Protein 9GFZ (pdb70)

Radius of gyration: 25.94 Å; Cα contacts (8 Å, |Δi|>4): 1002; chains: 2; bounding box: 52×77×76 Å

Foldseek 3Di:
DDDDQADADEPVQQCVQQVNVDPVQWDADPDQATWGWGCHPNATKIKGWHAFDPDPVLVVLVVVLRPDDDPQAFGFHYWYPPHTIITITGDAPAAFQLCQLQHPDDAHQALVLLLQQLLSNLVQQLCQQPVDPPRAAQQEDARRQWGQHPVSHTHGYNRSSLVSNCVRPCVNTYDPLQAAPCCVPPNDDDNLSNLLSSLLVLLCSFQSAHQWHPVPPDTDGSLVLLVVQQPDPDNLVSSVVRGHVSNPPNDDSVLNVLSNVLSNLSRDNDSVSRDDSVVVSVSSVVSD/DDEDEQVLQCVFCPNVDDPQWDDADPQFTWGWGQHPNFIKIKGWGAFADDPVLVVLVVLLQVDDDPQAFHFPYWYRPRTIITITGDAPPAFQLCQLLPPVDAHDFPVLLLQQLLSNLVQLLCQQPVDPPRAAQQEDARRQWGQHPVSHTHGHNGSSVVSCCVGPVHYDPLQAAPCCVPPNDDDNLSVLLSSLLVLLCSFQVAHQFHDDPPDTDGSLVLLVVLCPDPDVLVSSVVRGHVSNPPSDDSVLNVLSNVLSNQSRDRPSVSHDDSVVVSVSSVVSD

Secondary structure (DSSP, 8-state):
------EE--HHHHHHHTTTT-TTTEEE--SSS-EEEEE-SSSEEEEEEE-----HHHHHHHHHHHH---TTB--EEEEE-SSSEEEEEEPPSS-BHHHHHS-SSSPPPPHHHHHHHHHHHHHHHHHHHHSSSSPP--S---GGGEEE-TT--EEE-STTHHHHHHHH----SS-TTS--HHHHTT---STHHHHHHHHHHHHHHHH---SB---TTS--BHHHHHHHHHSSS-HHHHHHTTS-GGGTT-S-HHHHHHHHHHHHHHT-SSGGGSPPHHHHHHHHHTT-/-EE--HHHHTTSSTTT-GGGEEEE-SS-EEEEEEETTEEEEEEEE----SSHHHHHHHHHHH---TTB--EEEE--SSSEEEEEEPPSSEEHHHHHS-SSSPPPPHHHHHHHHHHHHHHHHHHHHSSSSPP------GGGEEE-TTS-EEE-STTHHHHHHHHH----TTSS-HHHHTT---STHHHHHHHHHHHHHHHH---SB--------BHHHHHHHHSSSS-TTHHHHTTS-GGGTT-S-HHHHHHHHHHHHHHT-SSGGGSPPHHHHHHHHHTT-

InterPro domains:
  IPR000719 Protein kinase domain [PS50011] (322-595)
  IPR000719 Protein kinase domain [SM00220] (322-594)
  IPR001245 Serine-threonine/tyrosine-protein kinase, catalytic domain [PF07714] (323-591)
  IPR008271 Serine/threonine-protein kinase, active site [PS00108] (437-449)
  IPR011009 Protein kinase-like domain superfamily [SSF56112] (304-592)
  IPR017441 Protein kinase, ATP binding site [PS00107] (328-350)
  IPR044812 LysM domain receptor kinase CERK1/LYK3-like [PTHR46204] (9-606)
  IPR056562 LYK3/4/5, second LysM domain [PF23472] (100-148)
  IPR057097 LYK3/RLK10-like, LysM domain [PF23577] (167-210)

Sequence (569 aa):
IMVAKSTEFTYQELAKATNNFSLDNKIGQGGFGAVYYAELRGEKTAIKKMDVQASSEFLCELKVLTHVHHLNLVRLIGYCVEGSLFLVYEHIDNGNLGQYLHGIGTEPLPWSSRVQIALDSARGLEYIHEHTVPVYIHRDVKSANILIDKNLRGKVANFGLTKLIEVGNSRLVGTFGYMPPEYAQYGDVSPKIDVYAFGVVLYELITAKNAVLKSVAESKGLVQLFEEALHRMDPLEGLRKLVDPRLKENYPIDSVLKMAQLGRACTRDNPLLRPSMRSIVVALMTLSSTEFTYQELAKATNNFSLDNKIGQGGFGAVYYAELRGEKTAIKKMDVQASSEFLCELKVLTHVHHLNLVRLIGYCVEGSLFLVYEHIDNGNLGQYLHGIGTEPLPWSSRVQIALDSARGLEYIHEHTVPVYIHRDVKSANILIDKNLRGKVANFGLTKLIEVGNSVGTFGYMPPEYAQYGDVSPKIDVYAFGVVLYELITAKNAVLKTVAESKGLVQLFEEALHRMDPLEGLRKLVDPRLKENYPIDSVLKMAQLGRACTRDNPLLRPSMRSIVVALMTLS

Structure (mmCIF, N/CA/C/O backbone):
data_9GFZ
#
_entry.id   9GFZ
#
_cell.length_a   52.980
_cell.length_b   59.840
_cell.length_c   61.240
_cell.angle_alpha   99.905
_cell.angle_beta   105.750
_cell.angle_gamma   119.799
#
_symmetry.space_group_name_H-M   'P 1'
#
loop_
_entity.id
_entity.type
_entity.pdbx_description
1 polymer 'LysM domain receptor-like kinase 3'
2 non-polymer 'PHOSPHOAMINOPHOSPHONIC ACID-ADENYLATE ESTER'
3 water water
#
loop_
_atom_site.group_PDB
_atom_site.id
_atom_site.type_symbol
_atom_site.label_atom_id
_atom_site.label_alt_id
_atom_site.label_comp_id
_atom_site.label_asym_id
_atom_site.label_entity_id
_atom_site.label_seq_id
_atom_site.pdbx_PDB_ins_code
_atom_site.Cartn_x
_atom_site.Cartn_y
_atom_site.Cartn_z
_atom_site.occupancy
_atom_site.B_iso_or_equiv
_atom_site.auth_seq_id
_atom_site.auth_comp_id
_atom_site.auth_asym_id
_atom_site.auth_atom_id
_atom_site.pdbx_PDB_model_num
ATOM 1 N N . ILE A 1 1 ? -1.87390 -31.99756 -6.55507 1.000 126.00196 302 ILE A N 1
ATOM 2 C CA . ILE A 1 1 ? -1.78222 -31.36290 -7.86654 1.000 135.86790 302 ILE A CA 1
ATOM 3 C C . ILE A 1 1 ? -0.57123 -31.88733 -8.63289 1.000 135.54062 302 ILE A C 1
ATOM 4 O O . ILE A 1 1 ? -0.16222 -33.03381 -8.44333 1.000 137.12949 302 ILE A O 1
ATOM 9 N N . MET A 1 2 ? -0.00237 -31.03730 -9.49216 1.000 138.72792 303 MET A N 1
ATOM 10 C CA . MET A 1 2 ? 1.16596 -31.39855 -10.28532 1.000 135.69571 303 MET A CA 1
ATOM 11 C C . MET A 1 2 ? 2.45257 -31.14582 -9.51004 1.000 145.21642 303 MET A C 1
ATOM 12 O O . MET A 1 2 ? 2.64628 -30.07082 -8.93031 1.000 137.47771 303 MET A O 1
ATOM 17 N N . VAL A 1 3 ? 3.34130 -32.13964 -9.51950 1.000 150.24072 304 VAL A N 1
ATOM 18 C CA . VAL A 1 3 ? 4.66630 -31.97943 -8.95045 1.000 150.63559 304 VAL A CA 1
ATOM 19 C C . VAL A 1 3 ? 5.72570 -31.73336 -10.02214 1.000 151.76519 304 VAL A C 1
ATOM 20 O O . VAL A 1 3 ? 6.68348 -30.99408 -9.76960 1.000 151.18450 304 VAL A O 1
ATOM 24 N N . ALA A 1 4 ? 5.57385 -32.30013 -11.21694 1.000 138.94732 305 ALA A N 1
ATOM 25 C CA . ALA A 1 4 ? 6.53491 -32.02838 -12.27874 1.000 128.59716 305 ALA A CA 1
ATOM 26 C C . ALA A 1 4 ? 6.47903 -30.56120 -12.69255 1.000 123.92496 305 ALA A C 1
ATOM 27 O O . ALA A 1 4 ? 5.44206 -29.90466 -12.59166 1.000 123.51741 305 ALA A O 1
ATOM 29 N N . LYS A 1 5 ? 7.61573 -30.04419 -13.15271 1.000 114.29002 306 LYS A N 1
ATOM 30 C CA . LYS A 1 5 ? 7.74123 -28.64217 -13.52672 1.000 114.44897 306 LYS A CA 1
ATOM 31 C C . LYS A 1 5 ? 7.52055 -28.40444 -15.01455 1.000 118.69178 306 LYS A C 1
ATOM 32 O O . LYS A 1 5 ? 6.74729 -27.51759 -15.38251 1.000 114.54134 306 LYS A O 1
ATOM 38 N N . SER A 1 6 ? 8.20185 -29.15696 -15.87845 1.000 126.03027 307 SER A N 1
ATOM 39 C CA . SER A 1 6 ? 8.06874 -29.01200 -17.32037 1.000 109.36222 307 SER A CA 1
ATOM 40 C C . SER A 1 6 ? 7.49204 -30.28931 -17.91487 1.000 111.68995 307 SER A C 1
ATOM 41 O O . SER A 1 6 ? 7.60859 -31.37470 -17.33981 1.000 120.83667 307 SER A O 1
ATOM 44 N N . THR A 1 7 ? 6.86185 -30.14544 -19.07841 1.000 93.00323 308 THR A N 1
ATOM 45 C CA . THR A 1 7 ? 6.30745 -31.26849 -19.81879 1.000 96.94650 308 THR A CA 1
ATOM 46 C C . THR A 1 7 ? 6.85678 -31.25732 -21.23723 1.000 95.78249 308 THR A C 1
ATOM 47 O O . THR A 1 7 ? 6.92051 -30.20621 -21.88103 1.000 85.81730 308 THR A O 1
ATOM 51 N N . GLU A 1 8 ? 7.26577 -32.42854 -21.71590 1.000 100.92101 309 GLU A N 1
ATOM 52 C CA . GLU A 1 8 ? 7.77729 -32.57282 -23.07631 1.000 93.70512 309 GLU A CA 1
ATOM 53 C C . GLU A 1 8 ? 6.59263 -32.84576 -23.99304 1.000 90.72864 309 GLU A C 1
ATOM 54 O O . GLU A 1 8 ? 6.08719 -33.96921 -24.05858 1.000 94.02396 309 GLU A O 1
ATOM 60 N N . PHE A 1 9 ? 6.14099 -31.81100 -24.69658 1.000 86.15510 310 PHE A N 1
ATOM 61 C CA . PHE A 1 9 ? 5.02651 -31.96149 -25.61562 1.000 83.97592 310 PHE A CA 1
ATOM 62 C C . PHE A 1 9 ? 5.44156 -32.79233 -26.82882 1.000 95.35777 310 PHE A C 1
ATOM 63 O O . PHE A 1 9 ? 6.62342 -33.05563 -27.06995 1.000 96.05323 310 PHE A O 1
ATOM 71 N N . THR A 1 10 ? 4.44237 -33.20938 -27.59774 1.000 96.16472 311 THR A N 1
ATOM 72 C CA . THR A 1 10 ? 4.65235 -33.89555 -28.86131 1.000 101.71502 311 THR A CA 1
ATOM 73 C C . THR A 1 10 ? 4.27835 -32.96855 -30.00996 1.000 101.19784 311 THR A C 1
ATOM 74 O O . THR A 1 10 ? 3.51867 -32.01052 -29.84098 1.000 98.09823 311 THR A O 1
ATOM 78 N N . TYR A 1 11 ? 4.83045 -33.26326 -31.18952 1.000 110.03058 312 TYR A N 1
ATOM 79 C CA . TYR A 1 11 ? 4.56077 -32.42768 -32.35560 1.000 107.29044 312 TYR A CA 1
ATOM 80 C C . TYR A 1 11 ? 3.08709 -32.47414 -32.73769 1.000 104.88250 312 TYR A C 1
ATOM 81 O O . TYR A 1 11 ? 2.49478 -31.44457 -33.08238 1.000 105.43246 312 TYR A O 1
ATOM 90 N N . GLN A 1 12 ? 2.47762 -33.66128 -32.68184 1.000 109.57044 313 GLN A N 1
ATOM 91 C CA . GLN A 1 12 ? 1.06346 -33.78291 -33.01920 1.000 111.85122 313 GLN A CA 1
ATOM 92 C C . GLN A 1 12 ? 0.18588 -33.01519 -32.03899 1.000 114.52785 313 GLN A C 1
ATOM 93 O O . GLN A 1 12 ? -0.86519 -32.49052 -32.42534 1.000 113.19104 313 GLN A O 1
ATOM 99 N N . GLU A 1 13 ? 0.60224 -32.92907 -30.77359 1.000 108.24881 314 GLU A N 1
ATOM 100 C CA . GLU A 1 13 ? -0.18980 -32.20872 -29.78236 1.000 100.96415 314 GLU A CA 1
ATOM 101 C C . GLU A 1 13 ? -0.12050 -30.70295 -30.00648 1.000 97.06575 314 GLU A C 1
ATOM 102 O O . GLU A 1 13 ? -1.11263 -29.99312 -29.80322 1.000 94.02754 314 GLU A O 1
ATOM 108 N N . LEU A 1 14 ? 1.04061 -30.19678 -30.42853 1.000 101.41855 315 LEU A N 1
ATOM 109 C CA . LEU A 1 14 ? 1.16898 -28.76538 -30.68271 1.000 97.24067 315 LEU A CA 1
ATOM 110 C C . LEU A 1 14 ? 0.44869 -28.36350 -31.96274 1.000 103.34171 315 LEU A C 1
ATOM 111 O O . LEU A 1 14 ? -0.14713 -27.28199 -32.03273 1.000 98.99951 315 LEU A O 1
ATOM 116 N N . ALA A 1 15 ? 0.49604 -29.21887 -32.98680 1.000 101.16019 316 ALA A N 1
ATOM 117 C CA . ALA A 1 15 ? -0.14468 -28.88964 -34.25525 1.000 104.70787 316 ALA A CA 1
ATOM 118 C C . ALA A 1 15 ? -1.66019 -28.83027 -34.11267 1.000 107.90547 316 ALA A C 1
ATOM 119 O O . ALA A 1 15 ? -2.31644 -27.99799 -34.74960 1.000 115.59390 316 ALA A O 1
ATOM 121 N N . LYS A 1 16 ? -2.23382 -29.70043 -33.27853 1.000 104.31307 317 LYS A N 1
ATOM 122 C CA . LYS A 1 16 ? -3.68311 -29.70992 -33.10803 1.000 109.39742 317 LYS A CA 1
ATOM 123 C C . LYS A 1 16 ? -4.16610 -28.45000 -32.39982 1.000 108.22032 317 LYS A C 1
ATOM 124 O O . LYS A 1 16 ? -5.21900 -27.90117 -32.74580 1.000 105.77371 317 LYS A O 1
ATOM 130 N N . ALA A 1 17 ? -3.40750 -27.97177 -31.41230 1.000 110.08179 318 ALA A N 1
ATOM 131 C CA . ALA A 1 17 ? -3.80462 -26.78681 -30.66296 1.000 112.30963 318 ALA A CA 1
ATOM 132 C C . ALA A 1 17 ? -3.61926 -25.49479 -31.44761 1.000 101.09655 318 ALA A C 1
ATOM 133 O O . ALA A 1 17 ? -4.16581 -24.46406 -31.04052 1.000 92.87681 318 ALA A O 1
ATOM 135 N N . THR A 1 18 ? -2.87089 -25.51940 -32.55308 1.000 104.84455 319 THR A N 1
ATOM 136 C CA . THR A 1 18 ? -2.61314 -24.32244 -33.34720 1.000 114.03420 319 THR A CA 1
ATOM 137 C C . THR A 1 18 ? -3.13598 -24.45125 -34.77405 1.000 120.48686 319 THR A C 1
ATOM 138 O O . THR A 1 18 ? -2.72187 -23.68411 -35.64983 1.000 124.30035 319 THR A O 1
ATOM 142 N N . ASN A 1 19 ? -4.03788 -25.40409 -35.02281 1.000 120.15348 320 ASN A N 1
ATOM 143 C CA . ASN A 1 19 ? -4.59990 -25.64126 -36.35446 1.000 128.35543 320 ASN A CA 1
ATOM 144 C C . ASN A 1 19 ? -3.49488 -25.92408 -37.37243 1.000 129.45450 320 ASN A C 1
ATOM 145 O O . ASN A 1 19 ? -3.45523 -25.34303 -38.45949 1.000 129.66819 320 ASN A O 1
ATOM 150 N N . ASN A 1 20 ? -2.58893 -26.83330 -37.00284 1.000 125.54184 321 ASN A N 1
ATOM 151 C CA . ASN A 1 20 ? -1.42494 -27.17798 -37.82292 1.000 124.79560 321 ASN A CA 1
ATOM 152 C C . ASN A 1 20 ? -0.57693 -25.94378 -38.12440 1.000 129.58380 321 ASN A C 1
ATOM 153 O O . ASN A 1 20 ? -0.13485 -25.73286 -39.25611 1.000 133.89415 321 ASN A O 1
ATOM 158 N N . PHE A 1 21 ? -0.35330 -25.12296 -37.09568 1.000 126.60689 322 PHE A N 1
ATOM 159 C CA . PHE A 1 21 ? 0.45325 -23.90491 -37.18923 1.000 124.62742 322 PHE A CA 1
ATOM 160 C C . PHE A 1 21 ? -0.08010 -22.96906 -38.27703 1.000 129.09031 322 PHE A C 1
ATOM 161 O O . PHE A 1 21 ? 0.62906 -22.57270 -39.20417 1.000 123.96041 322 PHE A O 1
ATOM 169 N N . SER A 1 22 ? -1.35533 -22.61780 -38.14167 1.000 137.56365 323 SER A N 1
ATOM 170 C CA . SER A 1 22 ? -1.98340 -21.69717 -39.07370 1.000 137.47802 323 SER A CA 1
ATOM 171 C C . SER A 1 22 ? -1.58776 -20.25878 -38.75198 1.000 139.22199 323 SER A C 1
ATOM 172 O O . SER A 1 22 ? -1.09476 -19.94746 -37.66424 1.000 131.53027 323 SER A O 1
ATOM 175 N N . LEU A 1 23 ? -1.81347 -19.37327 -39.72485 1.000 146.86795 324 LEU A N 1
ATOM 176 C CA . LEU A 1 23 ? -1.47682 -17.96674 -39.54253 1.000 146.42822 324 LEU A CA 1
ATOM 177 C C . LEU A 1 23 ? -2.42070 -17.26520 -38.57489 1.000 144.68969 324 LEU A C 1
ATOM 178 O O . LEU A 1 23 ? -2.08956 -16.18084 -38.08381 1.000 148.12249 324 LEU A O 1
ATOM 183 N N . ASP A 1 24 ? -3.58465 -17.85460 -38.29131 1.000 144.61623 325 ASP A N 1
ATOM 184 C CA . ASP A 1 24 ? -4.50441 -17.24759 -37.33475 1.000 142.49029 325 ASP A CA 1
ATOM 185 C C . ASP A 1 24 ? -3.98187 -17.38338 -35.90990 1.000 129.96745 325 ASP A C 1
ATOM 186 O O . ASP A 1 24 ? -4.09974 -16.45047 -35.10674 1.000 122.18127 325 ASP A O 1
ATOM 191 N N . ASN A 1 25 ? -3.39862 -18.53717 -35.57957 1.000 130.61541 326 ASN A N 1
ATOM 192 C CA . ASN A 1 25 ? -2.82690 -18.75364 -34.25628 1.000 124.66199 326 ASN A CA 1
ATOM 193 C C . ASN A 1 25 ? -1.50519 -18.02418 -34.05768 1.000 114.33000 326 ASN A C 1
ATOM 194 O O . ASN A 1 25 ? -1.02797 -17.94239 -32.92093 1.000 103.78557 326 ASN A O 1
ATOM 199 N N . LYS A 1 26 ? -0.91073 -17.49604 -35.12390 1.000 117.23237 327 LYS A N 1
ATOM 200 C CA . LYS A 1 26 ? 0.37653 -16.81845 -35.03864 1.000 114.29520 327 LYS A CA 1
ATOM 201 C C . LYS A 1 26 ? 0.18544 -15.43000 -34.43849 1.000 110.72625 327 LYS A C 1
ATOM 202 O O . LYS A 1 26 ? -0.47486 -14.57344 -35.03630 1.000 115.34357 327 LYS A O 1
ATOM 208 N N . ILE A 1 27 ? 0.76283 -15.20712 -33.25537 1.000 113.15659 328 ILE A N 1
ATOM 209 C CA . ILE A 1 27 ? 0.60048 -13.93890 -32.55009 1.000 108.96432 328 ILE A CA 1
ATOM 210 C C . ILE A 1 27 ? 1.82944 -13.04633 -32.63810 1.000 112.40728 328 ILE A C 1
ATOM 211 O O . ILE A 1 27 ? 1.73620 -11.85411 -32.30235 1.000 107.53465 328 ILE A O 1
ATOM 216 N N . GLY A 1 28 ? 2.97167 -13.57166 -33.07340 1.000 115.33969 329 GLY A N 1
ATOM 217 C CA . GLY A 1 28 ? 4.17003 -12.75961 -33.12879 1.000 114.55240 329 GLY A CA 1
ATOM 218 C C . GLY A 1 28 ? 5.30927 -13.33764 -33.94185 1.000 120.10512 329 GLY A C 1
ATOM 219 O O . GLY A 1 28 ? 5.43289 -14.55736 -34.08980 1.000 111.29297 329 GLY A O 1
ATOM 220 N N . GLN A 1 29 ? 6.14521 -12.45346 -34.47964 1.000 136.77590 330 GLN A N 1
ATOM 221 C CA . GLN A 1 29 ? 7.38049 -12.82313 -35.16434 1.000 143.11700 330 GLN A CA 1
ATOM 222 C C . GLN A 1 29 ? 8.49324 -11.87070 -34.73642 1.000 149.73471 330 GLN A C 1
ATOM 223 O O . GLN A 1 29 ? 9.23662 -11.32983 -35.55631 1.000 160.72080 330 GLN A O 1
ATOM 229 N N . GLY A 1 30 ? 8.61292 -11.65816 -33.42508 1.000 150.76289 331 GLY A N 1
ATOM 230 C CA . GLY A 1 30 ? 9.52390 -10.67490 -32.87204 1.000 154.04487 331 GLY A CA 1
ATOM 231 C C . GLY A 1 30 ? 10.99867 -10.95388 -33.06633 1.000 158.98192 331 GLY A C 1
ATOM 232 O O . GLY A 1 30 ? 11.82431 -10.19133 -32.55576 1.000 157.87391 331 GLY A O 1
ATOM 233 N N . GLY A 1 31 ? 11.36091 -12.01107 -33.78603 1.000 160.39375 332 GLY A N 1
ATOM 234 C CA . GLY A 1 31 ? 12.76023 -12.34068 -33.97701 1.000 167.42762 332 GLY A CA 1
ATOM 235 C C . GLY A 1 31 ? 13.11976 -13.70146 -33.41995 1.000 178.88086 332 GLY A C 1
ATOM 236 O O . GLY A 1 31 ? 12.47452 -14.18127 -32.48306 1.000 182.47740 332 GLY A O 1
ATOM 237 N N . PHE A 1 32 ? 14.14478 -14.33413 -33.99063 1.000 204.06550 333 PHE A N 1
ATOM 238 C CA . PHE A 1 32 ? 14.58515 -15.67211 -33.59884 1.000 205.79023 333 PHE A CA 1
ATOM 239 C C . PHE A 1 32 ? 13.46738 -16.70640 -33.71222 1.000 198.85510 333 PHE A C 1
ATOM 240 O O . PHE A 1 32 ? 13.50355 -17.74097 -33.03738 1.000 192.67682 333 PHE A O 1
ATOM 248 N N . GLY A 1 33 ? 12.47273 -16.44700 -34.55483 1.000 165.39649 334 GLY A N 1
ATOM 249 C CA . GLY A 1 33 ? 11.36963 -17.35487 -34.77774 1.000 145.15416 334 GLY A CA 1
ATOM 250 C C . GLY A 1 33 ? 10.03245 -16.66870 -34.60829 1.000 136.28348 334 GLY A C 1
ATOM 251 O O . GLY A 1 33 ? 9.93958 -15.47654 -34.32160 1.000 139.85167 334 GLY A O 1
ATOM 252 N N . ALA A 1 34 ? 8.97657 -17.45609 -34.79052 1.000 132.60167 335 ALA A N 1
ATOM 253 C CA . ALA A 1 34 ? 7.60373 -16.98451 -34.70354 1.000 126.60083 335 ALA A CA 1
ATOM 254 C C . ALA A 1 34 ? 6.94989 -17.48088 -33.41993 1.000 111.41281 335 ALA A C 1
ATOM 255 O O . ALA A 1 34 ? 7.39446 -18.45246 -32.80248 1.000 104.13080 335 ALA A O 1
ATOM 257 N N . VAL A 1 35 ? 5.87518 -16.79993 -33.02754 1.000 108.71469 336 VAL A N 1
ATOM 258 C CA . VAL A 1 35 ? 5.15637 -17.08892 -31.79243 1.000 105.07091 336 VAL A CA 1
ATOM 259 C C . VAL A 1 35 ? 3.71446 -17.43269 -32.13706 1.000 108.36390 336 VAL A C 1
ATOM 260 O O . VAL A 1 35 ? 3.07845 -16.73574 -32.93610 1.000 110.15969 336 VAL A O 1
ATOM 264 N N . TYR A 1 36 ? 3.20197 -18.50035 -31.52962 1.000 107.29415 337 TYR A N 1
ATOM 265 C CA . TYR A 1 36 ? 1.83491 -18.95536 -31.73644 1.000 105.90645 337 TYR A CA 1
ATOM 266 C C . TYR A 1 36 ? 1.11772 -19.06439 -30.39862 1.000 100.59186 337 TYR A C 1
ATOM 267 O O . TYR A 1 36 ? 1.68691 -19.55153 -29.41714 1.000 93.56190 337 TYR A O 1
ATOM 276 N N . TYR A 1 37 ? -0.13306 -18.61319 -30.36501 1.000 99.64872 338 TYR A N 1
ATOM 277 C CA . TYR A 1 37 ? -0.98037 -18.82201 -29.20037 1.000 93.86113 338 TYR A CA 1
ATOM 278 C C . TYR A 1 37 ? -1.56052 -20.22966 -29.23152 1.000 101.71168 338 TYR A C 1
ATOM 279 O O . TYR A 1 37 ? -1.94196 -20.73568 -30.29096 1.000 103.19378 338 TYR A O 1
ATOM 288 N N . ALA A 1 38 ? -1.62674 -20.86318 -28.06249 1.000 97.86241 339 ALA A N 1
ATOM 289 C CA . ALA A 1 38 ? -2.11130 -22.23207 -27.97940 1.000 99.90342 339 ALA A CA 1
ATOM 290 C C . ALA A 1 38 ? -2.71368 -22.48501 -26.60612 1.000 94.93119 339 ALA A C 1
ATOM 291 O O . ALA A 1 38 ? -2.29435 -21.89600 -25.60610 1.000 90.40145 339 ALA A O 1
ATOM 293 N N . GLU A 1 39 ? -3.70312 -23.37255 -26.57374 1.000 103.57528 340 GLU A N 1
ATOM 294 C CA . GLU A 1 39 ? -4.35025 -23.81667 -25.34195 1.000 109.91457 340 GLU A CA 1
ATOM 295 C C . GLU A 1 39 ? -3.94315 -25.27027 -25.12288 1.000 96.66215 340 GLU A C 1
ATOM 296 O O . GLU A 1 39 ? -4.49649 -26.17969 -25.74721 1.000 108.37362 340 GLU A O 1
ATOM 302 N N . LEU A 1 40 ? -2.97134 -25.48573 -24.23892 1.000 85.14827 341 LEU A N 1
ATOM 303 C CA . LEU A 1 40 ? -2.36049 -26.79615 -24.03777 1.000 80.93717 341 LEU A CA 1
ATOM 304 C C . LEU A 1 40 ? -2.62713 -27.26617 -22.61422 1.000 93.07744 341 LEU A C 1
ATOM 305 O O . LEU A 1 40 ? -2.10412 -26.68610 -21.65605 1.000 91.81428 341 LEU A O 1
ATOM 310 N N . ARG A 1 41 ? -3.43621 -28.31869 -22.48445 1.000 85.35690 342 ARG A N 1
ATOM 311 C CA . ARG A 1 41 ? -3.67753 -28.99759 -21.21185 1.000 88.17791 342 ARG A CA 1
ATOM 312 C C . ARG A 1 41 ? -4.20088 -28.02398 -20.15218 1.000 92.16435 342 ARG A C 1
ATOM 313 O O . ARG A 1 41 ? -3.60887 -27.83567 -19.08692 1.000 93.25479 342 ARG A O 1
ATOM 321 N N . GLY A 1 42 ? -5.33285 -27.39998 -20.47340 1.000 87.57020 343 GLY A N 1
ATOM 322 C CA . GLY A 1 42 ? -6.00259 -26.52029 -19.53584 1.000 89.37882 343 GLY A CA 1
ATOM 323 C C . GLY A 1 42 ? -5.28407 -25.22787 -19.22581 1.000 93.31315 343 GLY A C 1
ATOM 324 O O . GLY A 1 42 ? -5.56480 -24.60921 -18.19631 1.000 98.12110 343 GLY A O 1
ATOM 325 N N . GLU A 1 43 ? -4.36539 -24.79403 -20.08555 1.000 98.31442 344 GLU A N 1
ATOM 326 C CA . GLU A 1 43 ? -3.62825 -23.55924 -19.86268 1.000 95.55254 344 GLU A CA 1
ATOM 327 C C . GLU A 1 43 ? -3.48795 -22.79473 -21.16874 1.000 91.90633 344 GLU A C 1
ATOM 328 O O . GLU A 1 43 ? -3.32292 -23.39425 -22.23459 1.000 91.16630 344 GLU A O 1
ATOM 334 N N . LYS A 1 44 ? -3.55928 -21.46898 -21.07655 1.000 100.25738 345 LYS A N 1
ATOM 335 C CA . LYS A 1 44 ? -3.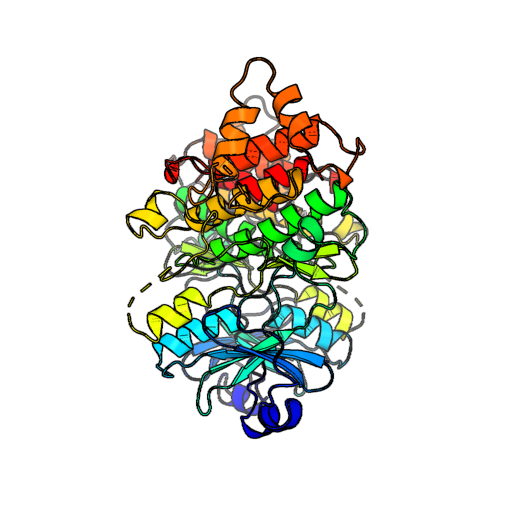25804 -20.60408 -22.20966 1.000 92.54491 345 LYS A CA 1
ATOM 336 C C . LYS A 1 44 ? -1.74590 -20.46477 -22.32543 1.000 83.59664 345 LYS A C 1
ATOM 337 O O . LYS A 1 44 ? -1.07853 -20.07806 -21.36005 1.000 83.92031 345 LYS A O 1
ATOM 343 N N . THR A 1 45 ? -1.20261 -20.79008 -23.49499 1.000 89.27869 346 THR A N 1
ATOM 344 C CA . THR A 1 45 ? 0.23853 -20.83768 -23.69281 1.000 86.37050 346 THR A CA 1
ATOM 345 C C . THR A 1 45 ? 0.62578 -19.98616 -24.89609 1.000 92.40634 346 THR A C 1
ATOM 346 O O . THR A 1 45 ? -0.21886 -19.37703 -25.55946 1.000 94.93665 346 THR A O 1
ATOM 350 N N . ALA A 1 46 ? 1.92829 -19.95131 -25.17114 1.000 86.55139 347 ALA A N 1
ATOM 351 C CA . ALA A 1 46 ? 2.47642 -19.25579 -26.33181 1.000 85.92974 347 ALA A CA 1
ATOM 352 C C . ALA A 1 46 ? 3.62732 -20.09378 -26.86967 1.000 89.98297 347 ALA A C 1
ATOM 353 O O . ALA A 1 46 ? 4.66667 -20.21594 -26.21389 1.000 87.85981 347 ALA A O 1
ATOM 355 N N . ILE A 1 47 ? 3.44129 -20.67567 -28.04998 1.000 94.52996 348 ILE A N 1
ATOM 356 C CA . ILE A 1 47 ? 4.45032 -21.52997 -28.66541 1.000 97.94325 348 ILE A CA 1
ATOM 357 C C . ILE A 1 47 ? 5.40264 -20.66234 -29.47435 1.000 95.60153 348 ILE A C 1
ATOM 358 O O . ILE A 1 47 ? 4.97030 -19.86654 -30.31551 1.000 98.03770 348 ILE A O 1
ATOM 363 N N . LYS A 1 48 ? 6.70050 -20.81992 -29.22695 1.000 95.44864 349 LYS A N 1
ATOM 364 C CA . LYS A 1 48 ? 7.73615 -20.03728 -29.89288 1.000 95.75931 349 LYS A CA 1
ATOM 365 C C . LYS A 1 48 ? 8.60183 -20.98850 -30.70974 1.000 102.63825 349 LYS A C 1
ATOM 366 O O . LYS A 1 48 ? 9.37519 -21.77054 -30.14535 1.000 95.36998 349 LYS A O 1
ATOM 372 N N . LYS A 1 49 ? 8.46668 -20.92650 -32.03380 1.000 103.27423 350 LYS A N 1
ATOM 373 C CA . LYS A 1 49 ? 9.22605 -21.79968 -32.91891 1.000 112.56607 350 LYS A CA 1
ATOM 374 C C . LYS A 1 49 ? 10.63970 -21.26551 -33.10361 1.000 123.85028 350 LYS A C 1
ATOM 375 O O . LYS A 1 49 ? 10.82987 -20.10105 -33.46497 1.000 125.10784 350 LYS A O 1
ATOM 381 N N . MET A 1 50 ? 11.63028 -22.11945 -32.85885 1.000 127.62937 351 MET A N 1
ATOM 382 C CA . MET A 1 50 ? 13.02754 -21.79642 -33.11311 1.000 127.08363 351 MET A CA 1
ATOM 383 C C . MET A 1 50 ? 13.64898 -22.94147 -33.89701 1.000 130.24772 351 MET A C 1
ATOM 384 O O . MET A 1 50 ? 13.47791 -24.10921 -33.53450 1.000 137.28093 351 MET A O 1
ATOM 389 N N . ASP A 1 51 ? 14.35850 -22.60941 -34.97115 1.000 140.04735 352 ASP A N 1
ATOM 390 C CA . ASP A 1 51 ? 14.94269 -23.60436 -35.86854 1.000 148.80130 352 ASP A CA 1
ATOM 391 C C . ASP A 1 51 ? 16.38757 -23.84149 -35.44212 1.000 155.54001 352 ASP A C 1
ATOM 392 O O . ASP A 1 51 ? 17.28902 -23.08332 -35.80872 1.000 155.10797 352 ASP A O 1
ATOM 397 N N . VAL A 1 52 ? 16.60249 -24.89804 -34.66044 1.000 165.98764 353 VAL A N 1
ATOM 398 C CA . VAL A 1 52 ? 17.90700 -25.21443 -34.08867 1.000 170.11342 353 VAL A CA 1
ATOM 399 C C . VAL A 1 52 ? 18.13715 -26.71653 -34.19894 1.000 169.79822 353 VAL A C 1
ATOM 400 O O . VAL A 1 52 ? 17.20171 -27.51081 -34.05420 1.000 175.09335 353 VAL A O 1
ATOM 404 N N . GLN A 1 53 ? 19.38244 -27.10535 -34.46845 1.000 152.05437 354 GLN A N 1
ATOM 405 C CA . GLN A 1 53 ? 19.76698 -28.50910 -34.41640 1.000 146.83113 354 GLN A CA 1
ATOM 406 C C . GLN A 1 53 ? 19.87158 -28.95753 -32.96377 1.000 154.17425 354 GLN A C 1
ATOM 407 O O . GLN A 1 53 ? 20.45060 -28.25602 -32.12808 1.000 149.83587 354 GLN A O 1
ATOM 413 N N . ALA A 1 54 ? 19.31329 -30.13175 -32.66524 1.000 167.03272 355 ALA A N 1
ATOM 414 C CA . ALA A 1 54 ? 19.22030 -30.62371 -31.28990 1.000 153.09310 355 ALA A CA 1
ATOM 415 C C . ALA A 1 54 ? 20.54041 -31.27539 -30.87392 1.000 154.62513 355 ALA A C 1
ATOM 416 O O . ALA A 1 54 ? 20.66332 -32.49353 -30.72889 1.000 159.35441 355 ALA A O 1
ATOM 418 N N . SER A 1 55 ? 21.54421 -30.42667 -30.67324 1.000 146.78767 356 SER A N 1
ATOM 419 C CA . SER A 1 55 ? 22.81928 -30.88660 -30.15130 1.000 141.15708 356 SER A CA 1
ATOM 420 C C . SER A 1 55 ? 22.72073 -31.10538 -28.64345 1.000 136.04652 356 SER A C 1
ATOM 421 O O . SER A 1 55 ? 21.77927 -30.65979 -27.98195 1.000 136.11056 356 SER A O 1
ATOM 424 N N . SER A 1 56 ? 23.71216 -31.81179 -28.09633 1.000 138.71633 357 SER A N 1
ATOM 425 C CA . SER A 1 56 ? 23.73945 -32.02406 -26.65369 1.000 143.78389 357 SER A CA 1
ATOM 426 C C . SER A 1 56 ? 24.03511 -30.73093 -25.90747 1.000 141.05059 357 SER A C 1
ATOM 427 O O . SER A 1 56 ? 23.50259 -30.51297 -24.81329 1.000 136.96819 357 SER A O 1
ATOM 430 N N . GLU A 1 57 ? 24.88001 -29.86757 -26.47644 1.000 150.34673 358 GLU A N 1
ATOM 431 C CA . GLU A 1 57 ? 25.08951 -28.54917 -25.88875 1.000 149.67849 358 GLU A CA 1
ATOM 432 C C . GLU A 1 57 ? 23.81789 -27.71456 -25.96023 1.000 141.57000 358 GLU A C 1
ATOM 433 O O . GLU A 1 57 ? 23.52124 -26.94185 -25.04133 1.000 137.89083 358 GLU A O 1
ATOM 439 N N . PHE A 1 58 ? 23.05624 -27.85710 -27.04758 1.000 134.31893 359 PHE A N 1
ATOM 440 C CA . PHE A 1 58 ? 21.76689 -27.18237 -27.14338 1.000 128.63549 359 PHE A CA 1
ATOM 441 C C . PHE A 1 58 ? 20.80741 -27.67726 -26.06966 1.000 120.72159 359 PHE A C 1
ATOM 442 O O . PHE A 1 58 ? 20.06898 -26.88535 -25.47229 1.000 120.89443 359 PHE A O 1
ATOM 450 N N . LEU A 1 59 ? 20.80001 -28.98764 -25.81442 1.000 125.52804 360 LEU A N 1
ATOM 451 C CA . LEU A 1 59 ? 19.94292 -29.52929 -24.76660 1.000 123.67309 360 LEU A CA 1
ATOM 452 C C . LEU A 1 59 ? 20.41059 -29.10036 -23.38273 1.000 115.49771 360 LEU A C 1
ATOM 453 O O . LEU A 1 59 ? 19.58227 -28.89882 -22.48801 1.000 114.36062 360 LEU A O 1
ATOM 458 N N . CYS A 1 60 ? 21.72445 -28.95687 -23.18677 1.000 122.03092 361 CYS A N 1
ATOM 459 C CA . CYS A 1 60 ? 22.22884 -28.45753 -21.91129 1.000 133.16379 361 CYS A CA 1
ATOM 460 C C . CYS A 1 60 ? 21.77998 -27.02255 -21.66946 1.000 125.47906 361 CYS A C 1
ATOM 461 O O . CYS A 1 60 ? 21.44406 -26.65041 -20.53890 1.000 119.41378 361 CYS A O 1
ATOM 464 N N . GLU A 1 61 ? 21.76825 -26.20029 -22.72115 1.000 116.04446 362 GLU A N 1
ATOM 465 C CA . GLU A 1 61 ? 21.23608 -24.84927 -22.59011 1.000 111.85405 362 GLU A CA 1
ATOM 466 C C . GLU A 1 61 ? 19.72296 -24.86272 -22.42027 1.000 106.35709 362 GLU A C 1
ATOM 467 O O . GLU A 1 61 ? 19.16236 -23.95612 -21.79397 1.000 100.05192 362 GLU A O 1
ATOM 473 N N . LEU A 1 62 ? 19.04800 -25.87708 -22.96737 1.000 106.83891 363 LEU A N 1
ATOM 474 C CA . LEU A 1 62 ? 17.60950 -26.00213 -22.76236 1.000 108.90831 363 LEU A CA 1
ATOM 475 C C . LEU A 1 62 ? 17.28270 -26.37625 -21.32262 1.000 108.61736 363 LEU A C 1
ATOM 476 O O . LEU A 1 62 ? 16.22968 -25.98520 -20.80555 1.000 112.79389 363 LEU A O 1
ATOM 481 N N . LYS A 1 63 ? 18.16723 -27.12971 -20.66324 1.000 110.59919 364 LYS A N 1
ATOM 482 C CA . LYS A 1 63 ? 17.94973 -27.47158 -19.26113 1.000 101.85060 364 LYS A CA 1
ATOM 483 C C . LYS A 1 63 ? 17.96504 -26.22691 -18.38410 1.000 90.96297 364 LYS A C 1
ATOM 484 O O . LYS A 1 63 ? 17.22104 -26.14225 -17.40054 1.000 88.91066 364 LYS A O 1
ATOM 490 N N . VAL A 1 64 ? 18.80456 -25.24763 -18.72783 1.000 94.42438 365 VAL A N 1
ATOM 491 C CA . VAL A 1 64 ? 18.85700 -24.00729 -17.95905 1.000 90.78198 365 VAL A CA 1
ATOM 492 C C . VAL A 1 64 ? 17.52897 -23.26624 -18.05169 1.000 85.89971 365 VAL A C 1
ATOM 493 O O . VAL A 1 64 ? 17.08521 -22.63382 -17.08605 1.000 86.64456 365 VAL A O 1
ATOM 497 N N . LEU A 1 65 ? 16.86781 -23.33931 -19.20840 1.000 86.45157 366 LEU A N 1
ATOM 498 C CA . LEU A 1 65 ? 15.58692 -22.66105 -19.37157 1.000 83.14441 366 LEU A CA 1
ATOM 499 C C . LEU A 1 65 ? 14.45199 -23.40051 -18.67522 1.000 76.34123 366 LEU A C 1
ATOM 500 O O . LEU A 1 65 ? 13.47229 -22.77078 -18.26170 1.000 74.70863 366 LEU A O 1
ATOM 505 N N . THR A 1 66 ? 14.55999 -24.72101 -18.53369 1.000 77.56381 367 THR A N 1
ATOM 506 C CA . THR A 1 66 ? 13.52569 -25.49826 -17.86442 1.000 79.26591 367 THR A CA 1
ATOM 507 C C . THR A 1 66 ? 13.73827 -25.61031 -16.36092 1.000 89.92149 367 THR A C 1
ATOM 508 O O . THR A 1 66 ? 12.79751 -25.96885 -15.64301 1.000 88.42773 367 THR A O 1
ATOM 512 N N . HIS A 1 67 ? 14.94085 -25.31168 -15.86683 1.000 83.32893 368 HIS A N 1
ATOM 513 C CA . HIS A 1 67 ? 15.23483 -25.43609 -14.44566 1.000 81.71964 368 HIS A CA 1
ATOM 514 C C . HIS A 1 67 ? 15.07149 -24.13532 -13.67129 1.000 87.02097 368 HIS A C 1
ATOM 515 O O . HIS A 1 67 ? 14.86963 -24.18669 -12.45337 1.000 89.15653 368 HIS A O 1
ATOM 522 N N . VAL A 1 68 ? 15.15391 -22.97854 -14.33558 1.000 79.97400 369 VAL A N 1
ATOM 523 C CA . VAL A 1 68 ? 15.01538 -21.71134 -13.62767 1.000 80.80473 369 VAL A CA 1
ATOM 524 C C . VAL A 1 68 ? 13.62216 -21.60567 -13.02511 1.000 75.82473 369 VAL A C 1
ATOM 525 O O . VAL A 1 68 ? 12.62762 -22.04565 -13.61664 1.000 75.74293 369 VAL A O 1
ATOM 529 N N . HIS A 1 69 ? 13.54729 -21.01743 -11.83364 1.000 69.10868 370 HIS A N 1
ATOM 530 C CA . HIS A 1 69 ? 12.28742 -20.92971 -11.10153 1.000 73.24994 370 HIS A CA 1
ATOM 531 C C . HIS A 1 69 ? 12.28829 -19.63424 -10.30304 1.000 73.00573 370 HIS A C 1
ATOM 532 O O . HIS A 1 69 ? 12.99470 -19.52492 -9.29608 1.000 68.98018 370 HIS A O 1
ATOM 539 N N . HIS A 1 70 ? 11.50200 -18.65948 -10.75219 1.000 68.44968 371 HIS A N 1
ATOM 540 C CA . HIS A 1 70 ? 11.36482 -17.39771 -10.04076 1.000 67.13742 371 HIS A CA 1
ATOM 541 C C . HIS A 1 70 ? 10.02421 -16.78163 -10.40848 1.000 66.37633 371 HIS A C 1
ATOM 542 O O . HIS A 1 70 ? 9.54902 -16.92654 -11.53801 1.000 59.97301 371 HIS A O 1
ATOM 549 N N . LEU A 1 71 ? 9.41863 -16.09671 -9.43620 1.000 67.63720 372 LEU A N 1
ATOM 550 C CA . LEU A 1 71 ? 8.12096 -15.47027 -9.65856 1.000 71.66433 372 LEU A CA 1
ATOM 551 C C . LEU A 1 71 ? 8.18530 -14.35307 -10.69220 1.000 64.83405 372 LEU A C 1
ATOM 552 O O . LEU A 1 71 ? 7.16891 -14.05267 -11.32723 1.000 62.24081 372 LEU A O 1
ATOM 557 N N . ASN A 1 72 ? 9.35340 -13.74139 -10.88404 1.000 63.04946 373 ASN A N 1
ATOM 558 C CA . ASN A 1 72 ? 9.51365 -12.62617 -11.80560 1.000 67.05911 373 ASN A CA 1
ATOM 559 C C . ASN A 1 72 ? 10.07072 -13.05783 -13.15780 1.000 71.69077 373 ASN A C 1
ATOM 560 O O . ASN A 1 72 ? 10.58306 -12.21968 -13.90795 1.000 67.87696 373 ASN A O 1
ATOM 565 N N . LEU A 1 73 ? 9.98786 -14.34595 -13.47752 1.000 70.75108 374 LEU A N 1
ATOM 566 C CA . LEU A 1 73 ? 10.31523 -14.86229 -14.79797 1.000 64.33210 374 LEU A CA 1
ATOM 567 C C . LEU A 1 73 ? 9.07949 -15.52331 -15.38882 1.000 62.58037 374 LEU A C 1
ATOM 568 O O . LEU A 1 73 ? 8.33673 -16.21178 -14.68063 1.000 63.26918 374 LEU A O 1
ATOM 573 N N . VAL A 1 74 ? 8.85605 -15.30625 -16.68493 1.000 71.10469 375 VAL A N 1
ATOM 574 C CA . VAL A 1 74 ? 7.77181 -15.99339 -17.37392 1.000 67.73658 375 VAL A CA 1
ATOM 575 C C . VAL A 1 74 ? 8.07017 -17.48450 -17.39561 1.000 64.08840 375 VAL A C 1
ATOM 576 O O . VAL A 1 74 ? 9.16758 -17.90886 -17.78000 1.000 68.59680 375 VAL A O 1
ATOM 580 N N . ARG A 1 75 ? 7.09813 -18.28701 -16.97419 1.000 57.73853 376 ARG A N 1
ATOM 581 C CA . ARG A 1 75 ? 7.33376 -19.71426 -16.81623 1.000 68.32636 376 ARG A CA 1
ATOM 582 C C . ARG A 1 75 ? 7.39929 -20.40193 -18.17388 1.000 71.06437 376 ARG A C 1
ATOM 583 O O . ARG A 1 75 ? 6.54494 -20.18218 -19.03806 1.000 69.72589 376 ARG A O 1
ATOM 591 N N . LEU A 1 76 ? 8.42616 -21.22741 -18.36319 1.000 70.48130 377 LEU A N 1
ATOM 592 C CA . LEU A 1 76 ? 8.51516 -22.11225 -19.52227 1.000 67.08082 377 LEU A CA 1
ATOM 593 C C . LEU A 1 76 ? 7.76588 -23.39079 -19.17049 1.000 74.62851 377 LEU A C 1
ATOM 594 O O . LEU A 1 76 ? 8.28708 -24.25544 -18.46147 1.000 76.46189 377 LEU A O 1
ATOM 599 N N . ILE A 1 77 ? 6.52934 -23.50472 -19.65799 1.000 75.40010 378 ILE A N 1
ATOM 600 C CA . ILE A 1 77 ? 5.69170 -24.64722 -19.30580 1.000 69.02802 378 ILE A CA 1
ATOM 601 C C . ILE A 1 77 ? 6.27995 -25.93577 -19.86687 1.000 80.18759 378 ILE A C 1
ATOM 602 O O . ILE A 1 77 ? 6.36209 -26.95449 -19.17035 1.000 80.80661 378 ILE A O 1
ATOM 607 N N . GLY A 1 78 ? 6.70068 -25.91189 -21.12547 1.000 76.25879 379 GLY A N 1
ATOM 608 C CA . GLY A 1 78 ? 7.23088 -27.10528 -21.73994 1.000 87.31904 379 GLY A CA 1
ATOM 609 C C . GLY A 1 78 ? 8.01906 -26.79577 -22.99188 1.000 82.85191 379 GLY A C 1
ATOM 610 O O . GLY A 1 78 ? 8.29154 -25.63671 -23.31036 1.000 75.73125 379 GLY A O 1
ATOM 611 N N . TYR A 1 79 ? 8.38035 -27.86099 -23.70349 1.000 89.17326 380 TYR A N 1
ATOM 612 C CA . TYR A 1 79 ? 9.19482 -27.74422 -24.90185 1.000 91.33706 380 TYR A CA 1
ATOM 613 C C . TYR A 1 79 ? 8.88118 -28.90492 -25.83258 1.000 99.95309 380 TYR A C 1
ATOM 614 O O . TYR A 1 79 ? 8.27115 -29.90019 -25.43406 1.000 102.58834 380 TYR A O 1
ATOM 623 N N . CYS A 1 80 ? 9.31290 -28.76501 -27.08385 1.000 104.76005 381 CYS A N 1
ATOM 624 C CA . CYS A 1 80 ? 9.14970 -29.81654 -28.07886 1.000 100.65155 381 CYS A CA 1
ATOM 625 C C . CYS A 1 80 ? 10.35365 -29.79830 -29.00609 1.000 104.35753 381 CYS A C 1
ATOM 626 O O . CYS A 1 80 ? 10.71805 -28.74187 -29.52984 1.000 106.38003 381 CYS A O 1
ATOM 629 N N . VAL A 1 81 ? 10.96438 -30.96366 -29.20302 1.000 112.78352 382 VAL A N 1
ATOM 630 C CA . VAL A 1 81 ? 12.18130 -31.06788 -29.99558 1.000 116.69991 382 VAL A CA 1
ATOM 631 C C . VAL A 1 81 ? 11.95755 -31.76388 -31.33448 1.000 131.28914 382 VAL A C 1
ATOM 632 O O . VAL A 1 81 ? 12.79213 -31.60567 -32.23985 1.000 140.82009 382 VAL A O 1
ATOM 636 N N . GLU A 1 82 ? 10.86932 -32.51480 -31.49643 1.000 137.30347 383 GLU A N 1
ATOM 637 C CA . GLU A 1 82 ? 10.60164 -33.19071 -32.76044 1.000 143.28293 383 GLU A CA 1
ATOM 638 C C . GLU A 1 82 ? 10.46577 -32.17315 -33.88633 1.000 151.66363 383 GLU A C 1
ATOM 639 O O . GLU A 1 82 ? 9.60745 -31.28651 -33.83557 1.000 148.89025 383 GLU A O 1
ATOM 645 N N . GLY A 1 83 ? 11.31201 -32.30370 -34.89787 1.000 159.48529 384 GLY A N 1
ATOM 646 C CA . GLY A 1 83 ? 11.38126 -31.31898 -35.97962 1.000 155.60189 384 GLY A CA 1
ATOM 647 C C . GLY A 1 83 ? 12.31608 -30.16091 -35.62228 1.000 155.28675 384 GLY A C 1
ATOM 648 O O . GLY A 1 83 ? 13.53157 -30.33118 -35.60455 1.000 156.43932 384 GLY A O 1
ATOM 649 N N . SER A 1 84 ? 11.73342 -29.00049 -35.34216 1.000 137.80057 385 SER A N 1
ATOM 650 C CA . SER A 1 84 ? 12.47162 -27.85421 -34.84350 1.000 133.31209 385 SER A CA 1
ATOM 651 C C . SER A 1 84 ? 12.24318 -27.73037 -33.33748 1.000 119.62566 385 SER A C 1
ATOM 652 O O . SER A 1 84 ? 11.68069 -28.62329 -32.69626 1.000 121.19046 385 SER A O 1
ATOM 655 N N . LEU A 1 85 ? 12.68211 -26.61574 -32.75919 1.000 112.40985 386 LEU A N 1
ATOM 656 C CA . LEU A 1 85 ? 12.50215 -26.36568 -31.33557 1.000 112.13608 386 LEU A CA 1
ATOM 657 C C . LEU A 1 85 ? 11.23990 -25.54563 -31.10649 1.000 107.08691 386 LEU A C 1
ATOM 658 O O . LEU A 1 85 ? 11.02575 -24.52363 -31.76623 1.000 109.18416 386 LEU A O 1
ATOM 663 N N . PHE A 1 86 ? 10.41100 -25.99648 -30.16955 1.000 100.11786 387 PHE A N 1
ATOM 664 C CA . PHE A 1 86 ? 9.19995 -25.29274 -29.77398 1.000 100.24407 387 PHE A CA 1
ATOM 665 C C . PHE A 1 86 ? 9.25956 -25.02553 -28.27835 1.000 94.13819 387 PHE A C 1
ATOM 666 O O . PHE A 1 86 ? 9.47261 -25.95098 -27.48915 1.000 92.40556 387 PHE A O 1
ATOM 674 N N . LEU A 1 87 ? 9.07881 -23.76615 -27.89263 1.000 92.63842 388 LEU A N 1
ATOM 675 C CA . LEU A 1 87 ? 9.11593 -23.35676 -26.49435 1.000 83.38506 388 LEU A CA 1
ATOM 676 C C . LEU A 1 87 ? 7.73137 -22.87660 -26.08256 1.000 79.25476 388 LEU A C 1
ATOM 677 O O . LEU A 1 87 ? 7.17765 -21.95996 -26.69943 1.000 79.48217 388 LEU A O 1
ATOM 682 N N . VAL A 1 88 ? 7.18259 -23.49421 -25.04168 1.000 75.88583 389 VAL A N 1
ATOM 683 C CA . VAL A 1 88 ? 5.82235 -23.24138 -24.58226 1.000 77.46745 389 VAL A CA 1
ATOM 684 C C . VAL A 1 88 ? 5.90653 -22.44266 -23.28798 1.000 74.73923 389 VAL A C 1
ATOM 685 O O . VAL A 1 88 ? 6.30374 -22.97404 -22.24371 1.000 71.13533 389 VAL A O 1
ATOM 689 N N . TYR A 1 89 ? 5.53165 -21.16831 -23.35201 1.000 76.90690 390 TYR A N 1
ATOM 690 C CA . TYR A 1 89 ? 5.53086 -20.28016 -22.19987 1.000 72.32624 390 TYR A CA 1
ATOM 691 C C . TYR A 1 89 ? 4.10638 -20.03673 -21.71912 1.000 74.87363 390 TYR A C 1
ATOM 692 O O . TYR A 1 89 ? 3.13864 -20.19087 -22.46833 1.000 80.37154 390 TYR A O 1
ATOM 701 N N . GLU A 1 90 ? 3.98847 -19.64622 -20.45241 1.000 76.27175 391 GLU A N 1
ATOM 702 C CA . GLU A 1 90 ? 2.69144 -19.26599 -19.91339 1.000 80.50373 391 GLU A CA 1
ATOM 703 C C . GLU A 1 90 ? 2.24266 -17.93838 -20.51325 1.000 85.75144 391 GLU A C 1
ATOM 704 O O . GLU A 1 90 ? 3.05757 -17.07886 -20.85862 1.000 94.96781 391 GLU A O 1
ATOM 710 N N . HIS A 1 91 ? 0.92964 -17.77570 -20.63698 1.000 93.12739 392 HIS A N 1
ATOM 711 C CA . HIS A 1 91 ? 0.34714 -16.60935 -21.28547 1.000 98.01910 392 HIS A CA 1
ATOM 712 C C . HIS A 1 91 ? -0.01134 -15.55736 -20.24493 1.000 104.31248 392 HIS A C 1
ATOM 713 O O . HIS A 1 91 ? -0.74484 -15.84087 -19.29205 1.000 107.20984 392 HIS A O 1
ATOM 720 N N . ILE A 1 92 ? 0.50774 -14.34904 -20.43237 1.000 116.39794 393 ILE A N 1
ATOM 721 C CA . ILE A 1 92 ? 0.17429 -13.20263 -19.59701 1.000 122.35734 393 ILE A CA 1
ATOM 722 C C . ILE A 1 92 ? -0.82977 -12.35572 -20.36741 1.000 134.31736 393 ILE A C 1
ATOM 723 O O . ILE A 1 92 ? -0.52574 -11.86518 -21.46170 1.000 130.25772 393 ILE A O 1
ATOM 728 N N . ASP A 1 93 ? -2.02846 -12.18640 -19.80109 1.000 174.61005 394 ASP A N 1
ATOM 729 C CA . ASP A 1 93 ? -3.13648 -11.61446 -20.56350 1.000 176.30410 394 ASP A CA 1
ATOM 730 C C . ASP A 1 93 ? -2.85263 -10.17184 -20.96980 1.000 176.72958 394 ASP A C 1
ATOM 731 O O . ASP A 1 93 ? -3.06749 -9.78959 -22.12586 1.000 177.49262 394 ASP A O 1
ATOM 736 N N . ASN A 1 94 ? -2.37241 -9.35407 -20.03786 1.000 142.75563 395 ASN A N 1
ATOM 737 C CA . ASN A 1 94 ? -1.97777 -7.99792 -20.38459 1.000 127.35521 395 ASN A CA 1
ATOM 738 C C . ASN A 1 94 ? -0.63477 -8.01614 -21.10476 1.000 114.82772 395 ASN A C 1
ATOM 739 O O . ASN A 1 94 ? 0.19704 -8.90305 -20.89221 1.000 121.31155 395 ASN A O 1
ATOM 744 N N . GLY A 1 95 ? -0.43065 -7.02462 -21.96745 1.000 95.24755 396 GLY A N 1
ATOM 745 C CA . GLY A 1 95 ? 0.74221 -6.99247 -22.81962 1.000 91.78593 396 GLY A CA 1
ATOM 746 C C . GLY A 1 95 ? 2.04831 -6.72604 -22.10016 1.000 84.57123 396 GLY A C 1
ATOM 747 O O . GLY A 1 95 ? 2.14766 -6.90083 -20.88179 1.000 80.24576 396 GLY A O 1
ATOM 748 N N . ASN A 1 96 ? 3.06205 -6.30631 -22.85051 1.000 75.94403 397 ASN A N 1
ATOM 749 C CA . ASN A 1 96 ? 4.36559 -6.00394 -22.28448 1.000 63.47394 397 ASN A CA 1
ATOM 750 C C . ASN A 1 96 ? 4.40355 -4.56929 -21.76161 1.000 66.33692 397 ASN A C 1
ATOM 751 O O . ASN A 1 96 ? 3.46443 -3.78925 -21.93378 1.000 69.81727 397 ASN A O 1
ATOM 756 N N . LEU A 1 97 ? 5.51757 -4.22712 -21.10768 1.000 61.95231 398 LEU A N 1
ATOM 757 C CA . LEU A 1 97 ? 5.66657 -2.88842 -20.54537 1.000 59.41400 398 LEU A CA 1
ATOM 758 C C . LEU A 1 97 ? 5.69566 -1.82069 -21.63125 1.000 68.26299 398 LEU A C 1
ATOM 759 O O . LEU A 1 97 ? 5.21988 -0.70043 -21.41156 1.000 67.22227 398 LEU A O 1
ATOM 764 N N . GLY A 1 98 ? 6.24401 -2.14545 -22.80431 1.000 68.53091 399 GLY A N 1
ATOM 765 C CA . GLY A 1 98 ? 6.27955 -1.17456 -23.88603 1.000 68.17243 399 GLY A CA 1
ATOM 766 C C . GLY A 1 98 ? 4.89638 -0.78388 -24.36947 1.000 72.19286 399 GLY A C 1
ATOM 767 O O . GLY A 1 98 ? 4.65552 0.37288 -24.72285 1.000 78.24839 399 GLY A O 1
ATOM 768 N N . GLN A 1 99 ? 3.96818 -1.74344 -24.39408 1.000 71.30763 400 GLN A N 1
ATOM 769 C CA . GLN A 1 99 ? 2.60281 -1.43661 -24.80570 1.000 65.44143 400 GLN A CA 1
ATOM 770 C C . GLN A 1 99 ? 1.88257 -0.58556 -23.76856 1.000 78.98272 400 GLN A C 1
ATOM 771 O O . GLN A 1 99 ? 1.01342 0.21786 -24.12458 1.000 80.54040 400 GLN A O 1
ATOM 777 N N . TYR A 1 100 ? 2.22288 -0.74900 -22.48815 1.000 76.97338 401 TYR A N 1
ATOM 778 C CA . TYR A 1 100 ? 1.63902 0.09517 -21.45106 1.000 72.26181 401 TYR A CA 1
ATOM 779 C C . TYR A 1 100 ? 2.20945 1.50661 -21.50774 1.000 74.44803 401 TYR A C 1
ATOM 780 O O . TYR A 1 100 ? 1.46044 2.49022 -21.51669 1.000 79.97788 401 TYR A O 1
ATOM 789 N N . LEU A 1 101 ? 3.53817 1.62510 -21.54952 1.000 71.39699 402 LEU A N 1
ATOM 790 C CA . LEU A 1 101 ? 4.16904 2.94037 -21.49477 1.000 73.15598 402 LEU A CA 1
ATOM 791 C C . LEU A 1 101 ? 3.98818 3.70103 -22.80285 1.000 79.03452 402 LEU A C 1
ATOM 792 O O . LEU A 1 101 ? 3.50072 4.83751 -22.80824 1.000 79.02109 402 LEU A O 1
ATOM 797 N N . HIS A 1 102 ? 4.37300 3.08880 -23.92180 1.000 84.98637 403 HIS A N 1
ATOM 798 C CA . HIS A 1 102 ? 4.39426 3.75035 -25.21981 1.000 88.01297 403 HIS A CA 1
ATOM 799 C C . HIS A 1 102 ? 3.11668 3.53368 -26.02380 1.000 89.38659 403 HIS A C 1
ATOM 800 O O . HIS A 1 102 ? 3.05429 3.95311 -27.18393 1.000 95.44727 403 HIS A O 1
ATOM 807 N N . GLY A 1 103 ? 2.10428 2.89289 -25.44412 1.000 87.80332 404 GLY A N 1
ATOM 808 C CA . GLY A 1 103 ? 0.88370 2.60830 -26.17363 1.000 96.99480 404 GLY A CA 1
ATOM 809 C C . GLY A 1 103 ? -0.35352 3.22255 -25.55346 1.000 115.21490 404 GLY A C 1
ATOM 810 O O . GLY A 1 103 ? -0.33864 3.63499 -24.38893 1.000 115.74669 404 GLY A O 1
ATOM 811 N N . ILE A 1 104 ? -1.43312 3.28772 -26.32988 1.000 131.01319 405 ILE A N 1
ATOM 812 C CA . ILE A 1 104 ? -2.69393 3.87930 -25.90194 1.000 133.43476 405 ILE A CA 1
ATOM 813 C C . ILE A 1 104 ? -3.76888 2.80304 -25.94066 1.000 139.72671 405 ILE A C 1
ATOM 814 O O . ILE A 1 104 ? -3.76774 1.94151 -26.82696 1.000 133.07604 405 ILE A O 1
ATOM 819 N N . GLY A 1 105 ? -4.68406 2.85533 -24.97755 1.000 150.99924 406 GLY A N 1
ATOM 820 C CA . GLY A 1 105 ? -5.70939 1.84107 -24.84381 1.000 150.55933 406 GLY A CA 1
ATOM 821 C C . GLY A 1 105 ? -5.79531 1.33246 -23.42149 1.000 150.44827 406 GLY A C 1
ATOM 822 O O . GLY A 1 105 ? -6.86540 0.93069 -22.95470 1.000 150.77399 406 GLY A O 1
ATOM 823 N N . THR A 1 106 ? -4.66437 1.34851 -22.72467 1.000 130.50815 407 THR A N 1
ATOM 824 C CA . THR A 1 106 ? -4.59512 0.98076 -21.32032 1.000 116.03463 407 THR A CA 1
ATOM 825 C C . THR A 1 106 ? -4.45234 2.23394 -20.46594 1.000 115.55201 407 THR A C 1
ATOM 826 O O . THR A 1 106 ? -3.87052 3.23532 -20.89175 1.000 109.23195 407 THR A O 1
ATOM 830 N N . GLU A 1 107 ? -4.99841 2.17003 -19.25490 1.000 123.56023 408 GLU A N 1
ATOM 831 C CA . GLU A 1 107 ? -4.91413 3.29823 -18.34379 1.000 113.19224 408 GLU A CA 1
ATOM 832 C C . GLU A 1 107 ? -3.45675 3.54934 -17.95474 1.000 108.95525 408 GLU A C 1
ATOM 833 O O . GLU A 1 107 ? -2.64540 2.61851 -17.92360 1.000 106.98033 408 GLU A O 1
ATOM 839 N N . PRO A 1 108 ? -3.09408 4.80092 -17.67054 1.000 91.44923 409 PRO A N 1
ATOM 840 C CA . PRO A 1 108 ? -1.69272 5.10796 -17.35798 1.000 81.69894 409 PRO A CA 1
ATOM 841 C C . PRO A 1 108 ? -1.22070 4.37321 -16.11247 1.000 80.82592 409 PRO A C 1
ATOM 842 O O . PRO A 1 108 ? -1.93292 4.28642 -15.11000 1.000 82.97001 409 PRO A O 1
ATOM 846 N N . LEU A 1 109 ? -0.01032 3.83883 -16.19009 1.000 65.13458 410 LEU A N 1
ATOM 847 C CA . LEU A 1 109 ? 0.58658 3.14537 -15.05546 1.000 74.01785 410 LEU A CA 1
ATOM 848 C C . LEU A 1 109 ? 0.88285 4.13580 -13.93824 1.000 72.95339 410 LEU A C 1
ATOM 849 O O . LEU A 1 109 ? 1.60962 5.11137 -14.16711 1.000 70.24201 410 LEU A O 1
ATOM 854 N N . PRO A 1 110 ? 0.34529 3.94235 -12.73491 1.000 70.24748 411 PRO A N 1
ATOM 855 C CA . PRO A 1 110 ? 0.72097 4.81451 -11.61810 1.000 70.36058 411 PRO A CA 1
ATOM 856 C C . PRO A 1 110 ? 2.20764 4.69563 -11.32338 1.000 67.98866 411 PRO A C 1
ATOM 857 O O . PRO A 1 110 ? 2.84049 3.67839 -11.61541 1.000 64.68350 411 PRO A O 1
ATOM 861 N N . TRP A 1 111 ? 2.76678 5.76015 -10.74260 1.000 65.91859 412 TRP A N 1
ATOM 862 C CA . TRP A 1 111 ? 4.19971 5.77429 -10.46733 1.000 63.65170 412 TRP A CA 1
ATOM 863 C C . TRP A 1 111 ? 4.59567 4.64936 -9.51943 1.000 68.93954 412 TRP A C 1
ATOM 864 O O . TRP A 1 111 ? 5.64376 4.01757 -9.70004 1.000 69.46372 412 TRP A O 1
ATOM 875 N N . SER A 1 112 ? 3.77151 4.38545 -8.50141 1.000 64.63467 413 SER A N 1
ATOM 876 C CA . SER A 1 112 ? 4.06006 3.28590 -7.58615 1.000 64.32139 413 SER A CA 1
ATOM 877 C C . SER A 1 112 ? 4.07630 1.95194 -8.32094 1.000 64.47604 413 SER A C 1
ATOM 878 O O . SER A 1 112 ? 4.87854 1.06691 -8.00096 1.000 64.97788 413 SER A O 1
ATOM 881 N N . SER A 1 113 ? 3.20016 1.79091 -9.31530 1.000 64.75945 414 SER A N 1
ATOM 882 C CA . SER A 1 113 ? 3.22595 0.57894 -10.12538 1.000 60.60940 414 SER A CA 1
ATOM 883 C C . SER A 1 113 ? 4.49323 0.49619 -10.96537 1.000 57.57481 414 SER A C 1
ATOM 884 O O . SER A 1 113 ? 4.99632 -0.60370 -11.21752 1.000 61.23540 414 SER A O 1
ATOM 887 N N . ARG A 1 114 ? 5.02686 1.63881 -11.40074 1.000 54.57723 415 ARG A N 1
ATOM 888 C CA . ARG A 1 114 ? 6.26770 1.61800 -12.16732 1.000 61.79689 415 ARG A CA 1
ATOM 889 C C . ARG A 1 114 ? 7.45329 1.25746 -11.28146 1.000 55.25422 415 ARG A C 1
ATOM 890 O O . ARG A 1 114 ? 8.36294 0.54075 -11.71394 1.000 55.45008 415 ARG A O 1
ATOM 898 N N . VAL A 1 115 ? 7.45922 1.74045 -10.03732 1.000 68.12535 416 VAL A N 1
ATOM 899 C CA . VAL A 1 115 ? 8.48409 1.32141 -9.08485 1.000 66.47181 416 VAL A CA 1
ATOM 900 C C . VAL A 1 115 ? 8.36610 -0.17149 -8.80501 1.000 65.98898 416 VAL A C 1
ATOM 901 O O . VAL A 1 115 ? 9.37399 -0.88096 -8.69408 1.000 64.99392 416 VAL A O 1
ATOM 905 N N . GLN A 1 116 ? 7.13293 -0.67422 -8.70084 1.000 60.49754 417 GLN A N 1
ATOM 906 C CA . GLN A 1 116 ? 6.92913 -2.09917 -8.46094 1.000 54.07492 417 GLN A CA 1
ATOM 907 C C . GLN A 1 116 ? 7.38179 -2.93462 -9.65285 1.000 59.42444 417 GLN A C 1
ATOM 908 O O . GLN A 1 116 ? 8.05056 -3.96035 -9.48014 1.000 55.40617 417 GLN A O 1
ATOM 914 N N . ILE A 1 117 ? 7.02827 -2.51177 -10.86895 1.000 64.83101 418 ILE A N 1
ATOM 915 C CA . ILE A 1 117 ? 7.39770 -3.27022 -12.06078 1.000 49.49439 418 ILE A CA 1
ATOM 916 C C . ILE A 1 117 ? 8.90907 -3.25716 -12.25834 1.000 53.43132 418 ILE A C 1
ATOM 917 O O . ILE A 1 117 ? 9.50857 -4.27076 -12.63929 1.000 52.17900 418 ILE A O 1
ATOM 922 N N . ALA A 1 118 ? 9.55068 -2.11605 -11.99600 1.000 51.56434 419 ALA A N 1
ATOM 923 C CA . ALA A 1 118 ? 11.00620 -2.05431 -12.07621 1.000 52.97581 419 ALA A CA 1
ATOM 924 C C . ALA A 1 118 ? 11.64993 -2.97734 -11.05046 1.000 52.94353 419 ALA A C 1
ATOM 925 O O . ALA A 1 118 ? 12.60488 -3.69913 -11.36341 1.000 47.37151 419 ALA A O 1
ATOM 927 N N . LEU A 1 119 ? 11.13644 -2.96947 -9.81819 1.000 55.13472 420 LEU A N 1
ATOM 928 C CA . LEU A 1 119 ? 11.65106 -3.87368 -8.79574 1.000 59.40941 420 LEU A CA 1
ATOM 929 C C . LEU A 1 119 ? 11.39880 -5.32866 -9.17133 1.000 59.06098 420 LEU A C 1
ATOM 930 O O . LEU A 1 119 ? 12.26963 -6.18649 -8.98023 1.000 54.41965 420 LEU A O 1
ATOM 935 N N . ASP A 1 120 ? 10.21127 -5.62485 -9.70868 1.000 48.74270 421 ASP A N 1
ATOM 936 C CA . ASP A 1 120 ? 9.91493 -6.98438 -10.14935 1.000 50.85226 421 ASP A CA 1
ATOM 937 C C . ASP A 1 120 ? 10.87965 -7.43272 -11.23936 1.000 55.63617 421 ASP A C 1
ATOM 938 O O . ASP A 1 120 ? 11.38755 -8.55938 -11.20544 1.000 51.65204 421 ASP A O 1
ATOM 943 N N . SER A 1 121 ? 11.14971 -6.56074 -12.21259 1.000 54.23698 422 SER A N 1
ATOM 944 C CA . SER A 1 121 ? 12.06609 -6.91745 -13.28968 1.000 46.15040 422 SER A CA 1
ATOM 945 C C . SER A 1 121 ? 13.49108 -7.07235 -12.77418 1.000 50.82704 422 SER A C 1
ATOM 946 O O . SER A 1 121 ? 14.21237 -7.98643 -13.19121 1.000 50.25865 422 SER A O 1
ATOM 949 N N . ALA A 1 122 ? 13.91189 -6.19081 -11.86393 1.000 47.83675 423 ALA A N 1
ATOM 950 C CA . ALA A 1 122 ? 15.26834 -6.26598 -11.33183 1.000 47.43704 423 ALA A CA 1
ATOM 951 C C . ALA A 1 122 ? 15.49890 -7.57181 -10.58183 1.000 55.76309 423 ALA A C 1
ATOM 952 O O . ALA A 1 122 ? 16.56149 -8.19129 -10.71403 1.000 53.00245 423 ALA A O 1
ATOM 954 N N . ARG A 1 123 ? 14.51387 -8.00621 -9.78792 1.000 54.16839 424 ARG A N 1
ATOM 955 C CA . ARG A 1 123 ? 14.64942 -9.26544 -9.06188 1.000 52.64538 424 ARG A CA 1
ATOM 956 C C . ARG A 1 123 ? 14.74159 -10.45151 -10.01051 1.000 55.09417 424 ARG A C 1
ATOM 957 O O . ARG A 1 123 ? 15.42343 -11.43726 -9.70620 1.000 51.47345 424 ARG A O 1
ATOM 965 N N . GLY A 1 124 ? 14.06263 -10.37905 -11.15697 1.000 52.76636 425 GLY A N 1
ATOM 966 C CA . GLY A 1 124 ? 14.15566 -11.45676 -12.12734 1.000 47.47301 425 GLY A CA 1
ATOM 967 C C . GLY A 1 124 ? 15.53152 -11.55358 -12.75665 1.000 50.94517 425 GLY A C 1
ATOM 968 O O . GLY A 1 124 ? 16.05327 -12.65326 -12.96353 1.000 45.64922 425 GLY A O 1
ATOM 969 N N . LEU A 1 125 ? 16.14083 -10.40553 -13.06573 1.000 48.96699 426 LEU A N 1
ATOM 970 C CA . LEU A 1 125 ? 17.48316 -10.41358 -13.63757 1.000 45.42007 426 LEU A CA 1
ATOM 971 C C . LEU A 1 125 ? 18.52866 -10.75801 -12.58476 1.000 49.56219 426 LEU A C 1
ATOM 972 O O . LEU A 1 125 ? 19.51206 -11.44740 -12.88270 1.000 47.99762 426 LEU A O 1
ATOM 977 N N . GLU A 1 126 ? 18.33951 -10.27773 -11.35123 1.000 47.47035 427 GLU A N 1
ATOM 978 C CA . GLU A 1 126 ? 19.23959 -10.65253 -10.26448 1.000 49.76958 427 GLU A CA 1
ATOM 979 C C . GLU A 1 126 ? 19.27108 -12.16273 -10.07887 1.000 46.92868 427 GLU A C 1
ATOM 980 O O . GLU A 1 126 ? 20.33983 -12.75043 -9.87422 1.000 46.72695 427 GLU A O 1
ATOM 986 N N . TYR A 1 127 ? 18.10541 -12.80829 -10.15143 1.000 47.20659 428 TYR A N 1
ATOM 987 C CA . TYR A 1 127 ? 18.06161 -14.26236 -10.06039 1.000 48.37202 428 TYR A CA 1
ATOM 988 C C . TYR A 1 127 ? 18.85076 -14.90791 -11.18999 1.000 54.07594 428 TYR A C 1
ATOM 989 O O . TYR A 1 127 ? 19.59185 -15.87070 -10.96673 1.000 63.41226 428 TYR A O 1
ATOM 998 N N . ILE A 1 128 ? 18.70987 -14.38602 -12.40979 1.000 55.20183 429 ILE A N 1
ATOM 999 C CA . ILE A 1 128 ? 19.43489 -14.94241 -13.54819 1.000 47.27401 429 ILE A CA 1
ATOM 1000 C C . ILE A 1 128 ? 20.93884 -14.84057 -13.32826 1.000 48.50511 429 ILE A C 1
ATOM 1001 O O . ILE A 1 128 ? 21.68438 -15.79952 -13.56577 1.000 51.57734 429 ILE A O 1
ATOM 1006 N N . HIS A 1 129 ? 21.40658 -13.68665 -12.84982 1.000 46.95416 430 HIS A N 1
ATOM 1007 C CA . HIS A 1 129 ? 22.84119 -13.45431 -12.74017 1.000 53.99338 430 HIS A CA 1
ATOM 1008 C C . HIS A 1 129 ? 23.48700 -14.22716 -11.59685 1.000 54.40307 430 HIS A C 1
ATOM 1009 O O . HIS A 1 129 ? 24.69352 -14.48814 -11.65294 1.000 63.61841 430 HIS A O 1
ATOM 1016 N N . GLU A 1 130 ? 22.72496 -14.60625 -10.56948 1.000 58.77781 431 GLU A N 1
ATOM 1017 C CA . GLU A 1 130 ? 23.30849 -15.16659 -9.35786 1.000 59.39629 431 GLU A CA 1
ATOM 1018 C C . GLU A 1 130 ? 22.85481 -16.58099 -9.02311 1.000 59.51658 431 GLU A C 1
ATOM 1019 O O . GLU A 1 130 ? 23.30671 -17.12634 -8.00948 1.000 74.11430 431 GLU A O 1
ATOM 1025 N N . HIS A 1 131 ? 21.98730 -17.19885 -9.82711 1.000 60.82296 432 HIS A N 1
ATOM 1026 C CA . HIS A 1 131 ? 21.43490 -18.48745 -9.41808 1.000 73.31176 432 HIS A CA 1
ATOM 1027 C C . HIS A 1 131 ? 22.39877 -19.64278 -9.65610 1.000 78.15654 432 HIS A C 1
ATOM 1028 O O . HIS A 1 131 ? 22.31989 -20.65572 -8.95239 1.000 80.51567 432 HIS A O 1
ATOM 1035 N N . THR A 1 132 ? 23.30826 -19.52327 -10.62277 1.000 75.32820 433 THR A N 1
ATOM 1036 C CA . THR A 1 132 ? 24.22225 -20.61167 -10.93875 1.000 82.72310 433 THR A CA 1
ATOM 1037 C C . THR A 1 132 ? 25.58778 -20.04238 -11.30254 1.000 83.99632 433 THR A C 1
ATOM 1038 O O . THR A 1 132 ? 25.78746 -18.82497 -11.35708 1.000 77.86861 433 THR A O 1
ATOM 1042 N N . VAL A 1 133 ? 26.53416 -20.94512 -11.54351 1.000 81.17345 434 VAL A N 1
ATOM 1043 C CA . VAL A 1 133 ? 27.88216 -20.60303 -11.99104 1.000 87.59576 434 VAL A CA 1
ATOM 1044 C C . VAL A 1 133 ? 28.24733 -21.54449 -13.13423 1.000 94.58944 434 VAL A C 1
ATOM 1045 O O . VAL A 1 133 ? 28.09593 -22.76666 -12.99066 1.000 94.02099 434 VAL A O 1
ATOM 1049 N N . PRO A 1 134 ? 28.73379 -21.04188 -14.28318 1.000 94.54085 435 PRO A N 1
ATOM 1050 C CA . PRO A 1 134 ? 29.04194 -19.64042 -14.62866 1.000 88.71249 435 PRO A CA 1
ATOM 1051 C C . PRO A 1 134 ? 27.81693 -18.73180 -14.68289 1.000 87.49095 435 PRO A C 1
ATOM 1052 O O . PRO A 1 134 ? 26.68085 -19.19718 -14.72463 1.000 84.65807 435 PRO A O 1
ATOM 1056 N N . VAL A 1 135 ? 28.03750 -17.41740 -14.68436 1.000 81.66397 436 VAL A N 1
ATOM 1057 C CA . VAL A 1 135 ? 26.93350 -16.46664 -14.68658 1.000 82.86378 436 VAL A CA 1
ATOM 1058 C C . VAL A 1 135 ? 26.24385 -16.48785 -16.04392 1.000 77.88882 436 VAL A C 1
ATOM 1059 O O . VAL A 1 135 ? 26.89829 -16.46587 -17.09487 1.000 79.44501 436 VAL A O 1
ATOM 1063 N N . TYR A 1 136 ? 24.91619 -16.54682 -16.02715 1.000 68.41336 437 TYR A N 1
ATOM 1064 C CA . TYR A 1 136 ? 24.11414 -16.48755 -17.23798 1.000 65.94984 437 TYR A CA 1
ATOM 1065 C C . TYR A 1 136 ? 23.54262 -15.08758 -17.42061 1.000 69.54905 437 TYR A C 1
ATOM 1066 O O . TYR A 1 136 ? 23.28819 -14.36660 -16.45199 1.000 60.07370 437 TYR A O 1
ATOM 1075 N N . ILE A 1 137 ? 23.35293 -14.70817 -18.68211 1.000 55.11059 438 ILE A N 1
ATOM 1076 C CA . ILE A 1 137 ? 22.97921 -13.35187 -19.05911 1.000 52.47167 438 ILE A CA 1
ATOM 1077 C C . ILE A 1 137 ? 21.73421 -13.41419 -19.93146 1.000 60.73716 438 ILE A C 1
ATOM 1078 O O . ILE A 1 137 ? 21.62621 -14.27441 -20.81247 1.000 66.42889 438 ILE A O 1
ATOM 1083 N N . HIS A 1 138 ? 20.79066 -12.50098 -19.68511 1.000 57.40701 439 HIS A N 1
ATOM 1084 C CA . HIS A 1 138 ? 19.57734 -12.46514 -20.49613 1.000 55.16768 439 HIS A CA 1
ATOM 1085 C C . HIS A 1 138 ? 19.87591 -12.00230 -21.91796 1.000 57.50944 439 HIS A C 1
ATOM 1086 O O . HIS A 1 138 ? 19.26711 -12.49393 -22.87521 1.000 70.41163 439 HIS A O 1
ATOM 1093 N N . ARG A 1 139 ? 20.79215 -11.04495 -22.07112 1.000 59.25473 440 ARG A N 1
ATOM 1094 C CA . ARG A 1 139 ? 21.36004 -10.58083 -23.33657 1.000 60.05643 440 ARG A CA 1
ATOM 1095 C C . ARG A 1 139 ? 20.38161 -9.80125 -24.20902 1.000 54.89261 440 ARG A C 1
ATOM 1096 O O . ARG A 1 139 ? 20.78360 -9.32378 -25.27700 1.000 60.54113 440 ARG A O 1
ATOM 1104 N N . ASP A 1 140 ? 19.12566 -9.64531 -23.80415 1.000 54.31386 441 ASP A N 1
ATOM 1105 C CA . ASP A 1 140 ? 18.16927 -8.87528 -24.59280 1.000 51.12103 441 ASP A CA 1
ATOM 1106 C C . ASP A 1 140 ? 17.10431 -8.28376 -23.66965 1.000 53.61182 441 ASP A C 1
ATOM 1107 O O . ASP A 1 140 ? 15.90360 -8.47480 -23.84750 1.000 50.67388 441 ASP A O 1
ATOM 1112 N N . VAL A 1 141 ? 17.54243 -7.54114 -22.65771 1.000 47.12935 442 VAL A N 1
ATOM 1113 C CA . VAL A 1 141 ? 16.62358 -6.87442 -21.74043 1.000 49.25582 442 VAL A CA 1
ATOM 1114 C C . VAL A 1 141 ? 16.03731 -5.65201 -22.43746 1.000 48.69683 442 VAL A C 1
ATOM 1115 O O . VAL A 1 141 ? 16.77493 -4.78994 -22.92602 1.000 50.73166 442 VAL A O 1
ATOM 1119 N N . LYS A 1 142 ? 14.70956 -5.57953 -22.49039 1.000 44.70198 443 LYS A N 1
ATOM 1120 C CA . LYS A 1 142 ? 14.01832 -4.45272 -23.10455 1.000 51.57223 443 LYS A CA 1
ATOM 1121 C C . LYS A 1 142 ? 12.59549 -4.40983 -22.56708 1.000 53.59023 443 LYS A C 1
ATOM 1122 O O . LYS A 1 142 ? 12.12088 -5.35473 -21.93239 1.000 55.52725 443 LYS A O 1
ATOM 1128 N N . SER A 1 143 ? 11.91680 -3.29066 -22.83602 1.000 47.15841 444 SER A N 1
ATOM 1129 C CA . SER A 1 143 ? 10.55582 -3.11284 -22.34018 1.000 49.73532 444 SER A CA 1
ATOM 1130 C C . SER A 1 143 ? 9.60707 -4.15797 -22.91143 1.000 54.71185 444 SER A C 1
ATOM 1131 O O . SER A 1 143 ? 8.66928 -4.58472 -22.22694 1.000 65.81509 444 SER A O 1
ATOM 1134 N N . ALA A 1 144 ? 9.83335 -4.58791 -24.15430 1.000 55.80773 445 ALA A N 1
ATOM 1135 C CA . ALA A 1 144 ? 8.98091 -5.60923 -24.75090 1.000 60.40750 445 ALA A CA 1
ATOM 1136 C C . ALA A 1 144 ? 9.19056 -6.98192 -24.12426 1.000 55.76761 445 ALA A C 1
ATOM 1137 O O . ALA A 1 144 ? 8.34088 -7.86145 -24.29582 1.000 63.93625 445 ALA A O 1
ATOM 1139 N N . ASN A 1 145 ? 10.29735 -7.18690 -23.41081 1.000 57.38185 446 ASN A N 1
ATOM 1140 C CA . ASN A 1 145 ? 10.57152 -8.44345 -22.72688 1.000 57.24295 446 ASN A CA 1
ATOM 1141 C C . ASN A 1 145 ? 10.17255 -8.41511 -21.25673 1.000 56.97502 446 ASN A C 1
ATOM 1142 O O . ASN A 1 145 ? 10.56746 -9.30810 -20.50082 1.000 63.24420 446 ASN A O 1
ATOM 1147 N N . ILE A 1 146 ? 9.40790 -7.41337 -20.83488 1.000 56.28063 447 ILE A N 1
ATOM 1148 C CA . ILE A 1 146 ? 8.87361 -7.33283 -19.48087 1.000 51.25166 447 ILE A CA 1
ATOM 1149 C C . ILE A 1 146 ? 7.35898 -7.40120 -19.60037 1.000 60.28641 447 ILE A C 1
ATOM 1150 O O . ILE A 1 146 ? 6.72769 -6.46989 -20.11659 1.000 67.00407 447 ILE A O 1
ATOM 1155 N N . LEU A 1 147 ? 6.77584 -8.50293 -19.14007 1.000 63.43975 448 LEU A N 1
ATOM 1156 C CA . LEU A 1 147 ? 5.34423 -8.73500 -19.25783 1.000 63.80095 448 LEU A CA 1
ATOM 1157 C C . LEU A 1 147 ? 4.63490 -8.31168 -17.97855 1.000 72.66492 448 LEU A C 1
ATOM 1158 O O . LEU A 1 147 ? 5.15763 -8.49085 -16.87414 1.000 59.87981 448 LEU A O 1
ATOM 1163 N N . ILE A 1 148 ? 3.44040 -7.74880 -18.13887 1.000 76.29856 449 ILE A N 1
ATOM 1164 C CA . ILE A 1 148 ? 2.64165 -7.23043 -17.03592 1.000 70.04726 449 ILE A CA 1
ATOM 1165 C C . ILE A 1 148 ? 1.36936 -8.05968 -16.94652 1.000 85.61561 449 ILE A C 1
ATOM 1166 O O . ILE A 1 148 ? 0.71164 -8.29969 -17.96480 1.000 93.03652 449 ILE A O 1
ATOM 1171 N N . ASP A 1 149 ? 1.02488 -8.49872 -15.73767 1.000 79.73558 450 ASP A N 1
ATOM 1172 C CA . ASP A 1 149 ? -0.19327 -9.26180 -15.51999 1.000 88.02692 450 ASP A CA 1
ATOM 1173 C C . ASP A 1 149 ? -1.31465 -8.33185 -15.06012 1.000 93.26080 450 ASP A C 1
ATOM 1174 O O . ASP A 1 149 ? -1.16136 -7.10933 -15.00426 1.000 85.17746 450 ASP A O 1
ATOM 1179 N N . LYS A 1 150 ? -2.46587 -8.92700 -14.73205 1.000 97.77932 451 LYS A N 1
ATOM 1180 C CA . LYS A 1 150 ? -3.61678 -8.12928 -14.31876 1.000 99.01941 451 LYS A CA 1
ATOM 1181 C C . LYS A 1 150 ? -3.34371 -7.36956 -13.02831 1.000 95.69028 451 LYS A C 1
ATOM 1182 O O . LYS A 1 150 ? -3.88682 -6.27736 -12.82548 1.000 92.47990 451 LYS A O 1
ATOM 1188 N N . ASN A 1 151 ? -2.50973 -7.92152 -12.15025 1.000 88.10283 452 ASN A N 1
ATOM 1189 C CA . ASN A 1 151 ? -2.14193 -7.25166 -10.91022 1.000 92.31200 452 ASN A CA 1
ATOM 1190 C C . ASN A 1 151 ? -1.00011 -6.25873 -11.09320 1.000 85.08808 452 ASN A C 1
ATOM 1191 O O . ASN A 1 151 ? -0.44583 -5.78721 -10.09366 1.000 85.43691 452 ASN A O 1
ATOM 1196 N N . LEU A 1 152 ? -0.64170 -5.94602 -12.34122 1.000 79.94330 453 LEU A N 1
ATOM 1197 C CA . LEU A 1 152 ? 0.38426 -4.95035 -12.65823 1.000 76.88413 453 LEU A CA 1
ATOM 1198 C C . LEU A 1 152 ? 1.73663 -5.32179 -12.05278 1.000 71.48087 453 LEU A C 1
ATOM 1199 O O . LEU A 1 152 ? 2.44704 -4.47427 -11.50836 1.000 64.87155 453 LEU A O 1
ATOM 1204 N N . ARG A 1 153 ? 2.09837 -6.59798 -12.15451 1.000 71.27625 454 ARG A N 1
ATOM 1205 C CA . ARG A 1 153 ? 3.38174 -7.09588 -11.68496 1.000 62.01726 454 ARG A CA 1
ATOM 1206 C C . ARG A 1 153 ? 4.25489 -7.47592 -12.87372 1.000 59.44891 454 ARG A C 1
ATOM 1207 O O . ARG A 1 153 ? 3.75629 -7.79391 -13.95666 1.000 70.89053 454 ARG A O 1
ATOM 1215 N N . GLY A 1 154 ? 5.56577 -7.44570 -12.65956 1.000 61.26816 455 GLY A N 1
ATOM 1216 C CA . GLY A 1 154 ? 6.53309 -7.61956 -13.73128 1.000 54.62143 455 GLY A CA 1
ATOM 1217 C C . GLY A 1 154 ? 7.09473 -9.03101 -13.79056 1.000 57.11465 455 GLY A C 1
ATOM 1218 O O . GLY A 1 154 ? 7.32912 -9.66409 -12.76117 1.000 61.95555 455 GLY A O 1
ATOM 1219 N N . LYS A 1 155 ? 7.30182 -9.50962 -15.01605 1.000 57.53910 456 LYS A N 1
ATOM 1220 C CA . LYS A 1 155 ? 7.93485 -10.79641 -15.27583 1.000 65.81801 456 LYS A CA 1
ATOM 1221 C C . LYS A 1 155 ? 8.84022 -10.65201 -16.48870 1.000 63.52492 456 LYS A C 1
ATOM 1222 O O . LYS A 1 155 ? 8.41014 -10.13851 -17.52557 1.000 59.90672 456 LYS A O 1
ATOM 1228 N N . VAL A 1 156 ? 10.08480 -11.10082 -16.36009 1.000 61.89873 457 VAL A N 1
ATOM 1229 C CA . VAL A 1 156 ? 11.03652 -11.03162 -17.46388 1.000 57.35793 457 VAL A CA 1
ATOM 1230 C C . VAL A 1 156 ? 10.79419 -12.20599 -18.40186 1.000 65.02477 457 VAL A C 1
ATOM 1231 O O . VAL A 1 156 ? 10.66198 -13.35434 -17.96076 1.000 61.39478 457 VAL A O 1
ATOM 1235 N N . ALA A 1 157 ? 10.73396 -11.92144 -19.69907 1.000 71.28821 458 ALA A N 1
ATOM 1236 C CA . ALA A 1 157 ? 10.41848 -12.91869 -20.70823 1.000 67.27336 458 ALA A CA 1
ATOM 1237 C C . ALA A 1 157 ? 11.62794 -13.20474 -21.58809 1.000 57.70418 458 ALA A C 1
ATOM 1238 O O . ALA A 1 157 ? 12.57355 -12.41550 -21.66471 1.000 57.48343 458 ALA A O 1
ATOM 1240 N N . ASN A 1 158 ? 11.58413 -14.36902 -22.23931 1.000 67.74003 459 ASN A N 1
ATOM 1241 C CA . ASN A 1 158 ? 12.52174 -14.72692 -23.30532 1.000 69.35750 459 ASN A CA 1
ATOM 1242 C C . ASN A 1 158 ? 13.96662 -14.76722 -22.81265 1.000 68.12336 459 ASN A C 1
ATOM 1243 O O . ASN A 1 158 ? 14.88533 -14.30835 -23.49414 1.000 73.19064 459 ASN A O 1
ATOM 1248 N N . PHE A 1 159 ? 1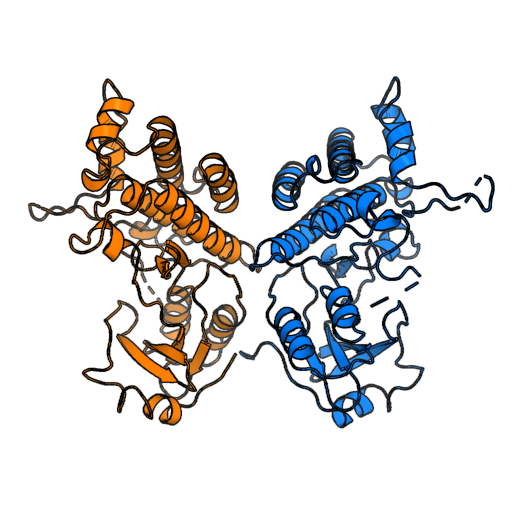4.17569 -15.32842 -21.62541 1.000 69.62203 460 PHE A N 1
ATOM 1249 C CA . PHE A 1 159 ? 15.52596 -15.50042 -21.11121 1.000 63.18369 460 PHE A CA 1
ATOM 1250 C C . PHE A 1 159 ? 16.21161 -16.67894 -21.78821 1.000 72.47858 460 PHE A C 1
ATOM 1251 O O . PHE A 1 159 ? 15.62175 -17.75113 -21.95413 1.000 66.77688 460 PHE A O 1
ATOM 1259 N N . GLY A 1 160 ? 17.46969 -16.47413 -22.17166 1.000 65.51307 461 GLY A N 1
ATOM 1260 C CA . GLY A 1 160 ? 18.28652 -17.53558 -22.71493 1.000 78.60019 461 GLY A CA 1
ATOM 1261 C C . GLY A 1 160 ? 18.08529 -17.82839 -24.18361 1.000 90.83811 461 GLY A C 1
ATOM 1262 O O . GLY A 1 160 ? 18.78612 -18.69424 -24.72217 1.000 99.32735 461 GLY A O 1
ATOM 1263 N N . LEU A 1 161 ? 17.15308 -17.14448 -24.85223 1.000 89.72339 462 LEU A N 1
ATOM 1264 C CA . LEU A 1 161 ? 16.95231 -17.38489 -26.27722 1.000 94.20357 462 LEU A CA 1
ATOM 1265 C C . LEU A 1 161 ? 18.17415 -16.97823 -27.08797 1.000 103.03220 462 LEU A C 1
ATOM 1266 O O . LEU A 1 161 ? 18.46691 -17.59309 -28.11967 1.000 108.91130 462 LEU A O 1
ATOM 1271 N N . THR A 1 162 ? 18.89632 -15.95004 -26.63844 1.000 111.02697 463 THR A N 1
ATOM 1272 C CA . THR A 1 162 ? 20.11296 -15.53277 -27.32766 1.000 128.74592 463 THR A CA 1
ATOM 1273 C C . THR A 1 162 ? 21.15319 -16.64556 -27.32531 1.000 125.21416 463 THR A C 1
ATOM 1274 O O . THR A 1 162 ? 21.72407 -16.98200 -28.36985 1.000 131.13363 463 THR A O 1
ATOM 1278 N N . LYS A 1 163 ? 21.41229 -17.22915 -26.15282 1.000 111.96258 464 LYS A N 1
ATOM 1279 C CA . LYS A 1 163 ? 22.40471 -18.29374 -26.05889 1.000 115.78196 464 LYS A CA 1
ATOM 1280 C C . LYS A 1 163 ? 21.99411 -19.50109 -26.89167 1.000 117.73082 464 LYS A C 1
ATOM 1281 O O . LYS A 1 163 ? 22.82928 -20.10551 -27.57382 1.000 120.81993 464 LYS A O 1
ATOM 1287 N N . LEU A 1 164 ? 20.70652 -19.85788 -26.85828 1.000 111.97265 465 LEU A N 1
ATOM 1288 C CA . LEU A 1 164 ? 20.22406 -20.98532 -27.65107 1.000 115.72101 465 LEU A CA 1
ATOM 1289 C C . LEU A 1 164 ? 20.44231 -20.75134 -29.14075 1.000 115.66545 465 LEU A C 1
ATOM 1290 O O . LEU A 1 164 ? 20.82525 -21.67244 -29.87185 1.000 123.63375 465 LEU A O 1
ATOM 1295 N N . ILE A 1 165 ? 20.20205 -19.52532 -29.60949 1.000 118.06730 466 ILE A N 1
ATOM 1296 C CA . ILE A 1 165 ? 20.39156 -19.22214 -31.02437 1.000 118.69315 466 ILE A CA 1
ATOM 1297 C C . ILE A 1 165 ? 21.86983 -19.28061 -31.39188 1.000 122.15962 466 ILE A C 1
ATOM 1298 O O . ILE A 1 165 ? 22.23618 -19.75469 -32.47434 1.000 120.48408 466 ILE A O 1
ATOM 1303 N N . GLU A 1 166 ? 22.74446 -18.82227 -30.49314 1.000 117.30556 467 GLU A N 1
ATOM 1304 C CA . GLU A 1 166 ? 24.16978 -18.79592 -30.80693 1.000 118.31116 467 GLU A CA 1
ATOM 1305 C C . GLU A 1 166 ? 24.78433 -20.19041 -30.75395 1.000 127.73715 467 GLU A C 1
ATOM 1306 O O . GLU A 1 166 ? 25.59320 -20.54694 -31.61844 1.000 128.50101 467 GLU A O 1
ATOM 1312 N N . VAL A 1 167 ? 24.42045 -20.99481 -29.75129 1.000 125.44050 468 VAL A N 1
ATOM 1313 C CA . VAL A 1 167 ? 24.99893 -22.33270 -29.65606 1.000 131.04065 468 VAL A CA 1
ATOM 1314 C C . VAL A 1 167 ? 24.43177 -23.24603 -30.73528 1.000 135.26326 468 VAL A C 1
ATOM 1315 O O . VAL A 1 167 ? 25.09533 -24.19887 -31.16243 1.000 142.40604 468 VAL A O 1
ATOM 1319 N N . GLY A 1 168 ? 23.20793 -22.97770 -31.19848 1.000 129.32789 469 GLY A N 1
ATOM 1320 C CA . GLY A 1 168 ? 22.62453 -23.78315 -32.25501 1.000 136.82840 469 GLY A CA 1
ATOM 1321 C C . GLY A 1 168 ? 23.06573 -23.39919 -33.64847 1.000 144.45222 469 GLY A C 1
ATOM 1322 O O . GLY A 1 168 ? 22.96010 -24.21749 -34.56768 1.000 145.46648 469 GLY A O 1
ATOM 1323 N N . ASN A 1 169 ? 23.55759 -22.17344 -33.82546 1.000 140.02615 470 ASN A N 1
ATOM 1324 C CA . ASN A 1 169 ? 24.04765 -21.69269 -35.11081 1.000 142.03108 470 ASN A CA 1
ATOM 1325 C C . ASN A 1 169 ? 25.51785 -21.29440 -35.02777 1.000 146.12009 470 ASN A C 1
ATOM 1326 O O . ASN A 1 169 ? 25.98102 -20.43790 -35.78354 1.000 150.60092 470 ASN A O 1
ATOM 1331 N N . SER A 1 170 ? 26.25967 -21.90835 -34.11084 1.000 147.65922 471 SER A N 1
ATOM 1332 C CA . SER A 1 170 ? 27.67438 -21.60033 -33.93262 1.000 149.69372 471 SER A CA 1
ATOM 1333 C C . SER A 1 170 ? 28.49566 -22.07831 -35.12496 1.000 149.70542 471 SER A C 1
ATOM 1334 O O . SER A 1 170 ? 29.09654 -21.27502 -35.83797 1.000 147.96270 471 SER A O 1
ATOM 1337 N N . ARG A 1 175 ? 21.14495 -6.49268 -36.97424 1.000 123.62405 476 ARG A N 1
ATOM 1338 C CA . ARG A 1 175 ? 21.74223 -6.75110 -35.66954 1.000 137.03043 476 ARG A CA 1
ATOM 1339 C C . ARG A 1 175 ? 21.78263 -8.24756 -35.37189 1.000 150.08624 476 ARG A C 1
ATOM 1340 O O . ARG A 1 175 ? 20.80560 -8.96292 -35.59492 1.000 155.94548 476 ARG A O 1
ATOM 1348 N N . LEU A 1 176 ? 22.92839 -8.71671 -34.87464 1.000 159.56115 477 LEU A N 1
ATOM 1349 C CA . LEU A 1 176 ? 23.07634 -10.13270 -34.55383 1.000 149.05336 477 LEU A CA 1
ATOM 1350 C C . LEU A 1 176 ? 22.26885 -10.49228 -33.31237 1.000 131.61993 477 LEU A C 1
ATOM 1351 O O . LEU A 1 176 ? 21.32941 -11.29368 -33.37521 1.000 133.64079 477 LEU A O 1
ATOM 1356 N N . VAL A 1 177 ? 22.62216 -9.90590 -32.17174 1.000 121.33612 478 VAL A N 1
ATOM 1357 C CA . VAL A 1 177 ? 21.90972 -10.12056 -30.91732 1.000 119.55736 478 VAL A CA 1
ATOM 1358 C C . VAL A 1 177 ? 21.81821 -8.79093 -30.18448 1.000 113.86850 478 VAL A C 1
ATOM 1359 O O . VAL A 1 177 ? 22.82500 -8.09260 -30.02642 1.000 128.26295 478 VAL A O 1
ATOM 1363 N N . GLY A 1 178 ? 20.61599 -8.44304 -29.73552 1.000 97.18763 479 GLY A N 1
ATOM 1364 C CA . GLY A 1 178 ? 20.41436 -7.20624 -29.01124 1.000 77.29185 479 GLY A CA 1
ATOM 1365 C C . GLY A 1 178 ? 19.43681 -6.28363 -29.70444 1.000 74.06026 479 GLY A C 1
ATOM 1366 O O . GLY A 1 178 ? 19.12231 -6.47228 -30.88264 1.000 72.92713 479 GLY A O 1
ATOM 1367 N N . THR A 1 179 ? 18.94625 -5.28392 -28.98086 1.000 57.97332 480 THR A N 1
ATOM 1368 C CA . THR A 1 179 ? 18.00715 -4.30988 -29.51292 1.000 59.16100 480 THR A CA 1
ATOM 1369 C C . THR A 1 179 ? 18.63229 -2.92456 -29.44314 1.000 59.26711 480 THR A C 1
ATOM 1370 O O . THR A 1 179 ? 19.24794 -2.56322 -28.43535 1.000 61.10349 480 THR A O 1
ATOM 1374 N N . PHE A 1 180 ? 18.48727 -2.16307 -30.52669 1.000 61.40380 481 PHE A N 1
ATOM 1375 C CA . PHE A 1 180 ? 19.02393 -0.81005 -30.57489 1.000 55.94557 481 PHE A CA 1
ATOM 1376 C C . PHE A 1 180 ? 18.46540 0.02498 -29.42862 1.000 58.4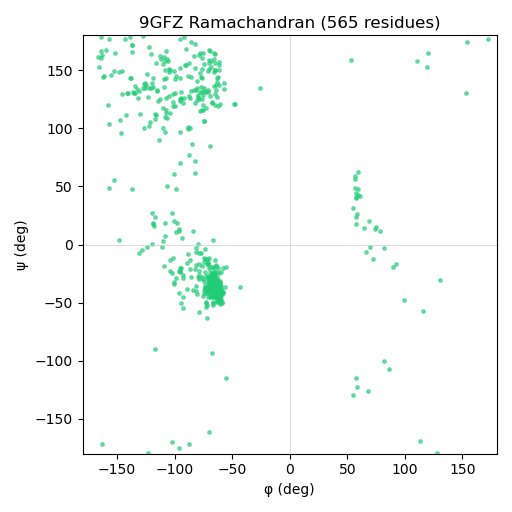0017 481 PHE A C 1
ATOM 1377 O O . PHE A 1 180 ? 17.28147 -0.06304 -29.09101 1.000 53.05232 481 PHE A O 1
ATOM 1385 N N . GLY A 1 181 ? 19.33381 0.83265 -28.82030 1.000 54.66108 482 GLY A N 1
ATOM 1386 C CA . GLY A 1 181 ? 18.98379 1.61023 -27.65573 1.000 53.64321 482 GLY A CA 1
ATOM 1387 C C . GLY A 1 181 ? 19.21352 0.90783 -26.33464 1.000 49.79183 482 GLY A C 1
ATOM 1388 O O . GLY A 1 181 ? 19.29569 1.57688 -25.29842 1.000 49.91423 482 GLY A O 1
ATOM 1389 N N . TYR A 1 182 ? 19.32861 -0.41961 -26.34297 1.000 43.29270 483 TYR A N 1
ATOM 1390 C CA . TYR A 1 182 ? 19.54709 -1.20301 -25.13514 1.000 48.06897 483 TYR A CA 1
ATOM 1391 C C . TYR A 1 182 ? 20.94046 -1.81405 -25.07611 1.000 49.78198 483 TYR A C 1
ATOM 1392 O O . TYR A 1 182 ? 21.24355 -2.54933 -24.13029 1.000 50.46828 483 TYR A O 1
ATOM 1401 N N . MET A 1 183 ? 21.79744 -1.53006 -26.06122 1.000 48.06941 484 MET A N 1
ATOM 1402 C CA . MET A 1 183 ? 23.11220 -2.15846 -26.09242 1.000 49.13507 484 MET A CA 1
ATOM 1403 C C . MET A 1 183 ? 24.16885 -1.21838 -25.53942 1.000 54.01701 484 MET A C 1
ATOM 1404 O O . MET A 1 183 ? 24.24065 -0.05584 -25.96218 1.000 55.73554 484 MET A O 1
ATOM 1409 N N . PRO A 1 184 ? 24.99669 -1.68305 -24.60885 1.000 59.26334 485 PRO A N 1
ATOM 1410 C CA . PRO A 1 184 ? 26.08569 -0.85109 -24.08996 1.000 52.70543 485 PRO A CA 1
ATOM 1411 C C . PRO A 1 184 ? 27.13955 -0.61153 -25.15584 1.000 53.77494 485 PRO A C 1
ATOM 1412 O O . PRO A 1 184 ? 27.24132 -1.38085 -26.12336 1.000 51.49413 485 PRO A O 1
ATOM 1416 N N . PRO A 1 185 ? 27.94339 0.44659 -25.01688 1.000 54.37089 486 PRO A N 1
ATOM 1417 C CA . PRO A 1 185 ? 28.94525 0.74332 -26.05445 1.000 59.57520 486 PRO A CA 1
ATOM 1418 C C . PRO A 1 185 ? 29.96730 -0.36110 -26.25708 1.000 60.58478 486 PRO A C 1
ATOM 1419 O O . PRO A 1 185 ? 30.43054 -0.55697 -27.38792 1.000 64.69365 486 PRO A O 1
ATOM 1423 N N . GLU A 1 186 ? 30.33848 -1.09134 -25.20280 1.000 50.72651 487 GLU A N 1
ATOM 1424 C CA . GLU A 1 186 ? 31.34796 -2.13241 -25.35079 1.000 49.33786 487 GLU A CA 1
ATOM 1425 C C . GLU A 1 186 ? 30.80303 -3.38715 -26.01900 1.000 55.07775 487 GLU A C 1
ATOM 1426 O O . GLU A 1 186 ? 31.59163 -4.20170 -26.51098 1.000 56.33815 487 GLU A O 1
ATOM 1432 N N . TYR A 1 187 ? 29.48349 -3.56444 -26.05056 1.000 50.54581 488 TYR A N 1
ATOM 1433 C CA . TYR A 1 187 ? 28.88021 -4.69998 -26.73696 1.000 58.01083 488 TYR A CA 1
ATOM 1434 C C . TYR A 1 187 ? 28.42464 -4.36312 -28.14945 1.000 62.40205 488 TYR A C 1
ATOM 1435 O O . TYR A 1 187 ? 28.62139 -5.16684 -29.06641 1.000 60.69233 488 TYR A O 1
ATOM 1444 N N . ALA A 1 188 ? 27.81881 -3.18872 -28.34454 1.000 60.55272 489 ALA A N 1
ATOM 1445 C CA . ALA A 1 188 ? 27.37268 -2.79847 -29.67711 1.000 58.92340 489 ALA A CA 1
ATOM 1446 C C . ALA A 1 188 ? 28.54276 -2.65637 -30.63978 1.000 58.38684 489 ALA A C 1
ATOM 1447 O O . ALA A 1 188 ? 28.41288 -2.97793 -31.82682 1.000 67.97553 489 ALA A O 1
ATOM 1449 N N . GLN A 1 189 ? 29.69155 -2.19170 -30.15147 1.000 58.65282 490 GLN A N 1
ATOM 1450 C CA . GLN A 1 189 ? 30.83604 -1.92294 -31.01264 1.000 56.17799 490 GLN A CA 1
ATOM 1451 C C . GLN A 1 189 ? 31.87814 -3.03041 -31.01305 1.000 62.15099 490 GLN A C 1
ATOM 1452 O O . GLN A 1 189 ? 32.57312 -3.20674 -32.02016 1.000 63.31598 490 GLN A O 1
ATOM 1458 N N . TYR A 1 190 ? 32.01135 -3.78039 -29.91680 1.000 58.00279 491 TYR A N 1
ATOM 1459 C CA . TYR A 1 190 ? 33.06386 -4.78150 -29.81073 1.000 57.56190 491 TYR A CA 1
ATOM 1460 C C . TYR A 1 190 ? 32.58222 -6.16481 -29.40112 1.000 55.13851 491 TYR A C 1
ATOM 1461 O O . TYR A 1 190 ? 33.39596 -7.09530 -29.38504 1.000 57.98062 491 TYR A O 1
ATOM 1470 N N . GLY A 1 191 ? 31.30265 -6.33806 -29.08280 1.000 55.84775 492 GLY A N 1
ATOM 1471 C CA . GLY A 1 191 ? 30.80442 -7.64964 -28.72708 1.000 52.72768 492 GLY A CA 1
ATOM 1472 C C . GLY A 1 191 ? 31.21109 -8.14807 -27.36063 1.000 62.03777 492 GLY A C 1
ATOM 1473 O O . GLY A 1 191 ? 31.04072 -9.33827 -27.08046 1.000 66.34912 492 GLY A O 1
ATOM 1474 N N . ASP A 1 192 ? 31.74707 -7.28084 -26.50257 1.000 61.77336 493 ASP A N 1
ATOM 1475 C CA . ASP A 1 192 ? 32.10498 -7.68142 -25.14669 1.000 60.37803 493 ASP A CA 1
ATOM 1476 C C . ASP A 1 192 ? 30.86160 -8.11151 -24.38127 1.000 54.99397 493 ASP A C 1
ATOM 1477 O O . ASP A 1 192 ? 29.92936 -7.32224 -24.19894 1.000 57.70777 493 ASP A O 1
ATOM 1482 N N . VAL A 1 193 ? 30.84652 -9.36566 -23.93784 1.000 53.66721 494 VAL A N 1
ATOM 1483 C CA . VAL A 1 193 ? 29.69436 -9.95748 -23.26790 1.000 56.40433 494 VAL A CA 1
ATOM 1484 C C . VAL A 1 193 ? 29.98622 -10.04971 -21.77661 1.000 58.03930 494 VAL A C 1
ATOM 1485 O O . VAL A 1 193 ? 31.02251 -10.59010 -21.37066 1.000 55.62569 494 VAL A O 1
ATOM 1489 N N . SER A 1 194 ? 29.07293 -9.52089 -20.96757 1.000 53.22265 495 SER A N 1
ATOM 1490 C CA . SER A 1 194 ? 29.16682 -9.57490 -19.51569 1.000 46.05833 495 SER A CA 1
ATOM 1491 C C . SER A 1 194 ? 27.79163 -9.25864 -18.94485 1.000 51.07000 495 SER A C 1
ATOM 1492 O O . SER A 1 194 ? 26.93164 -8.72889 -19.65859 1.000 53.91084 495 SER A O 1
ATOM 1495 N N . PRO A 1 195 ? 27.54513 -9.58099 -17.67041 1.000 59.83428 496 PRO A N 1
ATOM 1496 C CA . PRO A 1 195 ? 26.24116 -9.24132 -17.07469 1.000 48.66307 496 PRO A CA 1
ATOM 1497 C C . PRO A 1 195 ? 25.92210 -7.75831 -17.11440 1.000 41.95129 496 PRO A C 1
ATOM 1498 O O . PRO A 1 195 ? 24.74590 -7.38970 -17.01186 1.000 40.79536 496 PRO A O 1
ATOM 1502 N N . LYS A 1 196 ? 26.92720 -6.89464 -17.26808 1.000 48.32847 497 LYS A N 1
ATOM 1503 C CA . LYS A 1 196 ? 26.68007 -5.46179 -17.36324 1.000 50.24572 497 LYS A CA 1
ATOM 1504 C C . LYS A 1 196 ? 25.88519 -5.08207 -18.60593 1.000 52.64525 497 LYS A C 1
ATOM 1505 O O . LYS A 1 196 ? 25.39782 -3.94847 -18.68223 1.000 48.16037 497 LYS A O 1
ATOM 1511 N N . ILE A 1 197 ? 25.74723 -5.99129 -19.57571 1.000 48.01045 498 ILE A N 1
ATOM 1512 C CA . ILE A 1 197 ? 24.85279 -5.74913 -20.70507 1.000 48.91402 498 ILE A CA 1
ATOM 1513 C C . ILE A 1 197 ? 23.42227 -5.57680 -20.21322 1.000 50.25220 498 ILE A C 1
ATOM 1514 O O . ILE A 1 197 ? 22.71235 -4.64753 -20.61797 1.000 47.86901 498 ILE A O 1
ATOM 1519 N N . ASP A 1 198 ? 22.97857 -6.47703 -19.33080 1.000 49.62188 499 ASP A N 1
ATOM 1520 C CA . ASP A 1 198 ? 21.61604 -6.40623 -18.81344 1.000 47.10129 499 ASP A CA 1
ATOM 1521 C C . ASP A 1 198 ? 21.42558 -5.19008 -17.91681 1.000 42.98250 499 ASP A C 1
ATOM 1522 O O . ASP A 1 198 ? 20.35135 -4.57719 -17.91494 1.000 44.66374 499 ASP A O 1
ATOM 1527 N N . VAL A 1 199 ? 22.45230 -4.83093 -17.14249 1.000 41.26366 500 VAL A N 1
ATOM 1528 C CA . VAL A 1 199 ? 22.35459 -3.65989 -16.27392 1.000 46.20319 500 VAL A CA 1
ATOM 1529 C C . VAL A 1 199 ? 22.16510 -2.39871 -17.10676 1.000 51.89926 500 VAL A C 1
ATOM 1530 O O . VAL A 1 199 ? 21.31599 -1.55249 -16.80043 1.000 49.26499 500 VAL A O 1
ATOM 1534 N N . TYR A 1 200 ? 22.95379 -2.25672 -18.17579 1.000 46.56583 501 TYR A N 1
ATOM 1535 C CA . TYR A 1 200 ? 22.79271 -1.11514 -19.07049 1.000 35.27101 501 TYR A CA 1
ATOM 1536 C C . TYR A 1 200 ? 21.38903 -1.08221 -19.66063 1.000 43.23349 501 TYR A C 1
ATOM 1537 O O . TYR A 1 200 ? 20.70907 -0.04978 -19.62304 1.000 42.99040 501 TYR A O 1
ATOM 1546 N N . ALA A 1 201 ? 20.93813 -2.21229 -20.21038 1.000 42.74915 502 ALA A N 1
ATOM 1547 C CA . ALA A 1 201 ? 19.61098 -2.26609 -20.81145 1.000 39.87447 502 ALA A CA 1
ATOM 1548 C C . ALA A 1 201 ? 18.52588 -1.97804 -19.78256 1.000 42.92417 502 ALA A C 1
ATOM 1549 O O . ALA A 1 201 ? 17.51307 -1.34265 -20.09919 1.000 47.58134 502 ALA A O 1
ATOM 1551 N N . PHE A 1 202 ? 18.72153 -2.43191 -18.54189 1.000 47.94024 503 PHE A N 1
ATOM 1552 C CA . PHE A 1 202 ? 17.74712 -2.14525 -17.49498 1.000 48.68037 503 PHE A CA 1
ATOM 1553 C C . PHE A 1 202 ? 17.66984 -0.65190 -17.21014 1.000 41.84812 503 PHE A C 1
ATOM 1554 O O . PHE A 1 202 ? 16.57958 -0.11065 -16.99044 1.000 49.86232 503 PHE A O 1
ATOM 1562 N N . GLY A 1 203 ? 18.81731 0.02976 -17.20422 1.000 38.70378 504 GLY A N 1
ATOM 1563 C CA . GLY A 1 203 ? 18.80677 1.47084 -17.01047 1.000 39.76134 504 GLY A CA 1
ATOM 1564 C C . GLY A 1 203 ? 17.94498 2.18734 -18.03207 1.000 49.40452 504 GLY A C 1
ATOM 1565 O O . GLY A 1 203 ? 17.27655 3.17355 -17.71240 1.000 48.78233 504 GLY A O 1
ATOM 1566 N N . VAL A 1 204 ? 17.93795 1.69264 -19.27290 1.000 42.64295 505 VAL A N 1
ATOM 1567 C CA . VAL A 1 204 ? 17.07281 2.26919 -20.29674 1.000 42.35017 505 VAL A CA 1
ATOM 1568 C C . VAL A 1 204 ? 15.60849 2.02121 -19.95721 1.000 51.33178 505 VAL A C 1
ATOM 1569 O O . VAL A 1 204 ? 14.74820 2.87711 -20.19697 1.000 55.44524 505 VAL A O 1
ATOM 1573 N N . VAL A 1 205 ? 15.30090 0.85147 -19.39078 1.000 50.11923 506 VAL A N 1
ATOM 1574 C CA . VAL A 1 205 ? 13.92413 0.55429 -19.00289 1.000 48.30884 506 VAL A CA 1
ATOM 1575 C C . VAL A 1 205 ? 13.46160 1.51560 -17.91689 1.000 49.48855 506 VAL A C 1
ATOM 1576 O O . VAL A 1 205 ? 12.32736 2.01076 -17.94568 1.000 52.34238 506 VAL A O 1
ATOM 1580 N N . LEU A 1 206 ? 14.33404 1.79928 -16.94622 1.000 42.73117 507 LEU A N 1
ATOM 1581 C CA . LEU A 1 206 ? 14.02696 2.82035 -15.95090 1.000 52.16288 507 LEU A CA 1
ATOM 1582 C C . LEU A 1 206 ? 13.77681 4.16749 -16.61500 1.000 47.93691 507 LEU A C 1
ATOM 1583 O O . LEU A 1 206 ? 12.84104 4.88706 -16.24572 1.000 52.39871 507 LEU A O 1
ATOM 1588 N N . TYR A 1 207 ? 14.60117 4.51972 -17.60618 1.000 55.05000 508 TYR A N 1
ATOM 1589 C CA . TYR A 1 207 ? 14.38408 5.75432 -18.35310 1.000 48.79168 508 TYR A CA 1
ATOM 1590 C C . TYR A 1 207 ? 13.02170 5.75303 -19.03637 1.000 45.96325 508 TYR A C 1
ATOM 1591 O O . TYR A 1 207 ? 12.34432 6.78629 -19.08996 1.000 50.30459 508 TYR A O 1
ATOM 1600 N N . GLU A 1 208 ? 12.59990 4.59985 -19.56148 1.000 46.86085 509 GLU A N 1
ATOM 1601 C CA . GLU A 1 208 ? 11.29707 4.52413 -20.21560 1.000 54.25068 509 GLU A CA 1
ATOM 1602 C C . GLU A 1 208 ? 10.16227 4.66015 -19.20928 1.000 52.48809 509 GLU A C 1
ATOM 1603 O O . GLU A 1 208 ? 9.15072 5.31085 -19.49323 1.000 57.71627 509 GLU A O 1
ATOM 1609 N N . LEU A 1 209 ? 10.30870 4.04756 -18.03188 1.000 54.43020 510 LEU A N 1
ATOM 1610 C CA . LEU A 1 209 ? 9.28614 4.17281 -16.99739 1.000 57.70396 510 LEU A CA 1
ATOM 1611 C C . LEU A 1 209 ? 9.09624 5.62570 -16.58380 1.000 57.42485 510 LEU A C 1
ATOM 1612 O O . LEU A 1 209 ? 7.97677 6.05214 -16.27757 1.000 61.76903 510 LEU A O 1
ATOM 1617 N N . ILE A 1 210 ? 10.17928 6.40317 -16.57965 1.000 55.91921 511 ILE A N 1
ATOM 1618 C CA . ILE A 1 210 ? 10.08309 7.81445 -16.22571 1.000 53.43346 511 ILE A CA 1
ATOM 1619 C C . ILE A 1 210 ? 9.46188 8.61426 -17.36447 1.000 61.40341 511 ILE A C 1
ATOM 1620 O O . ILE A 1 210 ? 8.58504 9.45815 -17.14280 1.000 66.53162 511 ILE A O 1
ATOM 1625 N N . THR A 1 211 ? 9.88976 8.35318 -18.59941 1.000 63.90851 512 THR A N 1
ATOM 1626 C CA . THR A 1 211 ? 9.56357 9.21344 -19.73070 1.000 59.97021 512 THR A CA 1
ATOM 1627 C C . THR A 1 211 ? 8.45190 8.67876 -20.62223 1.000 61.49880 512 THR A C 1
ATOM 1628 O O . THR A 1 211 ? 7.79523 9.47255 -21.30493 1.000 69.84726 512 THR A O 1
ATOM 1632 N N . ALA A 1 212 ? 8.22519 7.36273 -20.63453 1.000 62.09960 513 ALA A N 1
ATOM 1633 C CA . ALA A 1 212 ? 7.34198 6.71209 -21.60754 1.000 66.68364 513 ALA A CA 1
ATOM 1634 C C . ALA A 1 212 ? 7.75825 7.03257 -23.04287 1.000 69.19198 513 ALA A C 1
ATOM 1635 O O . ALA A 1 212 ? 6.92228 7.10717 -23.94784 1.000 73.35972 513 ALA A O 1
ATOM 1637 N N . LYS A 1 213 ? 9.05681 7.22735 -23.25385 1.000 63.07460 514 LYS A N 1
ATOM 1638 C CA . LYS A 1 213 ? 9.63807 7.40706 -24.57427 1.000 61.22337 514 LYS A CA 1
ATOM 1639 C C . LYS A 1 213 ? 10.43727 6.16695 -24.94953 1.000 63.70259 514 LYS A C 1
ATOM 1640 O O . LYS A 1 213 ? 10.98355 5.47645 -24.08491 1.000 60.61673 514 LYS A O 1
ATOM 1646 N N . ASN A 1 214 ? 10.50633 5.89383 -26.24873 1.000 63.85515 515 ASN A N 1
ATOM 1647 C CA . ASN A 1 214 ? 11.23381 4.72985 -26.72752 1.000 57.24545 515 ASN A CA 1
ATOM 1648 C C . ASN A 1 214 ? 12.73780 4.92664 -26.54984 1.000 51.58956 515 ASN A C 1
ATOM 1649 O O . ASN A 1 214 ? 13.23911 6.05069 -26.45960 1.000 54.47573 515 ASN A O 1
ATOM 1654 N N . ALA A 1 215 ? 13.45867 3.80275 -26.48359 1.000 52.62733 516 ALA A N 1
ATOM 1655 C CA . ALA A 1 215 ? 14.90677 3.85929 -26.30350 1.000 49.16811 516 ALA A CA 1
ATOM 1656 C C . ALA A 1 215 ? 15.57113 4.65759 -27.41790 1.000 54.75102 516 ALA A C 1
ATOM 1657 O O . ALA A 1 215 ? 16.49369 5.44156 -27.16588 1.000 58.65941 516 ALA A O 1
ATOM 1659 N N . VAL A 1 216 ? 15.11757 4.47005 -28.65384 1.000 62.14285 517 VAL A N 1
ATOM 1660 C CA . VAL A 1 216 ? 15.52735 5.29205 -29.78619 1.000 55.19935 517 VAL A CA 1
ATOM 1661 C C . VAL A 1 216 ? 14.43232 6.32221 -30.01921 1.000 57.61635 517 VAL A C 1
ATOM 1662 O O . VAL A 1 216 ? 13.28326 5.96261 -30.30300 1.000 56.38721 517 VAL A O 1
ATOM 1666 N N . LEU A 1 217 ? 14.78300 7.60011 -29.89843 1.000 62.57348 518 LEU A N 1
ATOM 1667 C CA . LEU A 1 217 ? 13.78646 8.66179 -29.95540 1.000 69.35588 518 LEU A CA 1
ATOM 1668 C C . LEU A 1 217 ? 13.27334 8.85506 -31.37792 1.000 89.83842 518 LEU A C 1
ATOM 1669 O O . LEU A 1 217 ? 14.05714 8.96666 -32.32612 1.000 83.36616 518 LEU A O 1
ATOM 1674 N N . LYS A 1 218 ? 11.95179 8.90694 -31.51978 1.000 122.96204 519 LYS A N 1
ATOM 1675 C CA . LYS A 1 218 ? 11.31758 9.07691 -32.82240 1.000 132.97893 519 LYS A CA 1
ATOM 1676 C C . LYS A 1 218 ? 11.23655 10.55139 -33.20635 1.000 121.92569 519 LYS A C 1
ATOM 1677 O O . LYS A 1 218 ? 10.26798 11.23702 -32.87705 1.000 116.22858 519 LYS A O 1
ATOM 1683 N N . SER A 1 222 ? 18.13397 15.94780 -37.76069 1.000 132.14445 523 SER A N 1
ATOM 1684 C CA . SER A 1 222 ? 16.68966 15.74796 -37.74113 1.000 140.00042 523 SER A CA 1
ATOM 1685 C C . SER A 1 222 ? 16.33477 14.28231 -37.97594 1.000 141.45387 523 SER A C 1
ATOM 1686 O O . SER A 1 222 ? 16.65678 13.41712 -37.16122 1.000 121.99850 523 SER A O 1
ATOM 1689 N N . VAL A 1 223 ? 15.66711 14.01139 -39.09613 1.000 159.73264 524 VAL A N 1
ATOM 1690 C CA . VAL A 1 223 ? 15.28571 12.64626 -39.43207 1.000 160.76404 524 VAL A CA 1
ATOM 1691 C C . VAL A 1 223 ? 16.50440 11.88326 -39.94533 1.000 158.67433 524 VAL A C 1
ATOM 1692 O O . VAL A 1 223 ? 17.51814 12.46996 -40.33454 1.000 157.68014 524 VAL A O 1
ATOM 1696 N N . ALA A 1 224 ? 16.40231 10.54943 -39.91147 1.000 151.61885 525 ALA A N 1
ATOM 1697 C CA . ALA A 1 224 ? 17.42905 9.61260 -40.36806 1.000 140.69474 525 ALA A CA 1
ATOM 1698 C C . ALA A 1 224 ? 18.62671 9.56432 -39.42355 1.000 135.47152 525 ALA A C 1
ATOM 1699 O O . ALA A 1 224 ? 19.46505 8.66296 -39.52899 1.000 123.91778 525 ALA A O 1
ATOM 1701 N N . GLU A 1 225 ? 18.71811 10.51670 -38.49872 1.000 119.87458 526 GLU A N 1
ATOM 1702 C CA . GLU A 1 225 ? 19.74192 10.51853 -37.46057 1.000 101.89501 526 GLU A CA 1
ATOM 1703 C C . GLU A 1 225 ? 19.08254 10.17675 -36.13109 1.000 101.10123 526 GLU A C 1
ATOM 1704 O O . GLU A 1 225 ? 18.23791 10.93348 -35.63977 1.000 104.94478 526 GLU A O 1
ATOM 1710 N N . SER A 1 226 ? 19.46758 9.04205 -35.55590 1.000 78.20796 527 SER A N 1
ATOM 1711 C CA . SER A 1 226 ? 18.84617 8.56251 -34.33205 1.000 81.89217 527 SER A CA 1
ATOM 1712 C C . SER A 1 226 ? 19.45158 9.23945 -33.10814 1.000 82.86143 527 SER A C 1
ATOM 1713 O O . SER A 1 226 ? 20.61459 9.65272 -33.10693 1.000 81.00005 527 SER A O 1
ATOM 1716 N N . LYS A 1 227 ? 18.64265 9.34780 -32.05697 1.000 78.67268 528 LYS A N 1
ATOM 1717 C CA . LYS A 1 227 ? 19.08443 9.89504 -30.78204 1.000 73.94324 528 LYS A CA 1
ATOM 1718 C C . LYS A 1 227 ? 18.55536 9.00654 -29.66891 1.000 67.14945 528 LYS A C 1
ATOM 1719 O O . LYS A 1 227 ? 17.36901 8.66679 -29.65495 1.000 62.99429 528 LYS A O 1
ATOM 1725 N N . GLY A 1 228 ? 19.43264 8.63040 -28.74467 1.000 66.97068 529 GLY A N 1
ATOM 1726 C CA . GLY A 1 228 ? 19.05991 7.70482 -27.70067 1.000 61.27740 529 GLY A CA 1
ATOM 1727 C C . GLY A 1 228 ? 18.46458 8.37672 -26.47868 1.000 60.57174 529 GLY A C 1
ATOM 1728 O O . GLY A 1 228 ? 18.70297 9.55096 -26.20265 1.000 57.90717 529 GLY A O 1
ATOM 1729 N N . LEU A 1 229 ? 17.66884 7.59803 -25.74254 1.000 51.79285 530 LEU A N 1
ATOM 1730 C CA . LEU A 1 229 ? 17.08786 8.09747 -24.50227 1.000 59.47662 530 LEU A CA 1
ATOM 1731 C C . LEU A 1 229 ? 18.15753 8.31358 -23.44039 1.000 56.63100 530 LEU A C 1
ATOM 1732 O O . LEU A 1 229 ? 18.00154 9.17889 -22.57137 1.000 57.53308 530 LEU A O 1
ATOM 1737 N N . VAL A 1 230 ? 19.24788 7.54430 -23.50301 1.000 57.69165 531 VAL A N 1
ATOM 1738 C CA . VAL A 1 230 ? 20.36429 7.73478 -22.57943 1.000 55.94888 531 VAL A CA 1
ATOM 1739 C C . VAL A 1 230 ? 20.94761 9.13208 -22.73688 1.000 53.17846 531 VAL A C 1
ATOM 1740 O O . VAL A 1 230 ? 21.20149 9.83434 -21.75079 1.000 62.26271 531 VAL A O 1
ATOM 1744 N N . GLN A 1 231 ? 21.17089 9.55386 -23.98456 1.000 63.41385 532 GLN A N 1
ATOM 1745 C CA . GLN A 1 231 ? 21.66294 10.90347 -24.23933 1.000 53.43789 532 GLN A CA 1
ATOM 1746 C C . GLN A 1 231 ? 20.66789 11.95713 -23.77219 1.000 53.52543 532 GLN A C 1
ATOM 1747 O O . GLN A 1 231 ? 21.06847 13.05443 -23.36730 1.000 62.81861 532 GLN A O 1
ATOM 1753 N N . LEU A 1 232 ? 19.37176 11.64164 -23.81057 1.000 51.94905 533 LEU A N 1
ATOM 1754 C CA . LEU A 1 232 ? 18.36347 12.60686 -23.38593 1.000 61.76168 533 LEU A CA 1
ATOM 1755 C C . LEU A 1 232 ? 18.44475 12.86764 -21.88543 1.000 67.06321 533 LEU A C 1
ATOM 1756 O O . LEU A 1 232 ? 18.28484 14.00983 -21.43884 1.000 61.35562 533 LEU A O 1
ATOM 1761 N N . PHE A 1 233 ? 18.69565 11.82305 -21.09083 1.000 62.81120 534 PHE A N 1
ATOM 1762 C CA . PHE A 1 233 ? 18.88195 12.01888 -19.65642 1.000 67.04280 534 PHE A CA 1
ATOM 1763 C C . PHE A 1 233 ? 20.20537 12.70590 -19.35050 1.000 67.34997 534 PHE A C 1
ATOM 1764 O O . PHE A 1 233 ? 20.31413 13.41718 -18.34476 1.000 65.67816 534 PHE A O 1
ATOM 1772 N N . GLU A 1 234 ? 21.21986 12.49929 -20.19357 1.000 63.78892 535 GLU A N 1
ATOM 1773 C CA . GLU A 1 234 ? 22.47644 13.22019 -20.02415 1.000 65.20620 535 GLU A CA 1
ATOM 1774 C C . GLU A 1 234 ? 22.26529 14.72181 -20.16836 1.000 69.01639 535 GLU A C 1
ATOM 1775 O O . GLU A 1 234 ? 22.87208 15.51639 -19.44139 1.000 73.63800 535 GLU A O 1
ATOM 1781 N N . GLU A 1 235 ? 21.39416 15.12833 -21.09249 1.000 70.87771 536 GLU A N 1
ATOM 1782 C CA . GLU A 1 235 ? 21.10371 16.54137 -21.29468 1.000 75.61733 536 GLU A CA 1
ATOM 1783 C C . GLU A 1 235 ? 20.14406 17.09878 -20.25170 1.000 69.35183 536 GLU A C 1
ATOM 1784 O O . GLU A 1 235 ? 20.13198 18.31402 -20.02619 1.000 70.03875 536 GLU A O 1
ATOM 1790 N N . ALA A 1 236 ? 19.34677 16.24303 -19.61251 1.000 64.56464 537 ALA A N 1
ATOM 1791 C CA . ALA A 1 236 ? 18.38577 16.68448 -18.61027 1.000 72.14804 537 ALA A CA 1
ATOM 1792 C C . ALA A 1 236 ? 19.01356 16.83654 -17.23135 1.000 71.82806 537 ALA A C 1
ATOM 1793 O O . ALA A 1 236 ? 18.68990 17.78238 -16.50501 1.000 69.84188 537 ALA A O 1
ATOM 1795 N N . LEU A 1 237 ? 19.90854 15.92463 -16.85602 1.000 69.34427 538 LEU A N 1
ATOM 1796 C CA . LEU A 1 237 ? 20.46661 15.91500 -15.51133 1.000 63.59678 538 LEU A CA 1
ATOM 1797 C C . LEU A 1 237 ? 21.78573 16.66595 -15.39820 1.000 73.37471 538 LEU A C 1
ATOM 1798 O O . LEU A 1 237 ? 22.16324 17.05860 -14.28827 1.000 84.47272 538 LEU A O 1
ATOM 1803 N N . HIS A 1 238 ? 22.49076 16.87745 -16.50404 1.000 75.22282 539 HIS A N 1
ATOM 1804 C CA . HIS A 1 238 ? 23.75425 17.61408 -16.48482 1.000 7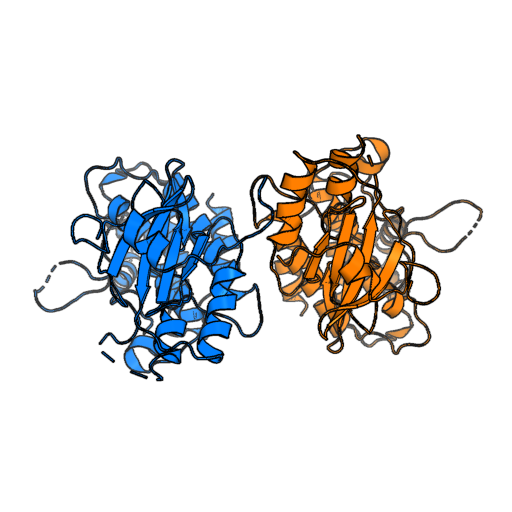4.02920 539 HIS A CA 1
ATOM 1805 C C . HIS A 1 238 ? 23.53642 19.05350 -16.94935 1.000 82.12554 539 HIS A C 1
ATOM 1806 O O . HIS A 1 238 ? 24.09353 19.51399 -17.94605 1.000 86.51799 539 HIS A O 1
ATOM 1813 N N . ARG A 1 239 ? 22.69692 19.76715 -16.20036 1.000 84.80509 540 ARG A N 1
ATOM 1814 C CA . ARG A 1 239 ? 22.37882 21.15767 -16.49009 1.000 93.72681 540 ARG A CA 1
ATOM 1815 C C . ARG A 1 239 ? 22.32994 21.93385 -15.18031 1.000 99.95723 540 ARG A C 1
ATOM 1816 O O . ARG A 1 239 ? 22.51181 21.37302 -14.09530 1.000 98.61580 540 ARG A O 1
ATOM 1824 N N . MET A 1 240 ? 22.07207 23.24021 -15.28988 1.000 96.57241 541 MET A N 1
ATOM 1825 C CA . MET A 1 240 ? 22.05443 24.10287 -14.11111 1.000 104.16211 541 MET A CA 1
ATOM 1826 C C . MET A 1 240 ? 21.00718 23.64462 -13.10313 1.000 97.38491 541 MET A C 1
ATOM 1827 O O . MET A 1 240 ? 21.28592 23.54441 -11.90279 1.000 106.50295 541 MET A O 1
ATOM 1832 N N . ASP A 1 241 ? 19.79059 23.36556 -13.57257 1.000 94.48631 542 ASP A N 1
ATOM 1833 C CA . ASP A 1 241 ? 18.71097 22.86800 -12.72484 1.000 90.25805 542 ASP A CA 1
ATOM 1834 C C . ASP A 1 241 ? 18.38619 21.43967 -13.14070 1.000 84.25908 542 ASP A C 1
ATOM 1835 O O . ASP A 1 241 ? 17.54197 21.22013 -14.02197 1.000 91.16506 542 ASP A O 1
ATOM 1840 N N . PRO A 1 242 ? 19.03064 20.43348 -12.54488 1.000 89.12263 543 PRO A N 1
ATOM 1841 C CA . PRO A 1 242 ? 18.73140 19.04497 -12.93126 1.000 82.82074 543 PRO A CA 1
ATOM 1842 C C . PRO A 1 242 ? 17.30116 18.63025 -12.63838 1.000 84.47502 543 PRO A C 1
ATOM 1843 O O . PRO A 1 242 ? 16.76755 17.75388 -13.32989 1.000 82.60702 543 PRO A O 1
ATOM 1847 N N . LEU A 1 243 ? 16.66122 19.23196 -11.63316 1.000 78.67075 544 LEU A N 1
ATOM 1848 C CA . LEU A 1 243 ? 15.28028 18.87617 -11.32257 1.000 78.18180 544 LEU A CA 1
ATOM 1849 C C . LEU A 1 243 ? 14.32751 19.34945 -12.41332 1.000 82.59417 544 LEU A C 1
ATOM 1850 O O . LEU A 1 243 ? 13.39912 18.62449 -12.79002 1.000 78.33935 544 LEU A O 1
ATOM 1855 N N . GLU A 1 244 ? 14.53975 20.56151 -12.93318 1.000 86.92159 545 GLU A N 1
ATOM 1856 C CA . GLU A 1 244 ? 13.66556 21.07611 -13.98294 1.000 82.32447 545 GLU A CA 1
ATOM 1857 C C . GLU A 1 244 ? 13.87045 20.32430 -15.29226 1.000 84.15892 545 GLU A C 1
ATOM 1858 O O . GLU A 1 244 ? 12.90845 20.07919 -16.02995 1.000 88.88955 545 GLU A O 1
ATOM 1864 N N . GLY A 1 245 ? 15.11459 19.95182 -15.60072 1.000 82.65968 546 GLY A N 1
ATOM 1865 C CA . GLY A 1 245 ? 15.35703 19.14015 -16.78007 1.000 76.15220 546 GLY A CA 1
ATOM 1866 C C . GLY A 1 245 ? 14.70088 17.77782 -16.69380 1.000 80.54455 546 GLY A C 1
ATOM 1867 O O . GLY A 1 245 ? 14.26116 17.22857 -17.70779 1.000 80.74796 546 GLY A O 1
ATOM 1868 N N . LEU A 1 246 ? 14.61806 17.21810 -15.48499 1.000 80.42381 547 LEU A N 1
ATOM 1869 C CA . LEU A 1 246 ? 13.94423 15.93789 -15.30104 1.000 73.57794 547 LEU A CA 1
ATOM 1870 C C . LEU A 1 246 ? 12.43131 16.09663 -15.38175 1.000 70.13233 547 LEU A C 1
ATOM 1871 O O . LEU A 1 246 ? 11.74251 15.24150 -15.95024 1.000 66.15989 547 LEU A O 1
ATOM 1876 N N . ARG A 1 247 ? 11.89652 17.18219 -14.81421 1.000 69.82023 548 ARG A N 1
ATOM 1877 C CA . ARG A 1 247 ? 10.45680 17.41512 -14.86972 1.000 74.55573 548 ARG A CA 1
ATOM 1878 C C . ARG A 1 247 ? 9.96815 17.56332 -16.30445 1.000 78.41499 548 ARG A C 1
ATOM 1879 O O . ARG A 1 247 ? 8.83696 17.17403 -16.61752 1.000 77.07587 548 ARG A O 1
ATOM 1887 N N . LYS A 1 248 ? 10.80421 18.11354 -17.18948 1.000 80.90708 549 LYS A N 1
ATOM 1888 C CA . LYS A 1 248 ? 10.45318 18.19396 -18.60264 1.000 70.88195 549 LYS A CA 1
ATOM 1889 C C . LYS A 1 248 ? 10.40807 16.82470 -19.26933 1.000 70.06480 549 LYS A C 1
ATOM 1890 O O . LYS A 1 248 ? 9.79610 16.68942 -20.33388 1.000 79.84970 549 LYS A O 1
ATOM 1896 N N . LEU A 1 249 ? 11.03842 15.81161 -18.67336 1.000 72.37988 550 LEU A N 1
ATOM 1897 C CA . LEU A 1 249 ? 11.11347 14.48937 -19.28182 1.000 76.29004 550 LEU A CA 1
ATOM 1898 C C . LEU A 1 249 ? 10.03651 13.52931 -18.79980 1.000 72.58561 550 LEU A C 1
ATOM 1899 O O . LEU A 1 249 ? 9.77108 12.53491 -19.48375 1.000 70.56362 550 LEU A O 1
ATOM 1904 N N . VAL A 1 250 ? 9.42191 13.79158 -17.64385 1.000 73.70340 551 VAL A N 1
ATOM 1905 C CA . VAL A 1 250 ? 8.47834 12.83983 -17.07014 1.000 73.64947 551 VAL A CA 1
ATOM 1906 C C . VAL A 1 250 ? 7.29494 12.64339 -18.00985 1.000 73.91878 551 VAL A C 1
ATOM 1907 O O . VAL A 1 250 ? 6.85826 13.57521 -18.69887 1.000 73.55851 551 VAL A O 1
ATOM 1911 N N . ASP A 1 251 ? 6.79146 11.40997 -18.05521 1.000 70.21276 552 ASP A N 1
ATOM 1912 C CA . ASP A 1 251 ? 5.63184 11.03013 -18.84694 1.000 69.35797 552 ASP A CA 1
ATOM 1913 C C . ASP A 1 251 ? 4.49405 12.03093 -18.64666 1.000 76.33283 552 ASP A C 1
ATOM 1914 O O . ASP A 1 251 ? 4.04156 12.22547 -17.50831 1.000 86.05894 552 ASP A O 1
ATOM 1919 N N . PRO A 1 252 ? 4.02196 12.68903 -19.70789 1.000 75.02064 553 PRO A N 1
ATOM 1920 C CA . PRO A 1 252 ? 2.88194 13.60706 -19.55456 1.000 75.31467 553 PRO A CA 1
ATOM 1921 C C . PRO A 1 252 ? 1.61755 12.92472 -19.06416 1.000 82.57421 553 PRO A C 1
ATOM 1922 O O . PRO A 1 252 ? 0.76166 13.59364 -18.47147 1.000 93.86845 553 PRO A O 1
ATOM 1926 N N . ARG A 1 253 ? 1.47060 11.61654 -19.29227 1.000 78.41587 554 ARG A N 1
ATOM 1927 C CA . ARG A 1 253 ? 0.29358 10.90499 -18.80562 1.000 81.98533 554 ARG A CA 1
ATOM 1928 C C . ARG A 1 253 ? 0.24760 10.86800 -17.28346 1.000 84.40248 554 ARG A C 1
ATOM 1929 O O . ARG A 1 253 ? -0.84121 10.83339 -16.69865 1.000 87.56287 554 ARG A O 1
ATOM 1937 N N . LEU A 1 254 ? 1.41057 10.87696 -16.62712 1.000 86.45872 555 LEU A N 1
ATOM 1938 C CA . LEU A 1 254 ? 1.44761 10.89527 -15.16973 1.000 82.23201 555 LEU A CA 1
ATOM 1939 C C . LEU A 1 254 ? 1.00703 12.23396 -14.59443 1.000 95.09722 555 LEU A C 1
ATOM 1940 O O . LEU A 1 254 ? 0.69387 12.30405 -13.40061 1.000 99.48058 555 LEU A O 1
ATOM 1945 N N . LYS A 1 255 ? 0.97464 13.28769 -15.41328 1.000 94.50130 556 LYS A N 1
ATOM 1946 C CA . LYS A 1 255 ? 0.62695 14.64560 -14.98147 1.000 99.83592 556 LYS A CA 1
ATOM 1947 C C . LYS A 1 255 ? 1.61173 15.04471 -13.88920 1.000 101.39347 556 LYS A C 1
ATOM 1948 O O . LYS A 1 255 ? 2.82806 15.02650 -14.14626 1.000 116.28967 556 LYS A O 1
ATOM 1954 N N . GLU A 1 256 ? 1.16183 15.40046 -12.68553 1.000 96.63700 557 GLU A N 1
ATOM 1955 C CA . GLU A 1 256 ? 2.05253 15.74041 -11.58246 1.000 98.37397 557 GLU A CA 1
ATOM 1956 C C . GLU A 1 256 ? 1.90228 14.77159 -10.41483 1.000 100.45449 557 GLU A C 1
ATOM 1957 O O . GLU A 1 256 ? 2.21791 15.12407 -9.27440 1.000 99.40048 557 GLU A O 1
ATOM 1963 N N . ASN A 1 257 ? 1.43061 13.55344 -10.67926 1.000 98.51870 558 ASN A N 1
ATOM 1964 C CA . ASN A 1 257 ? 1.17269 12.57025 -9.62699 1.000 91.62069 558 ASN A CA 1
ATOM 1965 C C . ASN A 1 257 ? 2.38365 11.64894 -9.47467 1.000 91.14279 558 ASN A C 1
ATOM 1966 O O . ASN A 1 257 ? 2.36142 10.46498 -9.81594 1.000 90.37301 558 ASN A O 1
ATOM 1971 N N . TYR A 1 258 ? 3.46451 12.22778 -8.94189 1.000 85.77288 559 TYR A N 1
ATOM 1972 C CA . TYR A 1 258 ? 4.68366 11.46921 -8.70429 1.000 84.60296 559 TYR A CA 1
ATOM 1973 C C . TYR A 1 258 ? 5.55761 12.22030 -7.71618 1.000 88.22360 559 TYR A C 1
ATOM 1974 O O . TYR A 1 258 ? 5.57428 13.45898 -7.74491 1.000 86.11705 559 TYR A O 1
ATOM 1983 N N . PRO A 1 259 ? 6.27283 11.52532 -6.83057 1.000 95.42511 560 PRO A N 1
ATOM 1984 C CA . PRO A 1 259 ? 7.26013 12.19142 -5.96591 1.000 94.37029 560 PRO A CA 1
ATOM 1985 C C . PRO A 1 259 ? 8.50504 12.53679 -6.77065 1.000 80.87367 560 PRO A C 1
ATOM 1986 O O . PRO A 1 259 ? 9.16095 11.65246 -7.32488 1.000 74.51886 560 PRO A O 1
ATOM 1990 N N . ILE A 1 260 ? 8.83078 13.83051 -6.83176 1.000 81.41394 561 ILE A N 1
ATOM 1991 C CA . ILE A 1 260 ? 9.96289 14.27726 -7.63949 1.000 81.51682 561 ILE A CA 1
ATOM 1992 C C . ILE A 1 260 ? 11.26623 13.66347 -7.14364 1.000 84.14052 561 ILE A C 1
ATOM 1993 O O . ILE A 1 260 ? 12.15523 13.34461 -7.94373 1.000 86.82235 561 ILE A O 1
ATOM 1998 N N . ASP A 1 261 ? 11.39957 13.46775 -5.82977 1.000 86.73664 562 ASP A N 1
ATOM 1999 C CA . ASP A 1 261 ? 12.62613 12.88234 -5.29792 1.000 86.46538 562 ASP A CA 1
ATOM 2000 C C . ASP A 1 261 ? 12.73367 11.40406 -5.65142 1.000 80.11165 562 ASP A C 1
ATOM 2001 O O . ASP A 1 261 ? 13.83075 10.90547 -5.92959 1.000 75.74366 562 ASP A O 1
ATOM 2006 N N . SER A 1 262 ? 11.60746 10.68718 -5.64855 1.000 83.30414 563 SER A N 1
ATOM 2007 C CA . SER A 1 262 ? 11.63537 9.27439 -6.01286 1.000 83.01266 563 SER A CA 1
ATOM 2008 C C . SER A 1 262 ? 11.94548 9.09423 -7.49378 1.000 77.40580 563 SER A C 1
ATOM 2009 O O . SER A 1 262 ? 12.66999 8.16676 -7.87420 1.000 71.56924 563 SER A O 1
ATOM 2012 N N . VAL A 1 263 ? 11.40585 9.96988 -8.34418 1.000 74.10946 564 VAL A N 1
ATOM 2013 C CA . VAL A 1 263 ? 11.72872 9.91416 -9.76573 1.000 68.53863 564 VAL A CA 1
ATOM 2014 C C . VAL A 1 263 ? 13.18245 10.30785 -9.99409 1.000 71.68151 564 VAL A C 1
ATOM 2015 O O . VAL A 1 263 ? 13.85805 9.76225 -10.87561 1.000 66.54540 564 VAL A O 1
ATOM 2019 N N . LEU A 1 264 ? 13.68835 11.25784 -9.20364 1.000 67.65450 565 LEU A N 1
ATOM 2020 C CA . LEU A 1 264 ? 15.09775 11.62251 -9.29847 1.000 70.36351 565 LEU A CA 1
ATOM 2021 C C . LEU A 1 264 ? 15.99529 10.44576 -8.93981 1.000 70.57895 565 LEU A C 1
ATOM 2022 O O . LEU A 1 264 ? 17.00252 10.19561 -9.61231 1.000 68.17334 565 LEU A O 1
ATOM 2027 N N . LYS A 1 265 ? 15.64137 9.70721 -7.88490 1.000 65.71638 566 LYS A N 1
ATOM 2028 C CA . LYS A 1 265 ? 16.45992 8.57456 -7.46604 1.000 66.16249 566 LYS A CA 1
ATOM 2029 C C . LYS A 1 265 ? 16.47285 7.48111 -8.52661 1.000 64.03921 566 LYS A C 1
ATOM 2030 O O . LYS A 1 265 ? 17.50440 6.83640 -8.75021 1.000 63.85070 566 LYS A O 1
ATOM 2036 N N . MET A 1 266 ? 15.33602 7.25632 -9.19190 1.000 58.63902 567 MET A N 1
ATOM 2037 C CA . MET A 1 266 ? 15.30254 6.27246 -10.26942 1.000 63.61613 567 MET A CA 1
ATOM 2038 C C . MET A 1 266 ? 16.11070 6.74682 -11.46968 1.000 60.37162 567 MET A C 1
ATOM 2039 O O . MET A 1 266 ? 16.77388 5.94298 -12.13533 1.000 60.77464 567 MET A O 1
ATOM 2044 N N . ALA A 1 267 ? 16.06933 8.04885 -11.76164 1.000 60.69136 568 ALA A N 1
ATOM 2045 C CA . ALA A 1 267 ? 16.88707 8.58358 -12.84450 1.000 59.32726 568 A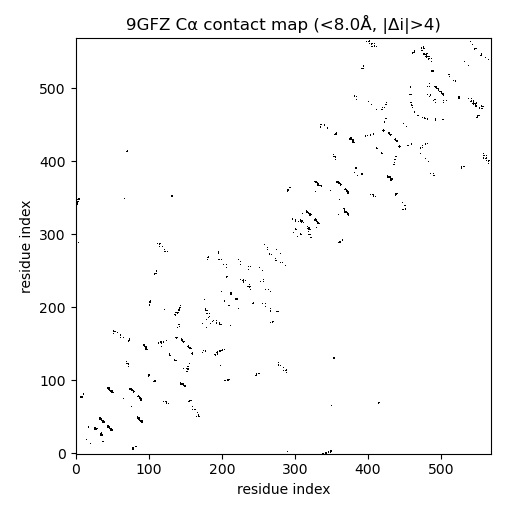LA A CA 1
ATOM 2046 C C . ALA A 1 267 ? 18.36973 8.49419 -12.50813 1.000 62.63418 568 ALA A C 1
ATOM 2047 O O . ALA A 1 267 ? 19.18774 8.15795 -13.37272 1.000 58.91704 568 ALA A O 1
ATOM 2049 N N . GLN A 1 268 ? 18.73564 8.79521 -11.25775 1.000 58.15462 569 GLN A N 1
ATOM 2050 C CA . GLN A 1 268 ? 20.11966 8.61542 -10.83262 1.000 54.56431 569 GLN A CA 1
ATOM 2051 C C . GLN A 1 268 ? 20.54416 7.15786 -10.93596 1.000 56.60532 569 GLN A C 1
ATOM 2052 O O . GLN A 1 268 ? 21.70668 6.86833 -11.24128 1.000 55.24209 569 GLN A O 1
ATOM 2058 N N . LEU A 1 269 ? 19.61745 6.22929 -10.69093 1.000 57.94184 570 LEU A N 1
ATOM 2059 C CA . LEU A 1 269 ? 19.94500 4.81225 -10.79210 1.000 55.33946 570 LEU A CA 1
ATOM 2060 C C . LEU A 1 269 ? 20.14316 4.39785 -12.24450 1.000 54.61110 570 LEU A C 1
ATOM 2061 O O . LEU A 1 269 ? 21.03033 3.59244 -12.55058 1.000 50.99991 570 LEU A O 1
ATOM 2066 N N . GLY A 1 270 ? 19.32613 4.93592 -13.15292 1.000 55.12142 571 GLY A N 1
ATOM 2067 C CA . GLY A 1 270 ? 19.53442 4.67415 -14.56633 1.000 60.26739 571 GLY A CA 1
ATOM 2068 C C . GLY A 1 270 ? 20.83507 5.25240 -15.08562 1.000 53.45270 571 GLY A C 1
ATOM 2069 O O . GLY A 1 270 ? 21.44779 4.69063 -15.99578 1.000 49.29570 571 GLY A O 1
ATOM 2070 N N . ARG A 1 271 ? 21.27537 6.37592 -14.51406 1.000 51.52120 572 ARG A N 1
ATOM 2071 C CA . ARG A 1 271 ? 22.56393 6.95131 -14.88511 1.000 55.38206 572 ARG A CA 1
ATOM 2072 C C . ARG A 1 271 ? 23.70492 6.00037 -14.55051 1.000 54.91664 572 ARG A C 1
ATOM 2073 O O . ARG A 1 271 ? 24.60641 5.78009 -15.36744 1.000 64.46905 572 ARG A O 1
ATOM 2081 N N . ALA A 1 272 ? 23.68466 5.43137 -13.34338 1.000 52.56770 573 ALA A N 1
ATOM 2082 C CA . ALA A 1 272 ? 24.73704 4.50308 -12.94606 1.000 56.81727 573 ALA A CA 1
ATOM 2083 C C . ALA A 1 272 ? 24.73820 3.26435 -13.83067 1.000 50.43932 573 ALA A C 1
ATOM 2084 O O . ALA A 1 272 ? 25.80283 2.73504 -14.17093 1.000 56.95556 573 ALA A O 1
ATOM 2086 N N . CYS A 1 273 ? 23.55189 2.79422 -14.22226 1.000 49.08947 574 CYS A N 1
ATOM 2087 C CA . CYS A 1 273 ? 23.46558 1.60950 -15.06748 1.000 49.86077 574 CYS A CA 1
ATOM 2088 C C . CYS A 1 273 ? 23.98628 1.87437 -16.47294 1.000 55.37403 574 CYS A C 1
ATOM 2089 O O . CYS A 1 273 ? 24.49122 0.95511 -17.12608 1.000 53.84925 574 CYS A O 1
ATOM 2092 N N . THR A 1 274 ? 23.87821 3.11266 -16.95411 1.000 51.83398 575 THR A N 1
ATOM 2093 C CA . THR A 1 274 ? 24.18885 3.44031 -18.33800 1.000 51.99791 575 THR A CA 1
ATOM 2094 C C . THR A 1 274 ? 25.56437 4.07716 -18.50304 1.000 54.45994 575 THR A C 1
ATOM 2095 O O . THR A 1 274 ? 25.81883 4.72825 -19.52155 1.000 63.97018 575 THR A O 1
ATOM 2099 N N . ARG A 1 275 ? 26.45441 3.90104 -17.53156 1.000 62.01947 576 ARG A N 1
ATOM 2100 C CA . ARG A 1 275 ? 27.80477 4.42947 -17.65521 1.000 56.91746 576 ARG A CA 1
ATOM 2101 C C . ARG A 1 275 ? 28.55482 3.72014 -18.77681 1.000 49.07786 576 ARG A C 1
ATOM 2102 O O . ARG A 1 275 ? 28.32196 2.54268 -19.06245 1.000 55.73591 576 ARG A O 1
ATOM 2110 N N . ASP A 1 276 ? 29.46283 4.45797 -19.42055 1.000 54.40553 577 ASP A N 1
ATOM 2111 C CA . ASP A 1 276 ? 30.22118 3.89666 -20.53524 1.000 64.89864 577 ASP A CA 1
ATOM 2112 C C . ASP A 1 276 ? 31.09431 2.73529 -20.07698 1.000 58.17790 577 ASP A C 1
ATOM 2113 O O . ASP A 1 276 ? 31.12893 1.67887 -20.71821 1.000 66.59267 577 ASP A O 1
ATOM 2118 N N . ASN A 1 277 ? 31.80758 2.91364 -18.97099 1.000 53.60523 578 ASN A N 1
ATOM 2119 C CA . ASN A 1 277 ? 32.64384 1.84931 -18.43005 1.000 55.34041 578 ASN A CA 1
ATOM 2120 C C . ASN A 1 277 ? 31.76351 0.81058 -17.74569 1.000 60.52272 578 ASN A C 1
ATOM 2121 O O . ASN A 1 277 ? 31.10447 1.13289 -16.74975 1.000 64.32717 578 ASN A O 1
ATOM 2126 N N . PRO A 1 278 ? 31.71853 -0.43114 -18.23723 1.000 61.64535 579 PRO A N 1
ATOM 2127 C CA . PRO A 1 278 ? 30.84406 -1.43026 -17.60364 1.000 61.82326 579 PRO A CA 1
ATOM 2128 C C . PRO A 1 278 ? 31.26870 -1.79271 -16.19182 1.000 58.76940 579 PRO A C 1
ATOM 2129 O O . PRO A 1 278 ? 30.41986 -2.20294 -15.39065 1.000 60.80283 579 PRO A O 1
ATOM 2133 N N . LEU A 1 279 ? 32.55533 -1.65283 -15.86117 1.000 62.51590 580 LEU A N 1
ATOM 2134 C CA . LEU A 1 279 ? 33.00713 -1.95128 -14.50649 1.000 67.13984 580 LEU A CA 1
ATOM 2135 C C . LEU A 1 279 ? 32.39316 -1.00171 -13.48610 1.000 65.32163 580 LEU A C 1
ATOM 2136 O O . LEU A 1 279 ? 32.18311 -1.38717 -12.33007 1.000 76.14555 580 LEU A O 1
ATOM 2141 N N . LEU A 1 280 ? 32.09924 0.23430 -13.88950 1.000 63.96344 581 LEU A N 1
ATOM 2142 C CA . LEU A 1 280 ? 31.50628 1.21109 -12.98639 1.000 63.81200 581 LEU A CA 1
ATOM 2143 C C . LEU A 1 280 ? 30.00018 1.04351 -12.83416 1.000 59.72748 581 LEU A C 1
ATOM 2144 O O . LEU A 1 280 ? 29.39746 1.73938 -12.01007 1.000 66.70125 581 LEU A O 1
ATOM 2149 N N . ARG A 1 281 ? 29.38249 0.15135 -13.60138 1.000 55.37873 582 ARG A N 1
ATOM 2150 C CA . ARG A 1 281 ? 27.95157 -0.07649 -13.46911 1.000 56.28862 582 ARG A CA 1
ATOM 2151 C C . ARG A 1 281 ? 27.66971 -0.93761 -12.24067 1.000 56.33760 582 ARG A C 1
ATOM 2152 O O . ARG A 1 281 ? 28.45039 -1.83876 -11.92155 1.000 68.50680 582 ARG A O 1
ATOM 2160 N N . PRO A 1 282 ? 26.57048 -0.68419 -11.53957 1.000 57.00088 583 PRO A N 1
ATOM 2161 C CA . PRO A 1 282 ? 26.23503 -1.49903 -10.37027 1.000 60.93911 583 PRO A CA 1
ATOM 2162 C C . PRO A 1 282 ? 25.70941 -2.86700 -10.77864 1.000 55.13732 583 PRO A C 1
ATOM 2163 O O . PRO A 1 282 ? 25.18840 -3.06607 -11.87662 1.000 51.89390 583 PRO A O 1
ATOM 2167 N N . SER A 1 283 ? 25.86402 -3.82041 -9.86512 1.000 53.84913 584 SER A N 1
ATOM 2168 C CA . SER A 1 283 ? 25.29973 -5.14328 -10.07091 1.000 51.20713 584 SER A CA 1
ATOM 2169 C C . SER A 1 283 ? 23.77622 -5.08057 -9.98704 1.000 50.72152 584 SER A C 1
ATOM 2170 O O . SER A 1 283 ? 23.19027 -4.09250 -9.53719 1.000 56.75905 584 SER A O 1
ATOM 2173 N N . MET A 1 284 ? 23.12618 -6.15691 -10.43457 1.000 53.50972 585 MET A N 1
ATOM 2174 C CA . MET A 1 284 ? 21.67431 -6.22142 -10.31109 1.000 54.18132 585 MET A CA 1
ATOM 2175 C C . MET A 1 284 ? 21.24125 -6.29367 -8.85300 1.000 55.76268 585 MET A C 1
ATOM 2176 O O . MET A 1 284 ? 20.12448 -5.88191 -8.51980 1.000 54.54345 585 MET A O 1
ATOM 2181 N N . ARG A 1 285 ? 22.10597 -6.80621 -7.97382 1.000 52.91298 586 ARG A N 1
ATOM 2182 C CA . ARG A 1 285 ? 21.77346 -6.85491 -6.55388 1.000 53.37752 586 ARG A CA 1
ATOM 2183 C C . ARG A 1 285 ? 21.69709 -5.45607 -5.95592 1.000 59.00264 586 ARG A C 1
ATOM 2184 O O . ARG A 1 285 ? 20.76339 -5.14678 -5.20658 1.000 64.11070 586 ARG A O 1
ATOM 2192 N N . SER A 1 286 ? 22.66888 -4.59690 -6.27562 1.000 58.84141 587 SER A N 1
ATOM 2193 C CA . SER A 1 286 ? 22.63688 -3.22620 -5.77534 1.000 49.42009 587 SER A CA 1
ATOM 2194 C C . SER A 1 286 ? 21.40757 -2.48461 -6.28277 1.000 58.36014 587 SER A C 1
ATOM 2195 O O . SER A 1 286 ? 20.83166 -1.65764 -5.56568 1.000 59.71587 587 SER A O 1
ATOM 2198 N N . ILE A 1 287 ? 20.98941 -2.77145 -7.51750 1.000 55.22299 588 ILE A N 1
ATOM 2199 C CA . ILE A 1 287 ? 19.81558 -2.11323 -8.08156 1.000 56.20172 588 ILE A CA 1
ATOM 2200 C C . ILE A 1 287 ? 18.55846 -2.51182 -7.31933 1.000 62.63647 588 ILE A C 1
ATOM 2201 O O . ILE A 1 287 ? 17.67354 -1.68157 -7.07923 1.000 55.77200 588 ILE A O 1
ATOM 2206 N N . VAL A 1 288 ? 18.45977 -3.78331 -6.92311 1.000 62.87687 589 VAL A N 1
ATOM 2207 C CA . VAL A 1 288 ? 17.28665 -4.24497 -6.18391 1.000 61.48449 589 VAL A CA 1
ATOM 2208 C C . VAL A 1 288 ? 17.18822 -3.52726 -4.84382 1.000 54.38518 589 VAL A C 1
ATOM 2209 O O . VAL A 1 288 ? 16.13650 -2.98462 -4.48596 1.000 53.11741 589 VAL A O 1
ATOM 2213 N N . VAL A 1 289 ? 18.28925 -3.50382 -4.08820 1.000 60.18601 590 VAL A N 1
ATOM 2214 C CA . VAL A 1 289 ? 18.29049 -2.84027 -2.78710 1.000 60.69375 590 VAL A CA 1
ATOM 2215 C C . VAL A 1 289 ? 18.04598 -1.34511 -2.94095 1.000 66.22347 590 VAL A C 1
ATOM 2216 O O . VAL A 1 289 ? 17.43703 -0.71297 -2.06862 1.000 56.24302 590 VAL A O 1
ATOM 2220 N N . ALA A 1 290 ? 18.50264 -0.75559 -4.04841 1.000 65.41666 591 ALA A N 1
ATOM 2221 C CA . ALA A 1 290 ? 18.27547 0.66873 -4.26948 1.000 58.27398 591 ALA A CA 1
ATOM 2222 C C . ALA A 1 290 ? 16.82574 0.94605 -4.64786 1.000 57.39453 591 ALA A C 1
ATOM 2223 O O . ALA A 1 290 ? 16.25527 1.96330 -4.23677 1.000 68.52656 591 ALA A O 1
ATOM 2225 N N . LEU A 1 291 ? 16.21268 0.05435 -5.43006 1.000 59.42159 592 LEU A N 1
ATOM 2226 C CA . LEU A 1 291 ? 14.81202 0.23455 -5.79695 1.000 61.61336 592 LEU A CA 1
ATOM 2227 C C . LEU A 1 291 ? 13.88266 0.00141 -4.61220 1.000 68.52559 592 LEU A C 1
ATOM 2228 O O . LEU A 1 291 ? 12.78498 0.56840 -4.56903 1.000 74.60933 592 LEU A O 1
ATOM 2233 N N . MET A 1 292 ? 14.29749 -0.82237 -3.64576 1.000 65.52841 593 MET A N 1
ATOM 2234 C CA . MET A 1 292 ? 13.45004 -1.09695 -2.49066 1.000 69.73086 593 MET A CA 1
ATOM 2235 C C . MET A 1 292 ? 13.30775 0.11134 -1.57336 1.000 74.47007 593 MET A C 1
ATOM 2236 O O . MET A 1 292 ? 12.31830 0.20083 -0.83851 1.000 81.41831 593 MET A O 1
ATOM 2241 N N . THR A 1 293 ? 14.26596 1.04033 -1.59764 1.000 68.06563 594 THR A N 1
ATOM 2242 C CA . THR A 1 293 ? 14.13382 2.26836 -0.82324 1.000 73.15081 594 THR A CA 1
ATOM 2243 C C . THR A 1 293 ? 13.13049 3.23932 -1.43078 1.000 77.23459 594 THR A C 1
ATOM 2244 O O . THR A 1 293 ? 12.75260 4.20883 -0.76491 1.000 84.48787 594 THR A O 1
ATOM 2248 N N . LEU A 1 294 ? 12.69542 3.00744 -2.66954 1.000 74.49276 595 LEU A N 1
ATOM 2249 C CA . LEU A 1 294 ? 11.67418 3.83318 -3.29763 1.000 81.55634 595 LEU A CA 1
ATOM 2250 C C . LEU A 1 294 ? 10.27457 3.25026 -3.17367 1.000 86.05224 595 LEU A C 1
ATOM 2251 O O . LEU A 1 294 ? 9.29769 4.00151 -3.26753 1.000 92.33271 595 LEU A O 1
ATOM 2256 N N . SER A 1 295 ? 10.15595 1.94260 -2.96764 1.000 84.39733 596 SER A N 1
ATOM 2257 C CA . SER A 1 295 ? 8.85579 1.28980 -2.87797 1.000 92.80673 596 SER A CA 1
ATOM 2258 C C . SER A 1 295 ? 8.30111 1.35590 -1.45763 1.000 93.88669 596 SER A C 1
ATOM 2259 O O . SER A 1 295 ? 8.09677 2.43980 -0.90980 1.000 78.91339 596 SER A O 1
ATOM 2262 N N . SER B 1 6 ? 12.83012 -33.36210 -10.81990 1.000 138.31632 307 SER B N 1
ATOM 2263 C CA . SER B 1 6 ? 11.44526 -33.61066 -11.20402 1.000 145.72750 307 SER B CA 1
ATOM 2264 C C . SER B 1 6 ? 11.21050 -35.09180 -11.48087 1.000 144.29160 307 SER B C 1
ATOM 2265 O O . SER B 1 6 ? 10.12018 -35.49261 -11.88865 1.000 146.23895 307 SER B O 1
ATOM 2268 N N . THR B 1 7 ? 12.24160 -35.90125 -11.25136 1.000 128.23847 308 THR B N 1
ATOM 2269 C CA . THR B 1 7 ? 12.17624 -37.33015 -11.54142 1.000 131.40990 308 THR B CA 1
ATOM 2270 C C . THR B 1 7 ? 11.31386 -38.02810 -10.49739 1.000 126.10060 308 THR B C 1
ATOM 2271 O O . THR B 1 7 ? 11.73420 -38.20541 -9.35021 1.000 115.05447 308 THR B O 1
ATOM 2275 N N . GLU B 1 8 ? 10.10707 -38.42765 -10.88818 1.000 127.58273 309 GLU B N 1
ATOM 2276 C CA . GLU B 1 8 ? 9.24185 -39.20918 -10.01119 1.000 121.99232 309 GLU B CA 1
ATOM 2277 C C . GLU B 1 8 ? 9.72179 -40.65494 -10.01987 1.000 119.16859 309 GLU B C 1
ATOM 2278 O O . GLU B 1 8 ? 9.67798 -41.32578 -11.05646 1.000 118.71873 309 GLU B O 1
ATOM 2284 N N . PHE B 1 9 ? 10.19210 -41.13150 -8.87257 1.000 121.41775 310 PHE B N 1
ATOM 2285 C CA . PHE B 1 9 ? 10.69998 -42.48798 -8.75530 1.000 117.22765 310 PHE B CA 1
ATOM 2286 C C . PHE B 1 9 ? 9.58745 -43.45485 -8.36038 1.000 119.44868 310 PHE B C 1
ATOM 2287 O O . PHE B 1 9 ? 8.48322 -43.06106 -7.97931 1.000 122.39598 310 PHE B O 1
ATOM 2295 N N . THR B 1 10 ? 9.89755 -44.74230 -8.46086 1.000 119.46337 311 THR B N 1
ATOM 2296 C CA . THR B 1 10 ? 9.05585 -45.80693 -7.94212 1.000 130.80372 311 THR B CA 1
ATOM 2297 C C . THR B 1 10 ? 9.72768 -46.42398 -6.72242 1.000 140.58406 311 THR B C 1
ATOM 2298 O O . THR B 1 10 ? 10.93109 -46.26144 -6.50273 1.000 145.00410 311 THR B O 1
ATOM 2302 N N . TYR B 1 11 ? 8.93278 -47.13492 -5.91993 1.000 144.83886 312 TYR B N 1
ATOM 2303 C CA . TYR B 1 11 ? 9.47213 -47.71758 -4.69522 1.000 142.02057 312 TYR B CA 1
ATOM 2304 C C . TYR B 1 11 ? 10.47953 -48.81972 -4.99887 1.000 151.86734 312 TYR B C 1
ATOM 2305 O O . TYR B 1 11 ? 11.52892 -48.90264 -4.35010 1.000 152.58690 312 TYR B O 1
ATOM 2314 N N . GLN B 1 12 ? 10.18091 -49.67468 -5.97992 1.000 176.06476 313 GLN B N 1
ATOM 2315 C CA . GLN B 1 12 ? 11.07330 -50.79003 -6.28018 1.000 175.12214 313 GLN B CA 1
ATOM 2316 C C . GLN B 1 12 ? 12.37551 -50.30993 -6.90957 1.000 170.72119 313 GLN B C 1
ATOM 2317 O O . GLN B 1 12 ? 13.43866 -50.89118 -6.66272 1.000 171.57709 313 GLN B O 1
ATOM 2323 N N . GLU B 1 13 ? 12.31536 -49.25600 -7.72831 1.000 149.45915 314 GLU B N 1
ATOM 2324 C CA . GLU B 1 13 ? 13.53971 -48.69720 -8.29387 1.000 143.05839 314 GLU B CA 1
ATOM 2325 C C . GLU B 1 13 ? 14.44737 -48.15505 -7.19813 1.000 149.32462 314 GLU B C 1
ATOM 2326 O O . GLU B 1 13 ? 15.66713 -48.35606 -7.23399 1.000 153.72594 314 GLU B O 1
ATOM 2332 N N . LEU B 1 14 ? 13.86910 -47.46344 -6.21332 1.000 146.83397 315 LEU B N 1
ATOM 2333 C CA . LEU B 1 14 ? 14.64435 -47.06076 -5.04643 1.000 143.00023 315 LEU B CA 1
ATOM 2334 C C . LEU B 1 14 ? 15.04192 -48.26622 -4.20567 1.000 145.64217 315 LEU B C 1
ATOM 2335 O O . LEU B 1 14 ? 16.06407 -48.22763 -3.51148 1.000 143.16349 315 LEU B O 1
ATOM 2340 N N . ALA B 1 15 ? 14.25145 -49.33985 -4.25517 1.000 152.07058 316 ALA B N 1
ATOM 2341 C CA . ALA B 1 15 ? 14.59001 -50.57631 -3.56462 1.000 151.89941 316 ALA B CA 1
ATOM 2342 C C . ALA B 1 15 ? 15.64914 -51.38945 -4.29547 1.000 148.76869 316 ALA B C 1
ATOM 2343 O O . ALA B 1 15 ? 16.11267 -52.39848 -3.75484 1.000 149.79149 316 ALA B O 1
ATOM 2345 N N . LYS B 1 16 ? 16.03096 -50.99086 -5.51073 1.000 157.35003 317 LYS B N 1
ATOM 2346 C CA . LYS B 1 16 ? 17.16208 -51.63632 -6.16783 1.000 158.15574 317 LYS B CA 1
ATOM 2347 C C . LYS B 1 16 ? 18.46417 -51.29564 -5.45598 1.000 153.12012 317 LYS B C 1
ATOM 2348 O O . LYS B 1 16 ? 19.31510 -52.16874 -5.24970 1.000 159.53337 317 LYS B O 1
ATOM 2354 N N . ALA B 1 17 ? 18.63306 -50.03449 -5.07054 1.000 144.79127 318 ALA B N 1
ATOM 2355 C CA . ALA B 1 17 ? 19.70757 -49.63691 -4.18010 1.000 142.85724 318 ALA B CA 1
ATOM 2356 C C . ALA B 1 17 ? 19.20568 -49.68280 -2.73809 1.000 144.51882 318 ALA B C 1
ATOM 2357 O O . ALA B 1 17 ? 18.04515 -50.00343 -2.46920 1.000 150.62684 318 ALA B O 1
ATOM 2359 N N . THR B 1 18 ? 20.09386 -49.36470 -1.79500 1.000 139.52987 319 THR B N 1
ATOM 2360 C CA . THR B 1 18 ? 19.79748 -49.36406 -0.36048 1.000 145.01389 319 THR B CA 1
ATOM 2361 C C . THR B 1 18 ? 19.30110 -50.71644 0.14016 1.000 154.00399 319 THR B C 1
ATOM 2362 O O . THR B 1 18 ? 18.71774 -50.79496 1.22671 1.000 159.81374 319 THR B O 1
ATOM 2366 N N . ASN B 1 19 ? 19.53312 -51.78439 -0.62532 1.000 155.46465 320 ASN B N 1
ATOM 2367 C CA . ASN B 1 19 ? 18.96184 -53.11225 -0.35862 1.000 155.90231 320 ASN B CA 1
ATOM 2368 C C . ASN B 1 19 ? 17.44745 -52.92636 -0.26126 1.000 159.50304 320 ASN B C 1
ATOM 2369 O O . ASN B 1 19 ? 16.85719 -52.30115 -1.15330 1.000 155.12303 320 ASN B O 1
ATOM 2374 N N . ASN B 1 20 ? 16.79043 -53.41764 0.78188 1.000 167.60801 321 ASN B N 1
ATOM 2375 C CA . ASN B 1 20 ? 15.36426 -53.15938 0.98664 1.000 172.93920 321 ASN B CA 1
ATOM 2376 C C . ASN B 1 20 ? 15.15377 -52.02982 1.98915 1.000 182.13354 321 ASN B C 1
ATOM 2377 O O . ASN B 1 20 ? 14.35566 -52.13841 2.92092 1.000 182.19797 321 ASN B O 1
ATOM 2382 N N . PHE B 1 21 ? 15.88637 -50.92950 1.79636 1.000 202.66957 322 PHE B N 1
ATOM 2383 C CA . PHE B 1 21 ? 15.79548 -49.73777 2.64203 1.000 202.87346 322 PHE B CA 1
ATOM 2384 C C . PHE B 1 21 ? 16.11786 -50.07100 4.10063 1.000 205.43356 322 PHE B C 1
ATOM 2385 O O . PHE B 1 21 ? 15.28772 -49.91332 4.99903 1.000 208.10052 322 PHE B O 1
ATOM 2393 N N . SER B 1 22 ? 17.34810 -50.52985 4.32754 1.000 172.06444 323 SER B N 1
ATOM 2394 C CA . SER B 1 22 ? 17.73386 -50.93756 5.67324 1.000 162.00963 323 SER B CA 1
ATOM 2395 C C . SER B 1 22 ? 19.24331 -51.11061 5.77360 1.000 154.03487 323 SER B C 1
ATOM 2396 O O . SER B 1 22 ? 19.94781 -51.24116 4.76800 1.000 156.29673 323 SER B O 1
ATOM 2399 N N . LEU B 1 23 ? 19.72005 -51.09239 7.02074 1.000 147.64934 324 LEU B N 1
ATOM 2400 C CA . LEU B 1 23 ? 21.06026 -51.51487 7.41617 1.000 149.34986 324 LEU B CA 1
ATOM 2401 C C . LEU B 1 23 ? 22.17361 -50.60636 6.90161 1.000 158.10140 324 LEU B C 1
ATOM 2402 O O . LEU B 1 23 ? 22.14874 -49.39190 7.12557 1.000 152.18289 324 LEU B O 1
ATOM 2407 N N . ASP B 1 24 ? 23.15728 -51.19582 6.21725 1.000 178.46840 325 ASP B N 1
ATOM 2408 C CA . ASP B 1 24 ? 24.44145 -50.53217 6.00975 1.000 180.61844 325 ASP B CA 1
ATOM 2409 C C . ASP B 1 24 ? 24.32681 -49.31605 5.09873 1.000 172.69780 325 ASP B C 1
ATOM 2410 O O . ASP B 1 24 ? 25.07138 -48.34306 5.27074 1.000 170.56313 325 ASP B O 1
ATOM 2415 N N . ASN B 1 25 ? 23.40956 -49.34726 4.13010 1.000 164.25669 326 ASN B N 1
ATOM 2416 C CA . ASN B 1 25 ? 23.26562 -48.22098 3.21565 1.000 159.71701 326 ASN B CA 1
ATOM 2417 C C . ASN B 1 25 ? 22.75270 -46.96823 3.91289 1.000 157.37466 326 ASN B C 1
ATOM 2418 O O . ASN B 1 25 ? 22.90738 -45.86836 3.37196 1.000 151.15137 326 ASN B O 1
ATOM 2423 N N . LYS B 1 26 ? 22.14596 -47.10812 5.08985 1.000 149.59387 327 LYS B N 1
ATOM 2424 C CA . LYS B 1 26 ? 21.73609 -45.94509 5.86495 1.000 140.05316 327 LYS B CA 1
ATOM 2425 C C . LYS B 1 26 ? 22.95594 -45.13783 6.28962 1.000 138.34220 327 LYS B C 1
ATOM 2426 O O . LYS B 1 26 ? 23.94145 -45.69138 6.78625 1.000 139.25586 327 LYS B O 1
ATOM 2432 N N . ILE B 1 27 ? 22.88652 -43.82336 6.09033 1.000 132.48965 328 ILE B N 1
ATOM 2433 C CA . ILE B 1 27 ? 24.00234 -42.92973 6.36506 1.000 132.05259 328 ILE B CA 1
ATOM 2434 C C . ILE B 1 27 ? 23.65352 -41.89915 7.43829 1.000 133.97555 328 ILE B C 1
ATOM 2435 O O . ILE B 1 27 ? 24.31895 -40.87475 7.54840 1.000 130.30180 328 ILE B O 1
ATOM 2440 N N . GLY B 1 28 ? 22.62269 -42.15074 8.22659 1.000 132.36749 329 GLY B N 1
ATOM 2441 C CA . GLY B 1 28 ? 22.28720 -41.25538 9.31786 1.000 133.19677 329 GLY B CA 1
ATOM 2442 C C . GLY B 1 28 ? 20.81663 -41.32598 9.66580 1.000 136.74024 329 GLY B C 1
ATOM 2443 O O . GLY B 1 28 ? 20.01758 -41.98441 9.00314 1.000 131.26890 329 GLY B O 1
ATOM 2444 N N . GLN B 1 29 ? 20.47056 -40.61844 10.73976 1.000 143.30378 330 GLN B N 1
ATOM 2445 C CA . GLN B 1 29 ? 19.10695 -40.53772 11.24057 1.000 143.16132 330 GLN B CA 1
ATOM 2446 C C . GLN B 1 29 ? 18.77673 -39.08648 11.55429 1.000 143.20871 330 GLN B C 1
ATOM 2447 O O . GLN B 1 29 ? 19.59043 -38.36987 12.14526 1.000 142.29489 330 GLN B O 1
ATOM 2453 N N . GLY B 1 30 ? 17.57890 -38.65426 11.15026 1.000 142.60070 331 GLY B N 1
ATOM 2454 C CA . GLY B 1 30 ? 17.12796 -37.30103 11.37488 1.000 142.59646 331 GLY B CA 1
ATOM 2455 C C . GLY B 1 30 ? 15.82844 -37.26862 12.16571 1.000 143.43174 331 GLY B C 1
ATOM 2456 O O . GLY B 1 30 ? 15.17800 -38.29628 12.39293 1.000 147.29385 331 GLY B O 1
ATOM 2457 N N . GLY B 1 31 ? 15.45803 -36.05790 12.58820 1.000 137.61906 332 GLY B N 1
ATOM 2458 C CA . GLY B 1 31 ? 14.22244 -35.88891 13.33194 1.000 137.65975 332 GLY B CA 1
ATOM 2459 C C . GLY B 1 31 ? 12.98396 -36.14345 12.49838 1.000 144.44987 332 GLY B C 1
ATOM 2460 O O . GLY B 1 31 ? 11.93615 -36.51399 13.03586 1.000 136.89745 332 GLY B O 1
ATOM 2461 N N . PHE B 1 32 ? 13.08056 -35.95110 11.18310 1.000 171.99791 333 PHE B N 1
ATOM 2462 C CA . PHE B 1 32 ? 11.95929 -36.20342 10.28935 1.000 166.97327 333 PHE B CA 1
ATOM 2463 C C . PHE B 1 32 ? 11.99867 -37.59059 9.66446 1.000 162.63917 333 PHE B C 1
ATOM 2464 O O . PHE B 1 32 ? 10.94797 -38.10291 9.26172 1.000 166.08467 333 PHE B O 1
ATOM 2472 N N . GLY B 1 33 ? 13.17133 -38.20432 9.57511 1.000 144.95537 334 GLY B N 1
ATOM 2473 C CA . GLY B 1 33 ? 13.27988 -39.52680 8.99517 1.000 138.39727 334 GLY B CA 1
ATOM 2474 C C . GLY B 1 33 ? 14.72984 -39.92343 8.82647 1.000 139.50863 334 GLY B C 1
ATOM 2475 O O . GLY B 1 33 ? 15.65181 -39.14883 9.10110 1.000 147.27087 334 GLY B O 1
ATOM 2476 N N . ALA B 1 34 ? 14.91252 -41.15616 8.36301 1.000 132.36537 335 ALA B N 1
ATOM 2477 C CA . ALA B 1 34 ? 16.23872 -41.71633 8.15424 1.000 129.19630 335 ALA B CA 1
ATOM 2478 C C . ALA B 1 34 ? 16.71864 -41.45169 6.73220 1.000 120.65709 335 ALA B C 1
ATOM 2479 O O . ALA B 1 34 ? 15.92100 -41.28040 5.80635 1.000 113.36231 335 ALA B O 1
ATOM 2481 N N . VAL B 1 35 ? 18.03942 -41.42389 6.56844 1.000 123.77045 336 VAL B N 1
ATOM 2482 C CA . VAL B 1 35 ? 18.68217 -41.15901 5.28604 1.000 114.58440 336 VAL B CA 1
ATOM 2483 C C . VAL B 1 35 ? 19.43416 -42.41083 4.85585 1.000 121.98005 336 VAL B C 1
ATOM 2484 O O . VAL B 1 35 ? 20.16915 -43.00599 5.65332 1.000 127.22333 336 VAL B O 1
ATOM 2488 N N . TYR B 1 36 ? 19.25224 -42.80721 3.59762 1.000 118.81595 337 TYR B N 1
ATOM 2489 C CA . TYR B 1 36 ? 19.88062 -43.99787 3.04029 1.000 125.88779 337 TYR B CA 1
ATOM 2490 C C . TYR B 1 36 ? 20.72094 -43.61336 1.83088 1.000 122.18765 337 TYR B C 1
ATOM 2491 O O . TYR B 1 36 ? 20.26673 -42.85009 0.97203 1.000 116.05581 337 TYR B O 1
ATOM 2500 N N . TYR B 1 37 ? 21.93953 -44.14595 1.76451 1.000 126.61144 338 TYR B N 1
ATOM 2501 C CA . TYR B 1 37 ? 22.81809 -43.90257 0.62818 1.000 126.31456 338 TYR B CA 1
ATOM 2502 C C . TYR B 1 37 ? 22.43651 -44.81009 -0.53362 1.000 135.42065 338 TYR B C 1
ATOM 2503 O O . TYR B 1 37 ? 22.22381 -46.01254 -0.34951 1.000 132.33526 338 TYR B O 1
ATOM 2512 N N . ALA B 1 38 ? 22.36617 -44.23583 -1.73281 1.000 155.87674 339 ALA B N 1
ATOM 2513 C CA . ALA B 1 38 ? 21.95956 -44.98470 -2.91132 1.000 156.53190 339 ALA B CA 1
ATOM 2514 C C . ALA B 1 38 ? 22.70774 -44.47104 -4.13125 1.000 150.94421 339 ALA B C 1
ATOM 2515 O O . ALA B 1 38 ? 23.06400 -43.29234 -4.21061 1.000 145.93392 339 ALA B O 1
ATOM 2517 N N . GLU B 1 39 ? 22.94182 -45.37332 -5.08029 1.000 138.17172 340 GLU B N 1
ATOM 2518 C CA . GLU B 1 39 ? 23.47001 -45.03306 -6.39899 1.000 135.08066 340 GLU B CA 1
ATOM 2519 C C . GLU B 1 39 ? 22.33083 -45.21698 -7.39622 1.000 132.03052 340 GLU B C 1
ATOM 2520 O O . GLU B 1 39 ? 22.06844 -46.33211 -7.85587 1.000 129.77516 340 GLU B O 1
ATOM 2526 N N . LEU B 1 40 ? 21.65311 -44.12018 -7.72253 1.000 135.14927 341 LEU B N 1
ATOM 2527 C CA . LEU B 1 40 ? 20.47680 -44.13679 -8.58523 1.000 126.63381 341 LEU B CA 1
ATOM 2528 C C . LEU B 1 40 ? 20.84905 -43.54144 -9.93685 1.000 134.81199 341 LEU B C 1
ATOM 2529 O O . LEU B 1 40 ? 21.14841 -42.34580 -10.03226 1.000 131.12715 341 LEU B O 1
ATOM 2534 N N . ARG B 1 41 ? 20.82693 -44.37986 -10.97546 1.000 134.11102 342 ARG B N 1
ATOM 2535 C CA . ARG B 1 41 ? 21.08258 -43.94961 -12.35113 1.000 133.23699 342 ARG B CA 1
ATOM 2536 C C . ARG B 1 41 ? 22.44897 -43.27915 -12.48164 1.000 138.15178 342 ARG B C 1
ATOM 2537 O O . ARG B 1 41 ? 22.60527 -42.27338 -13.17720 1.000 130.05681 342 ARG B O 1
ATOM 2545 N N . GLY B 1 42 ? 23.44648 -43.84048 -11.80184 1.000 165.18596 343 GLY B N 1
ATOM 2546 C CA . GLY B 1 42 ? 24.80090 -43.32994 -11.87960 1.000 166.12327 343 GLY B CA 1
ATOM 2547 C C . GLY B 1 42 ? 25.19374 -42.44065 -10.71777 1.000 162.46521 343 GLY B C 1
ATOM 2548 O O . GLY B 1 42 ? 26.26187 -42.61960 -10.12457 1.000 161.29199 343 GLY B O 1
ATOM 2549 N N . GLU B 1 43 ? 24.33747 -41.47971 -10.38171 1.000 148.50076 344 GLU B N 1
ATOM 2550 C CA . GLU B 1 43 ? 24.64861 -40.51418 -9.33769 1.000 138.19574 344 GLU B CA 1
ATOM 2551 C C . GLU B 1 43 ? 24.50273 -41.13608 -7.95538 1.000 138.58239 344 GLU B C 1
ATOM 2552 O O . GLU B 1 43 ? 23.60886 -41.95257 -7.71456 1.000 135.72861 344 GLU B O 1
ATOM 2558 N N . LYS B 1 44 ? 25.39154 -40.74291 -7.04603 1.000 142.66988 345 LYS B N 1
ATOM 2559 C CA . LYS B 1 44 ? 25.25593 -41.10716 -5.64305 1.000 139.66498 345 LYS B CA 1
ATOM 2560 C C . LYS B 1 44 ? 24.24490 -40.17942 -4.98286 1.000 141.71848 345 LYS B C 1
ATOM 2561 O O . LYS B 1 44 ? 24.34432 -38.95431 -5.10375 1.000 138.38912 345 LYS B O 1
ATOM 2567 N N . THR B 1 45 ? 23.26829 -40.76033 -4.29633 1.000 130.92823 346 THR B N 1
ATOM 2568 C CA . THR B 1 45 ? 22.15366 -40.01007 -3.73438 1.000 123.59662 346 THR B CA 1
ATOM 2569 C C . THR B 1 45 ? 22.06065 -40.24340 -2.22921 1.000 114.77810 346 THR B C 1
ATOM 2570 O O . THR B 1 45 ? 22.85750 -40.97203 -1.63307 1.000 118.70563 346 THR B O 1
ATOM 2574 N N . ALA B 1 46 ? 21.06190 -39.60413 -1.61932 1.000 110.81826 347 ALA B N 1
ATOM 2575 C CA . ALA B 1 46 ? 20.78227 -39.76825 -0.19385 1.000 107.34270 347 ALA B CA 1
ATOM 2576 C C . ALA B 1 46 ? 19.26964 -39.65982 -0.02296 1.000 102.87146 347 ALA B C 1
ATOM 2577 O O . ALA B 1 46 ? 18.73077 -38.55258 0.06444 1.000 103.17767 347 ALA B O 1
ATOM 2579 N N . ILE B 1 47 ? 18.59819 -40.80601 0.01684 1.000 106.31904 348 ILE B N 1
ATOM 2580 C CA . ILE B 1 47 ? 17.14179 -40.83981 0.08844 1.000 101.13934 348 ILE B CA 1
ATOM 2581 C C . ILE B 1 47 ? 16.70692 -40.66347 1.53645 1.000 107.54195 348 ILE B C 1
ATOM 2582 O O . ILE B 1 47 ? 17.23529 -41.32046 2.44103 1.000 107.47022 348 ILE B O 1
ATOM 2587 N N . LYS B 1 48 ? 15.73855 -39.77897 1.75944 1.000 107.38368 349 LYS B N 1
ATOM 2588 C CA . LYS B 1 48 ? 15.18170 -39.53153 3.08360 1.000 103.07447 349 LYS B CA 1
ATOM 2589 C C . LYS B 1 48 ? 13.75596 -40.06473 3.12753 1.000 102.67380 349 LYS B C 1
ATOM 2590 O O . LYS B 1 48 ? 12.88884 -39.59199 2.38423 1.000 95.82919 349 LYS B O 1
ATOM 2596 N N . LYS B 1 49 ? 13.51937 -41.04581 3.99453 1.000 105.46989 350 LYS B N 1
ATOM 2597 C CA . LYS B 1 49 ? 12.19873 -41.63656 4.15882 1.000 105.29693 350 LYS B CA 1
ATOM 2598 C C . LYS B 1 49 ? 11.43890 -40.90289 5.25590 1.000 113.92415 350 LYS B C 1
ATOM 2599 O O . LYS B 1 49 ? 11.93197 -40.77126 6.38032 1.000 120.34279 350 LYS B O 1
ATOM 2605 N N . MET B 1 50 ? 10.23967 -40.42977 4.92565 1.000 115.72667 351 MET B N 1
ATOM 2606 C CA . MET B 1 50 ? 9.39910 -39.69109 5.85798 1.000 119.26581 351 MET B CA 1
ATOM 2607 C C . MET B 1 50 ? 8.01819 -40.32630 5.89425 1.000 130.54146 351 MET B C 1
ATOM 2608 O O . MET B 1 50 ? 7.45095 -40.64698 4.84498 1.000 133.34496 351 MET B O 1
ATOM 2613 N N . ASP B 1 51 ? 7.48117 -40.50776 7.10163 1.000 139.06250 352 ASP B N 1
ATOM 2614 C CA . ASP B 1 51 ? 6.17818 -41.14744 7.28208 1.000 143.27089 352 ASP B CA 1
ATOM 2615 C C . ASP B 1 51 ? 5.09447 -40.07780 7.17551 1.000 142.85913 352 ASP B C 1
ATOM 2616 O O . ASP B 1 51 ? 4.52496 -39.61238 8.16495 1.000 146.48259 352 ASP B O 1
ATOM 2621 N N . VAL B 1 52 ? 4.81289 -39.68335 5.93606 1.000 145.29292 353 VAL B N 1
ATOM 2622 C CA . VAL B 1 52 ? 3.80343 -38.67862 5.62492 1.000 147.85368 353 VAL B CA 1
ATOM 2623 C C . VAL B 1 52 ? 2.92959 -39.21740 4.50231 1.000 156.77386 353 VAL B C 1
ATOM 2624 O O . VAL B 1 52 ? 3.44158 -39.61540 3.45009 1.000 170.51126 353 VAL B O 1
ATOM 2628 N N . GLN B 1 53 ? 1.61591 -39.23036 4.72328 1.000 149.28797 354 GLN B N 1
ATOM 2629 C CA . GLN B 1 53 ? 0.66466 -39.77451 3.75834 1.000 156.97152 354 GLN B CA 1
ATOM 2630 C C . GLN B 1 53 ? -0.44492 -38.75906 3.52097 1.000 157.05298 354 GLN B C 1
ATOM 2631 O O . GLN B 1 53 ? -1.25138 -38.49437 4.41887 1.000 152.73183 354 GLN B O 1
ATOM 2637 N N . ALA B 1 54 ? -0.48579 -38.20079 2.31389 1.000 150.49724 355 ALA B N 1
ATOM 2638 C CA . ALA B 1 54 ? -1.54351 -37.28719 1.89982 1.000 144.70788 355 ALA B CA 1
ATOM 2639 C C . ALA B 1 54 ? -1.49405 -37.16594 0.38141 1.000 136.76224 355 ALA B C 1
ATOM 2640 O O . ALA B 1 54 ? -0.63720 -37.75833 -0.28035 1.000 132.42725 355 ALA B O 1
ATOM 2642 N N . SER B 1 55 ? -2.42263 -36.38748 -0.16948 1.000 134.93812 356 SER B N 1
ATOM 2643 C CA . SER B 1 55 ? -2.50233 -36.25127 -1.61870 1.000 143.26720 356 SER B CA 1
ATOM 2644 C C . SER B 1 55 ? -2.99214 -34.88915 -2.08847 1.000 155.19116 356 SER B C 1
ATOM 2645 O O . SER B 1 55 ? -3.15993 -34.70970 -3.29779 1.000 152.31263 356 SER B O 1
ATOM 2648 N N . SER B 1 56 ? -3.22484 -33.92653 -1.19703 1.000 162.62402 357 SER B N 1
ATOM 2649 C CA . SER B 1 56 ? -3.72555 -32.62107 -1.60973 1.000 164.34565 357 SER B CA 1
ATOM 2650 C C . SER B 1 56 ? -2.72399 -31.52085 -1.28376 1.000 163.81003 357 SER B C 1
ATOM 2651 O O . SER B 1 56 ? -1.86397 -31.19228 -2.10769 1.000 165.21263 357 SER B O 1
ATOM 2654 N N . GLU B 1 57 ? -2.83227 -30.94366 -0.08372 1.000 151.07787 358 GLU B N 1
ATOM 2655 C CA . GLU B 1 57 ? -1.92413 -29.86974 0.30574 1.000 148.11781 358 GLU B CA 1
ATOM 2656 C C . GLU B 1 57 ? -0.48766 -30.36259 0.41702 1.000 133.10703 358 GLU B C 1
ATOM 2657 O O . GLU B 1 57 ? 0.45065 -29.61060 0.12885 1.000 134.24564 358 GLU B O 1
ATOM 2663 N N . PHE B 1 58 ? -0.29535 -31.61815 0.82706 1.000 129.23763 359 PHE B N 1
ATOM 2664 C CA . PHE B 1 58 ? 1.05176 -32.17379 0.89971 1.000 125.51216 359 PHE B CA 1
ATOM 2665 C C . PHE B 1 58 ? 1.68948 -32.25804 -0.48085 1.000 125.94351 359 PHE B C 1
ATOM 2666 O O . PHE B 1 58 ? 2.89821 -32.04216 -0.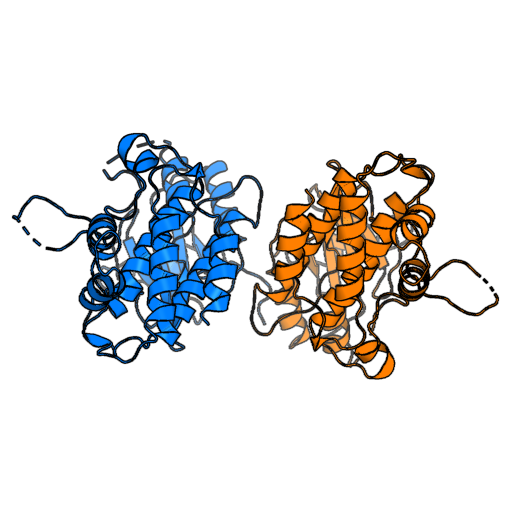62916 1.000 121.16297 359 PHE B O 1
ATOM 2674 N N . LEU B 1 59 ? 0.89331 -32.57153 -1.50545 1.000 129.25770 360 LEU B N 1
ATOM 2675 C CA . LEU B 1 59 ? 1.43402 -32.63440 -2.85798 1.000 123.89023 360 LEU B CA 1
ATOM 2676 C C . LEU B 1 59 ? 1.71932 -31.24324 -3.40789 1.000 120.71044 360 LEU B C 1
ATOM 2677 O O . LEU B 1 59 ? 2.68615 -31.06039 -4.15623 1.000 119.49132 360 LEU B O 1
ATOM 2682 N N . CYS B 1 60 ? 0.89501 -30.25507 -3.05104 1.000 125.10913 361 CYS B N 1
ATOM 2683 C CA . CYS B 1 60 ? 1.18274 -28.87861 -3.44024 1.000 127.16317 361 CYS B CA 1
ATOM 2684 C C . CYS B 1 60 ? 2.43101 -28.36213 -2.73693 1.000 121.81865 361 CYS B C 1
ATOM 2685 O O . CYS B 1 60 ? 3.21534 -27.60738 -3.32375 1.000 121.69777 361 CYS B O 1
ATOM 2688 N N . GLU B 1 61 ? 2.62942 -28.75617 -1.47698 1.000 115.81272 362 GLU B N 1
ATOM 2689 C CA . GLU B 1 61 ? 3.85780 -28.40199 -0.77609 1.000 113.65717 362 GLU B CA 1
ATOM 2690 C C . GLU B 1 61 ? 5.05767 -29.14891 -1.34188 1.000 105.60044 362 GLU B C 1
ATOM 2691 O O . GLU B 1 61 ? 6.17638 -28.62287 -1.32851 1.000 101.03865 362 GLU B O 1
ATOM 2697 N N . LEU B 1 62 ? 4.84734 -30.37011 -1.83939 1.000 100.43215 363 LEU B N 1
ATOM 2698 C CA . LEU B 1 62 ? 5.94067 -31.11933 -2.44726 1.000 101.87083 363 LEU B CA 1
ATOM 2699 C C . LEU B 1 62 ? 6.40227 -30.47667 -3.74853 1.000 106.03682 363 LEU B C 1
ATOM 2700 O O . LEU B 1 62 ? 7.58212 -30.57841 -4.10436 1.000 104.58039 363 LEU B O 1
ATOM 2705 N N . LYS B 1 63 ? 5.49484 -29.81074 -4.46752 1.000 105.51936 364 LYS B N 1
ATOM 2706 C CA . LYS B 1 63 ? 5.89027 -29.11876 -5.68895 1.000 106.54970 364 LYS B CA 1
ATOM 2707 C C . LYS B 1 63 ? 6.79832 -27.93294 -5.38788 1.000 98.93335 364 LYS B C 1
ATOM 2708 O O . LYS B 1 63 ? 7.62264 -27.55652 -6.22841 1.000 94.68280 364 LYS B O 1
ATOM 2714 N N . VAL B 1 64 ? 6.67668 -27.34643 -4.19499 1.000 102.66731 365 VAL B N 1
ATOM 2715 C CA . VAL B 1 64 ? 7.54921 -26.23858 -3.82030 1.000 93.17963 365 VAL B CA 1
ATOM 2716 C C . VAL B 1 64 ? 8.98388 -26.72284 -3.64985 1.000 90.58527 365 VAL B C 1
ATOM 2717 O O . VAL B 1 64 ? 9.93675 -26.02111 -4.00908 1.000 95.21296 365 VAL B O 1
ATOM 2721 N N . LEU B 1 65 ? 9.16414 -27.93070 -3.10927 1.000 85.35580 366 LEU B N 1
ATOM 2722 C CA . LEU B 1 65 ? 10.51326 -28.45547 -2.92477 1.000 89.97370 366 LEU B CA 1
ATOM 2723 C C . LEU B 1 65 ? 11.13084 -28.89846 -4.24456 1.000 90.29050 366 LEU B C 1
ATOM 2724 O O . LEU B 1 65 ? 12.35190 -28.80959 -4.41638 1.000 87.71640 366 LEU B O 1
ATOM 2729 N N . THR B 1 66 ? 10.31377 -29.37616 -5.18101 1.000 85.80349 367 THR B N 1
ATOM 2730 C CA . THR B 1 66 ? 10.80781 -29.86994 -6.45827 1.000 83.46558 367 THR B CA 1
ATOM 2731 C C . THR B 1 66 ? 10.96848 -28.77560 -7.50545 1.000 92.21938 367 THR B C 1
ATOM 2732 O O . THR B 1 66 ? 11.59959 -29.01992 -8.53963 1.000 97.42025 367 THR B O 1
ATOM 2736 N N . HIS B 1 67 ? 10.42028 -27.58397 -7.26994 1.000 92.39244 368 HIS B N 1
ATOM 2737 C CA . HIS B 1 67 ? 10.54394 -26.49455 -8.23025 1.000 90.48970 368 HIS B CA 1
ATOM 2738 C C . HIS B 1 67 ? 11.73755 -25.59174 -7.95540 1.000 86.28366 368 HIS B C 1
ATOM 2739 O O . HIS B 1 67 ? 12.28592 -25.00806 -8.89737 1.000 84.26051 368 HIS B O 1
ATOM 2746 N N . VAL B 1 68 ? 12.15390 -25.46381 -6.69201 1.000 83.21812 369 VAL B N 1
ATOM 2747 C CA . VAL B 1 68 ? 13.24937 -24.56180 -6.36352 1.000 75.87992 369 VAL B CA 1
ATOM 2748 C C . VAL B 1 68 ? 14.52425 -25.00391 -7.07494 1.000 84.75686 369 VAL B C 1
ATOM 2749 O O . VAL B 1 68 ? 14.73608 -26.19178 -7.35212 1.000 84.97907 369 VAL B O 1
ATOM 2753 N N . HIS B 1 69 ? 15.38276 -24.02803 -7.37745 1.000 84.73889 370 HIS B N 1
ATOM 2754 C CA . HIS B 1 69 ? 16.59253 -24.29138 -8.15306 1.000 83.11870 370 HIS B CA 1
ATOM 2755 C C . HIS B 1 69 ? 17.59105 -23.17553 -7.84694 1.000 75.35070 370 HIS B C 1
ATOM 2756 O O . HIS B 1 69 ? 17.44615 -22.05908 -8.35172 1.000 70.27118 370 HIS B O 1
ATOM 2763 N N . HIS B 1 70 ? 18.58844 -23.48947 -7.02416 1.000 81.21953 371 HIS B N 1
ATOM 2764 C CA . HIS B 1 70 ? 19.63832 -22.54046 -6.69191 1.000 72.69746 371 HIS B CA 1
ATOM 2765 C C . HIS B 1 70 ? 20.92715 -23.31033 -6.45204 1.000 72.45091 371 HIS B C 1
ATOM 2766 O O . HIS B 1 70 ? 20.90580 -24.45596 -5.99393 1.000 64.68450 371 HIS B O 1
ATOM 2773 N N . LEU B 1 71 ? 22.05286 -22.66922 -6.77513 1.000 80.47442 372 LEU B N 1
ATOM 2774 C CA . LEU B 1 71 ? 23.34728 -23.31780 -6.59582 1.000 78.38818 372 LEU B CA 1
ATOM 2775 C C . LEU B 1 71 ? 23.64137 -23.58466 -5.12591 1.000 71.59604 372 LEU B C 1
ATOM 2776 O O . LEU B 1 71 ? 24.37828 -24.52199 -4.79978 1.000 75.11737 372 LEU B O 1
ATOM 2781 N N . ASN B 1 72 ? 23.07447 -22.78220 -4.22830 1.000 63.22964 373 ASN B N 1
ATOM 2782 C CA . ASN B 1 72 ? 23.32636 -22.90282 -2.80082 1.000 69.30590 373 ASN B CA 1
ATOM 2783 C C . ASN B 1 72 ? 22.25735 -23.71280 -2.07884 1.000 70.96022 373 ASN B C 1
ATOM 2784 O O . ASN B 1 72 ? 22.22016 -23.71011 -0.84446 1.000 65.21198 373 ASN B O 1
ATOM 2789 N N . LEU B 1 73 ? 21.38619 -24.39433 -2.81657 1.000 76.61135 374 LEU B N 1
ATOM 2790 C CA . LEU B 1 73 ? 20.45890 -25.36486 -2.25525 1.000 69.73450 374 LEU B CA 1
ATOM 2791 C C . LEU B 1 73 ? 20.88471 -26.76170 -2.68148 1.000 75.67978 374 LEU B C 1
ATOM 2792 O O . LEU B 1 73 ? 21.34748 -26.96165 -3.80968 1.000 71.23159 374 LEU B O 1
ATOM 2797 N N . VAL B 1 74 ? 20.73604 -27.72516 -1.77377 1.000 69.85553 375 VAL B N 1
ATOM 2798 C CA . VAL B 1 74 ? 21.03379 -29.11069 -2.10995 1.000 76.07661 375 VAL B CA 1
ATOM 2799 C C . VAL B 1 74 ? 19.99481 -29.61435 -3.10023 1.000 86.12375 375 VAL B C 1
ATOM 2800 O O . VAL B 1 74 ? 18.78410 -29.49959 -2.86639 1.000 89.48019 375 VAL B O 1
ATOM 2804 N N . ARG B 1 75 ? 20.46614 -30.16460 -4.21762 1.000 75.06581 376 ARG B N 1
ATOM 2805 C CA . ARG B 1 75 ? 19.57067 -30.60369 -5.27898 1.000 85.82879 376 ARG B CA 1
ATOM 2806 C C . ARG B 1 75 ? 18.65391 -31.71819 -4.79507 1.000 90.91596 376 ARG B C 1
ATOM 2807 O O . ARG B 1 75 ? 19.11279 -32.72877 -4.25550 1.000 93.96360 376 ARG B O 1
ATOM 2815 N N . LEU B 1 76 ? 17.35153 -31.52669 -4.98720 1.000 88.75767 377 LEU B N 1
ATOM 2816 C CA . LEU B 1 76 ? 16.37073 -32.59059 -4.78891 1.000 90.66591 377 LEU B CA 1
ATOM 2817 C C . LEU B 1 76 ? 16.25321 -33.33981 -6.11031 1.000 108.18291 377 LEU B C 1
ATOM 2818 O O . LEU B 1 76 ? 15.57363 -32.88946 -7.03648 1.000 99.84933 377 LEU B O 1
ATOM 2823 N N . ILE B 1 77 ? 16.93403 -34.48330 -6.20342 1.000 107.30251 378 ILE B N 1
ATOM 2824 C CA . ILE B 1 77 ? 16.97945 -35.22310 -7.46097 1.000 94.95469 378 ILE B CA 1
ATOM 2825 C C . ILE B 1 77 ? 15.60136 -35.77070 -7.80995 1.000 102.30697 378 ILE B C 1
ATOM 2826 O O . ILE B 1 77 ? 15.11630 -35.60382 -8.93512 1.000 112.10025 378 ILE B O 1
ATOM 2831 N N . GLY B 1 78 ? 14.94823 -36.42592 -6.85459 1.000 105.27975 379 GLY B N 1
ATOM 2832 C CA . GLY B 1 78 ? 13.65479 -37.01558 -7.13387 1.000 107.16394 379 GLY B CA 1
ATOM 2833 C C . GLY B 1 78 ? 12.83526 -37.20280 -5.87663 1.000 107.02856 379 GLY B C 1
ATOM 2834 O O . GLY B 1 78 ? 13.28448 -36.92957 -4.76130 1.000 102.65262 379 GLY B O 1
ATOM 2835 N N . TYR B 1 79 ? 11.61064 -37.68289 -6.08119 1.000 119.20600 380 TYR B N 1
ATOM 2836 C CA . TYR B 1 79 ? 10.66163 -37.91469 -5.00453 1.000 111.89783 380 TYR B CA 1
ATOM 2837 C C . TYR B 1 79 ? 9.96908 -39.24973 -5.23749 1.000 114.49717 380 TYR B C 1
ATOM 2838 O O . TYR B 1 79 ? 10.11640 -39.87746 -6.28972 1.000 112.00553 380 TYR B O 1
ATOM 2847 N N . CYS B 1 80 ? 9.20222 -39.67976 -4.23836 1.000 112.36971 381 CYS B N 1
ATOM 2848 C CA . CYS B 1 80 ? 8.45022 -40.92875 -4.33196 1.000 115.23024 381 CYS B CA 1
ATOM 2849 C C . CYS B 1 80 ? 7.29662 -40.86468 -3.34602 1.000 119.86544 381 CYS B C 1
ATOM 2850 O O . CYS B 1 80 ? 7.52319 -40.71940 -2.14082 1.000 123.68115 381 CYS B O 1
ATOM 2853 N N . VAL B 1 81 ? 6.06865 -40.96954 -3.85063 1.000 124.70084 382 VAL B N 1
ATOM 2854 C CA . VAL B 1 81 ? 4.87019 -40.91295 -3.02360 1.000 130.09568 382 VAL B CA 1
ATOM 2855 C C . VAL B 1 81 ? 4.20406 -42.27959 -2.90513 1.000 139.09148 382 VAL B C 1
ATOM 2856 O O . VAL B 1 81 ? 3.10397 -42.38658 -2.35237 1.000 143.52937 382 VAL B O 1
ATOM 2860 N N . GLU B 1 82 ? 4.84571 -43.33271 -3.40613 1.000 141.80037 383 GLU B N 1
ATOM 2861 C CA . GLU B 1 82 ? 4.30437 -44.68284 -3.28507 1.000 146.89563 383 GLU B CA 1
ATOM 2862 C C . GLU B 1 82 ? 4.48994 -45.17145 -1.85334 1.000 152.23401 383 GLU B C 1
ATOM 2863 O O . GLU B 1 82 ? 5.60637 -45.50242 -1.44125 1.000 148.41843 383 GLU B O 1
ATOM 2869 N N . GLY B 1 83 ? 3.39787 -45.21780 -1.09339 1.000 153.55458 384 GLY B N 1
ATOM 2870 C CA . GLY B 1 83 ? 3.46303 -45.58529 0.30723 1.000 158.34494 384 GLY B CA 1
ATOM 2871 C C . GLY B 1 83 ? 3.87186 -44.42133 1.18452 1.000 161.78774 384 GLY B C 1
ATOM 2872 O O . GLY B 1 83 ? 3.04673 -43.56326 1.51393 1.000 161.16205 384 GLY B O 1
ATOM 2873 N N . SER B 1 84 ? 5.14456 -44.38308 1.56948 1.000 165.36463 385 SE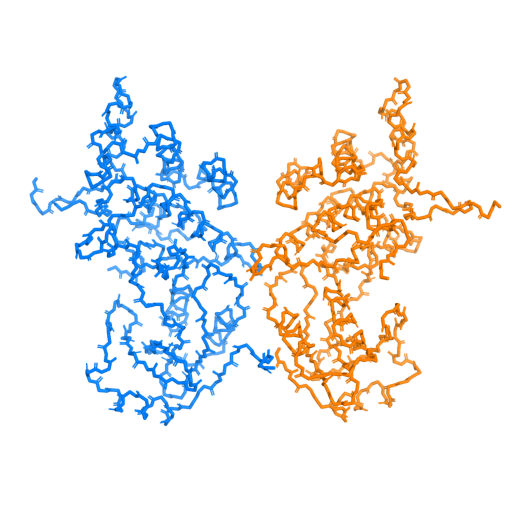R B N 1
ATOM 2874 C CA . SER B 1 84 ? 5.70689 -43.26645 2.30917 1.000 157.74492 385 SER B CA 1
ATOM 2875 C C . SER B 1 84 ? 6.38346 -42.29941 1.33939 1.000 156.83205 385 SER B C 1
ATOM 2876 O O . SER B 1 84 ? 6.45445 -42.53524 0.13102 1.000 159.31713 385 SER B O 1
ATOM 2879 N N . LEU B 1 85 ? 6.88892 -41.19392 1.87893 1.000 132.80726 386 LEU B N 1
ATOM 2880 C CA . LEU B 1 85 ? 7.54976 -40.17434 1.07487 1.000 119.04342 386 LEU B CA 1
ATOM 2881 C C . LEU B 1 85 ? 9.05312 -40.42141 1.07827 1.000 115.14918 386 LEU B C 1
ATOM 2882 O O . LEU B 1 85 ? 9.67272 -40.49956 2.14456 1.000 114.15546 386 LEU B O 1
ATOM 2887 N N . PHE B 1 86 ? 9.63567 -40.53735 -0.11290 1.000 109.71074 387 PHE B N 1
ATOM 2888 C CA . PHE B 1 86 ? 11.06769 -40.76498 -0.28008 1.000 108.43492 387 PHE B CA 1
ATOM 2889 C C . PHE B 1 86 ? 11.64313 -39.61914 -1.10155 1.000 102.84377 387 PHE B C 1
ATOM 2890 O O . PHE B 1 86 ? 11.44115 -39.55974 -2.31931 1.000 107.35146 387 PHE B O 1
ATOM 2898 N N . LEU B 1 87 ? 12.35759 -38.71430 -0.43936 1.000 90.29747 388 LEU B N 1
ATOM 2899 C CA . LEU B 1 87 ? 12.98509 -37.57514 -1.09576 1.000 95.20923 388 LEU B CA 1
ATOM 2900 C C . LEU B 1 87 ? 14.43306 -37.92345 -1.41664 1.000 98.66021 388 LEU B C 1
ATOM 2901 O O . LEU B 1 87 ? 15.20311 -38.28361 -0.51977 1.000 93.89198 388 LEU B O 1
ATOM 2906 N N . VAL B 1 88 ? 14.79703 -37.81283 -2.68972 1.000 91.95586 389 VAL B N 1
ATOM 2907 C CA . VAL B 1 88 ? 16.11627 -38.19779 -3.17650 1.000 98.19480 389 VAL B CA 1
ATOM 2908 C C . VAL B 1 88 ? 16.92079 -36.92685 -3.41945 1.000 104.30566 389 VAL B C 1
ATOM 2909 O O . VAL B 1 88 ? 16.60207 -36.13904 -4.31656 1.000 101.25341 389 VAL B O 1
ATOM 2913 N N . TYR B 1 89 ? 17.96771 -36.72695 -2.62588 1.000 101.57076 390 TYR B N 1
ATOM 2914 C CA . TYR B 1 89 ? 18.85946 -35.58438 -2.75596 1.000 101.86060 390 TYR B CA 1
ATOM 2915 C C . TYR B 1 89 ? 20.19838 -36.02491 -3.33483 1.000 97.37107 390 TYR B C 1
ATOM 2916 O O . TYR B 1 89 ? 20.51886 -37.21446 -3.39466 1.000 98.66730 390 TYR B O 1
ATOM 2925 N N . GLU B 1 90 ? 20.98502 -35.04164 -3.76422 1.000 104.71617 391 GLU B N 1
ATOM 2926 C CA . GLU B 1 90 ? 22.34079 -35.30910 -4.21846 1.000 115.31523 391 GLU B CA 1
ATOM 2927 C C . GLU B 1 90 ? 23.26554 -35.49781 -3.02200 1.000 118.20254 391 GLU B C 1
ATOM 2928 O O . GLU B 1 90 ? 23.08031 -34.89065 -1.96329 1.000 121.67566 391 GLU B O 1
ATOM 2934 N N . HIS B 1 91 ? 24.26891 -36.35231 -3.19818 1.000 123.30938 392 HIS B N 1
ATOM 2935 C CA . HIS B 1 91 ? 25.15729 -36.73279 -2.10788 1.000 132.68824 392 HIS B CA 1
ATOM 2936 C C . HIS B 1 91 ? 26.37890 -35.82176 -2.09480 1.000 140.41453 392 HIS B C 1
ATOM 2937 O O . HIS B 1 91 ? 27.11218 -35.74059 -3.08651 1.000 136.14681 392 HIS B O 1
ATOM 2944 N N . ILE B 1 92 ? 26.59312 -35.14066 -0.97249 1.000 151.18985 393 ILE B N 1
ATOM 2945 C CA . ILE B 1 92 ? 27.77354 -34.31274 -0.75765 1.000 149.48875 393 ILE B CA 1
ATOM 2946 C C . ILE B 1 92 ? 28.73575 -35.09139 0.12824 1.000 151.42188 393 ILE B C 1
ATOM 2947 O O . ILE B 1 92 ? 28.34378 -35.60153 1.18553 1.000 151.50838 393 ILE B O 1
ATOM 2952 N N . ASP B 1 93 ? 29.99694 -35.18159 -0.29817 1.000 158.92417 394 ASP B N 1
ATOM 2953 C CA . ASP B 1 93 ? 30.91838 -36.13787 0.30814 1.000 164.86785 394 ASP B CA 1
ATOM 2954 C C . ASP B 1 93 ? 31.51444 -35.63028 1.61705 1.000 159.05178 394 ASP B C 1
ATOM 2955 O O . ASP B 1 93 ? 31.66273 -36.40405 2.56947 1.000 161.85578 394 ASP B O 1
ATOM 2960 N N . ASN B 1 94 ? 31.86686 -34.34470 1.68781 1.000 129.32682 395 ASN B N 1
ATOM 2961 C CA . ASN B 1 94 ? 32.61296 -33.85454 2.84416 1.000 110.90935 395 ASN B CA 1
ATOM 2962 C C . ASN B 1 94 ? 31.75536 -33.83370 4.10494 1.000 109.27257 395 ASN B C 1
ATOM 2963 O O . ASN B 1 94 ? 32.25707 -34.09554 5.20436 1.000 110.41973 395 ASN B O 1
ATOM 2968 N N . GLY B 1 95 ? 30.47403 -33.52571 3.97429 1.000 103.90004 396 GLY B N 1
ATOM 2969 C CA . GLY B 1 95 ? 29.56355 -33.52999 5.10120 1.000 91.89183 396 GLY B CA 1
ATOM 2970 C C . GLY B 1 95 ? 29.06393 -32.13631 5.43833 1.000 86.90862 396 GLY B C 1
ATOM 2971 O O . GLY B 1 95 ? 29.25649 -31.16992 4.69534 1.000 87.32116 396 GLY B O 1
ATOM 2972 N N . ASN B 1 96 ? 28.41075 -32.04590 6.59465 1.000 77.29021 397 ASN B N 1
ATOM 2973 C CA . ASN B 1 96 ? 27.80506 -30.79861 7.03054 1.000 76.70137 397 ASN B CA 1
ATOM 2974 C C . ASN B 1 96 ? 28.84408 -29.88526 7.68007 1.000 78.58428 397 ASN B C 1
ATOM 2975 O O . ASN B 1 96 ? 29.98980 -30.27031 7.93038 1.000 77.91876 397 ASN B O 1
ATOM 2980 N N . LEU B 1 97 ? 28.41535 -28.65248 7.96380 1.000 72.89072 398 LEU B N 1
ATOM 2981 C CA . LEU B 1 97 ? 29.32658 -27.64670 8.50076 1.000 67.60536 398 LEU B CA 1
ATOM 2982 C C . LEU B 1 97 ? 29.78037 -27.99756 9.91214 1.000 77.03951 398 LEU B C 1
ATOM 2983 O O . LEU B 1 97 ? 30.94493 -27.77739 10.26614 1.000 79.17384 398 LEU B O 1
ATOM 2988 N N . GLY B 1 98 ? 28.87566 -28.53734 10.73261 1.000 78.44722 399 GLY B N 1
ATOM 2989 C CA . GLY B 1 98 ? 29.24206 -28.88550 12.09646 1.000 76.08762 399 GLY B CA 1
ATOM 2990 C C . GLY B 1 98 ? 30.36585 -29.90143 12.16063 1.000 82.42742 399 GLY B C 1
ATOM 2991 O O . GLY B 1 98 ? 31.21891 -29.84271 13.04928 1.000 89.44844 399 GLY B O 1
ATOM 2992 N N . GLN B 1 99 ? 30.38646 -30.84382 11.21490 1.000 76.85881 400 GLN B N 1
ATOM 2993 C CA . GLN B 1 99 ? 31.47500 -31.81296 11.16248 1.000 73.11776 400 GLN B CA 1
ATOM 2994 C C . GLN B 1 99 ? 32.80109 -31.14847 10.81701 1.000 87.90211 400 GLN B C 1
ATOM 2995 O O . GLN B 1 99 ? 33.86435 -31.66920 11.17153 1.000 93.97016 400 GLN B O 1
ATOM 3001 N N . TYR B 1 100 ? 32.76120 -30.00610 10.12857 1.000 82.18045 401 TYR B N 1
ATOM 3002 C CA . TYR B 1 100 ? 33.98803 -29.28328 9.81306 1.000 90.01579 401 TYR B CA 1
ATOM 3003 C C . TYR B 1 100 ? 34.45674 -28.43169 10.98622 1.000 92.22770 401 TYR B C 1
ATOM 3004 O O . TYR B 1 100 ? 35.66409 -28.29380 11.21269 1.000 99.12163 401 TYR B O 1
ATOM 3013 N N . LEU B 1 101 ? 33.51999 -27.85123 11.73679 1.000 83.52909 402 LEU B N 1
ATOM 3014 C CA . LEU B 1 101 ? 33.88048 -26.99837 12.86440 1.000 89.46300 402 LEU B CA 1
ATOM 3015 C C . LEU B 1 101 ? 34.27591 -27.82738 14.08150 1.000 99.53909 402 LEU B C 1
ATOM 3016 O O . LEU B 1 101 ? 35.38729 -27.69369 14.60478 1.000 102.31698 402 LEU B O 1
ATOM 3021 N N . HIS B 1 102 ? 33.37489 -28.69194 14.54339 1.000 119.45064 403 HIS B N 1
ATOM 3022 C CA . HIS B 1 102 ? 33.62328 -29.51162 15.72198 1.000 123.67142 403 HIS B CA 1
ATOM 3023 C C . HIS B 1 102 ? 34.45980 -30.74766 15.42061 1.000 128.08770 403 HIS B C 1
ATOM 3024 O O . HIS B 1 102 ? 34.78670 -31.49525 16.34889 1.000 132.66092 403 HIS B O 1
ATOM 3031 N N . GLY B 1 103 ? 34.81127 -30.98090 14.15907 1.000 123.84833 404 GLY B N 1
ATOM 3032 C CA . GLY B 1 103 ? 35.60299 -32.13874 13.79764 1.000 126.67049 404 GLY B CA 1
ATOM 3033 C C . GLY B 1 103 ? 37.08598 -31.93595 14.02021 1.000 135.59126 404 GLY B C 1
ATOM 3034 O O . GLY B 1 103 ? 37.68562 -31.00952 13.46661 1.000 137.76039 404 GLY B O 1
ATOM 3035 N N . ILE B 1 104 ? 37.69078 -32.80286 14.83691 1.000 141.36034 405 ILE B N 1
ATOM 3036 C CA . ILE B 1 104 ? 39.12007 -32.71080 15.11924 1.000 143.52349 405 ILE B CA 1
ATOM 3037 C C . ILE B 1 104 ? 39.96113 -33.47773 14.10877 1.000 151.52863 405 ILE B C 1
ATOM 3038 O O . ILE B 1 104 ? 41.19609 -33.35461 14.12190 1.000 150.36031 405 ILE B O 1
ATOM 3043 N N . GLY B 1 105 ? 39.33759 -34.25552 13.22736 1.000 158.69612 406 GLY B N 1
ATOM 3044 C CA . GLY B 1 105 ? 40.06967 -35.00304 12.22480 1.000 164.80564 406 GLY B CA 1
ATOM 3045 C C . GLY B 1 105 ? 40.36345 -34.19977 10.97467 1.000 172.24842 406 GLY B C 1
ATOM 3046 O O . GLY B 1 105 ? 41.35619 -34.45327 10.28571 1.000 173.89673 406 GLY B O 1
ATOM 3047 N N . THR B 1 106 ? 39.50791 -33.22882 10.67033 1.000 172.73679 407 THR B N 1
ATOM 3048 C CA . THR B 1 106 ? 39.68439 -32.38548 9.49828 1.000 164.24930 407 THR B CA 1
ATOM 3049 C C . THR B 1 106 ? 40.50683 -31.15123 9.84709 1.000 161.39646 407 THR B C 1
ATOM 3050 O O . THR B 1 106 ? 40.53915 -30.70472 10.99721 1.000 162.25655 407 THR B O 1
ATOM 3054 N N . GLU B 1 107 ? 41.17671 -30.60396 8.83638 1.000 152.76993 408 GLU B N 1
ATOM 3055 C CA . GLU B 1 107 ? 41.95574 -29.39464 9.03351 1.000 143.88594 408 GLU B CA 1
ATOM 3056 C C . GLU B 1 107 ? 41.02589 -28.20227 9.26091 1.000 137.99508 408 GLU B C 1
ATOM 3057 O O . GLU B 1 107 ? 39.89273 -28.18668 8.77198 1.000 139.29388 408 GLU B O 1
ATOM 3063 N N . PRO B 1 108 ? 41.47658 -27.19735 10.01227 1.000 117.82270 409 PRO B N 1
ATOM 3064 C CA . PRO B 1 108 ? 40.59291 -26.07169 10.33986 1.000 109.51393 409 PRO B CA 1
ATOM 3065 C C . PRO B 1 108 ? 40.18576 -25.29327 9.09831 1.000 99.40482 409 PRO B C 1
ATOM 3066 O O . PRO B 1 108 ? 41.00225 -25.02063 8.21616 1.000 104.18749 409 PRO B O 1
ATOM 3070 N N . LEU B 1 109 ? 38.90796 -24.94278 9.03710 1.000 89.53406 410 LEU B N 1
ATOM 3071 C CA . LEU B 1 109 ? 38.40824 -24.09890 7.95911 1.000 89.34741 410 LEU B CA 1
ATOM 3072 C C . LEU B 1 109 ? 39.00401 -22.70476 8.08878 1.000 88.46246 410 LEU B C 1
ATOM 3073 O O . LEU B 1 109 ? 38.82327 -22.06120 9.13082 1.000 83.23768 410 LEU B O 1
ATOM 3078 N N . PRO B 1 110 ? 39.71955 -22.20450 7.08272 1.000 85.35343 411 PRO B N 1
ATOM 3079 C CA . PRO B 1 110 ? 40.23846 -20.83560 7.15927 1.000 89.87500 411 PRO B CA 1
ATOM 3080 C C . PRO B 1 110 ? 39.10461 -19.82880 7.27727 1.000 83.00734 411 PRO B C 1
ATOM 3081 O O . PRO B 1 110 ? 37.95885 -20.09478 6.90715 1.000 79.66439 411 PRO B O 1
ATOM 3085 N N . TRP B 1 111 ? 39.44146 -18.65299 7.81268 1.000 84.19582 412 TRP B N 1
ATOM 3086 C CA . TRP B 1 111 ? 38.42484 -17.63053 8.03648 1.000 79.69876 412 TRP B CA 1
ATOM 3087 C C . TRP B 1 111 ? 37.75505 -17.21656 6.73297 1.000 77.99647 412 TRP B C 1
ATOM 3088 O O . TRP B 1 111 ? 36.53914 -16.99495 6.69671 1.000 71.36788 412 TRP B O 1
ATOM 3099 N N . SER B 1 112 ? 38.53091 -17.10939 5.65071 1.000 83.46237 413 SER B N 1
ATOM 3100 C CA . SER B 1 112 ? 37.95226 -16.73660 4.36381 1.000 78.60874 413 SER B CA 1
ATOM 3101 C C . SER B 1 112 ? 36.96462 -17.79028 3.87934 1.000 75.68939 413 SER B C 1
ATOM 3102 O O . SER B 1 112 ? 35.94320 -17.45915 3.26594 1.000 81.03028 413 SER B O 1
ATOM 3105 N N . SER B 1 113 ? 37.24986 -19.06671 4.14742 1.000 78.01769 414 SER B N 1
ATOM 3106 C CA . SER B 1 113 ? 36.30797 -20.12048 3.78503 1.000 80.92395 414 SER B CA 1
ATOM 3107 C C . SER B 1 113 ? 35.02377 -20.01158 4.59627 1.000 69.65248 414 SER B C 1
ATOM 3108 O O . SER B 1 113 ? 33.93186 -20.27396 4.07934 1.000 74.32775 414 SER B O 1
ATOM 3111 N N . ARG B 1 114 ? 35.13224 -19.61860 5.86690 1.000 74.64793 415 ARG B N 1
ATOM 3112 C CA . ARG B 1 114 ? 33.93865 -19.46114 6.68958 1.000 71.55490 415 ARG B CA 1
ATOM 3113 C C . ARG B 1 114 ? 33.11754 -18.25304 6.25728 1.000 67.45562 415 ARG B C 1
ATOM 3114 O O . ARG B 1 114 ? 31.88519 -18.27940 6.34805 1.000 60.61415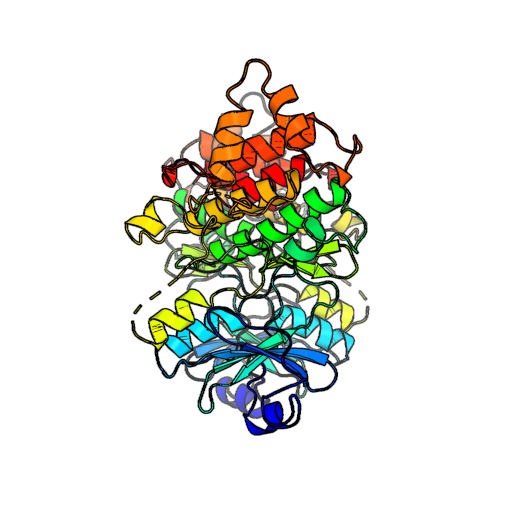 415 ARG B O 1
ATOM 3122 N N . VAL B 1 115 ? 33.77433 -17.19143 5.78538 1.000 74.37152 416 VAL B N 1
ATOM 3123 C CA . VAL B 1 115 ? 33.03970 -16.05611 5.23698 1.000 67.15137 416 VAL B CA 1
ATOM 3124 C C . VAL B 1 115 ? 32.30076 -16.46784 3.97008 1.000 67.41960 416 VAL B C 1
ATOM 3125 O O . VAL B 1 115 ? 31.16275 -16.04485 3.73242 1.000 69.74522 416 VAL B O 1
ATOM 3129 N N . GLN B 1 116 ? 32.92693 -17.31212 3.14610 1.000 69.23615 417 GLN B N 1
ATOM 3130 C CA . GLN B 1 116 ? 32.29201 -17.75641 1.90891 1.000 66.44682 417 GLN B CA 1
ATOM 3131 C C . GLN B 1 116 ? 31.14188 -18.71582 2.19210 1.000 73.68071 417 GLN B C 1
ATOM 3132 O O . GLN B 1 116 ? 30.05884 -18.59087 1.60795 1.000 71.62020 417 GLN B O 1
ATOM 3138 N N . ILE B 1 117 ? 31.36168 -19.68681 3.08323 1.000 66.64410 418 ILE B N 1
ATOM 3139 C CA . ILE B 1 117 ? 30.31419 -20.65246 3.40813 1.000 64.67305 418 ILE B CA 1
ATOM 3140 C C . ILE B 1 117 ? 29.10484 -19.94467 4.00560 1.000 62.60500 418 ILE B C 1
ATOM 3141 O O . ILE B 1 117 ? 27.95370 -20.30335 3.72531 1.000 65.03543 418 ILE B O 1
ATOM 3146 N N . ALA B 1 118 ? 29.34389 -18.91861 4.82546 1.000 57.90051 419 ALA B N 1
ATOM 3147 C CA . ALA B 1 118 ? 28.23749 -18.12858 5.35474 1.000 61.94188 419 ALA B CA 1
ATOM 3148 C C . ALA B 1 118 ? 27.50826 -17.39286 4.23894 1.000 61.84491 419 ALA B C 1
ATOM 3149 O O . ALA B 1 118 ? 26.27196 -17.36770 4.20704 1.000 62.03257 419 ALA B O 1
ATOM 3151 N N . LEU B 1 119 ? 28.25836 -16.79265 3.31195 1.000 59.90918 420 LEU B N 1
ATOM 3152 C CA . LEU B 1 119 ? 27.63400 -16.09138 2.19578 1.000 59.59574 420 LEU B CA 1
ATOM 3153 C C . LEU B 1 119 ? 26.85588 -17.05469 1.30921 1.000 59.46829 420 LEU B C 1
ATOM 3154 O O . LEU B 1 119 ? 25.75137 -16.73609 0.85284 1.000 57.00197 420 LEU B O 1
ATOM 3159 N N . ASP B 1 120 ? 27.41289 -18.24287 1.06190 1.000 51.50230 421 ASP B N 1
ATOM 3160 C CA . ASP B 1 120 ? 26.70044 -19.24489 0.27621 1.000 55.03410 421 ASP B CA 1
ATOM 3161 C C . ASP B 1 120 ? 25.40503 -19.66226 0.95940 1.000 57.79236 421 ASP B C 1
ATOM 3162 O O . ASP B 1 120 ? 24.36476 -19.79532 0.30535 1.000 59.96262 421 ASP B O 1
ATOM 3167 N N . SER B 1 121 ? 25.44760 -19.86835 2.27789 1.000 60.41338 422 SER B N 1
ATOM 3168 C CA . SER B 1 121 ? 24.25031 -20.28193 3.00168 1.000 52.14729 422 SER B CA 1
ATOM 3169 C C . SER B 1 121 ? 23.18087 -19.19717 2.96991 1.000 54.50524 422 SER B C 1
ATOM 3170 O O . SER B 1 121 ? 21.99688 -19.49131 2.76769 1.000 57.39751 422 SER B O 1
ATOM 3173 N N . ALA B 1 122 ? 23.57843 -17.93689 3.16323 1.000 51.39685 423 ALA B N 1
ATOM 3174 C CA . ALA B 1 122 ? 22.60843 -16.84724 3.15581 1.000 49.29396 423 ALA B CA 1
ATOM 3175 C C . ALA B 1 122 ? 21.97763 -16.66304 1.78210 1.000 59.54553 423 ALA B C 1
ATOM 3176 O O . ALA B 1 122 ? 20.80306 -16.28774 1.68626 1.000 63.01088 423 ALA B O 1
ATOM 3178 N N . ARG B 1 123 ? 22.73590 -16.91689 0.71113 1.000 54.94994 424 ARG B N 1
ATOM 3179 C CA . ARG B 1 123 ? 22.16938 -16.82290 -0.63111 1.000 64.38087 424 ARG B CA 1
ATOM 3180 C C . ARG B 1 123 ? 21.05002 -17.83572 -0.82725 1.000 57.70199 424 ARG B C 1
ATOM 3181 O O . ARG B 1 123 ? 20.02284 -17.52568 -1.44176 1.000 50.51885 424 ARG B O 1
ATOM 3189 N N . GLY B 1 124 ? 21.23326 -19.05481 -0.31665 1.000 56.97915 425 GLY B N 1
ATOM 3190 C CA . GLY B 1 124 ? 20.19428 -20.06215 -0.44862 1.000 53.65907 425 GLY B CA 1
ATOM 3191 C C . GLY B 1 124 ? 18.92755 -19.69294 0.29790 1.000 55.42343 425 GLY B C 1
ATOM 3192 O O . GLY B 1 124 ? 17.82066 -19.84903 -0.22410 1.000 49.97388 425 GLY B O 1
ATOM 3193 N N . LEU B 1 125 ? 19.07256 -19.18855 1.52694 1.000 50.12371 426 LEU B N 1
ATOM 3194 C CA . LEU B 1 125 ? 17.90385 -18.80744 2.31354 1.000 47.66960 426 LEU B CA 1
ATOM 3195 C C . LEU B 1 125 ? 17.20989 -17.58904 1.71920 1.000 48.77356 426 LEU B C 1
ATOM 3196 O O . LEU B 1 125 ? 15.97560 -17.50694 1.72823 1.000 49.93330 426 LEU B O 1
ATOM 3201 N N . GLU B 1 126 ? 17.98515 -16.62890 1.20632 1.000 49.90652 427 GLU B N 1
ATOM 3202 C CA . GLU B 1 126 ? 17.38864 -15.47054 0.54705 1.000 55.54289 427 GLU B CA 1
ATOM 3203 C C . GLU B 1 126 ? 16.54257 -15.89528 -0.64550 1.000 52.53609 427 GLU B C 1
ATOM 3204 O O . GLU B 1 126 ? 15.44746 -15.36250 -0.86403 1.000 55.19368 427 GLU B O 1
ATOM 3210 N N . TYR B 1 127 ? 17.03863 -16.85289 -1.43119 1.000 44.86003 428 TYR B N 1
ATOM 3211 C CA . TYR B 1 127 ? 16.24582 -17.39476 -2.52794 1.000 58.47411 428 TYR B CA 1
ATOM 3212 C C . TYR B 1 127 ? 14.97378 -18.05171 -2.00958 1.000 62.01714 428 TYR B C 1
ATOM 3213 O O . TYR B 1 127 ? 13.90258 -17.90639 -2.60886 1.000 65.13986 428 TYR B O 1
ATOM 3222 N N . ILE B 1 128 ? 15.07288 -18.77302 -0.89090 1.000 50.87909 429 ILE B N 1
ATOM 3223 C CA . ILE B 1 128 ? 13.90220 -19.42592 -0.31127 1.000 54.29162 429 ILE B CA 1
ATOM 3224 C C . ILE B 1 128 ? 12.83583 -18.39816 0.04404 1.000 55.34654 429 ILE B C 1
ATOM 3225 O O . ILE B 1 128 ? 11.64600 -18.59224 -0.23446 1.000 57.40621 429 ILE B O 1
ATOM 3230 N N . HIS B 1 129 ? 13.24458 -17.28167 0.64687 1.000 53.02140 430 HIS B N 1
ATOM 3231 C CA . HIS B 1 129 ? 12.28862 -16.29376 1.12802 1.000 53.18425 430 HIS B CA 1
ATOM 3232 C C . HIS B 1 129 ? 11.74125 -15.39210 0.02839 1.000 59.37782 430 HIS B C 1
ATOM 3233 O O . HIS B 1 129 ? 10.71000 -14.74604 0.24110 1.000 68.41590 430 HIS B O 1
ATOM 3240 N N . GLU B 1 130 ? 12.39133 -15.32701 -1.13511 1.000 61.72993 431 GLU B N 1
ATOM 3241 C CA . GLU B 1 130 ? 12.03022 -14.34217 -2.14636 1.000 63.23684 431 GLU B CA 1
ATOM 3242 C C . GLU B 1 130 ? 11.68772 -14.92341 -3.51208 1.000 64.35696 431 GLU B C 1
ATOM 3243 O O . GLU B 1 130 ? 11.32399 -14.15678 -4.41188 1.000 72.79241 431 GLU B O 1
ATOM 3249 N N . HIS B 1 131 ? 11.78371 -16.24036 -3.70529 1.000 65.40367 432 HIS B N 1
ATOM 3250 C CA . HIS B 1 131 ? 11.54825 -16.78584 -5.03933 1.000 69.48109 432 HIS B CA 1
ATOM 3251 C C . HIS B 1 131 ? 10.06513 -16.90448 -5.36749 1.000 81.97218 432 HIS B C 1
ATOM 3252 O O . HIS B 1 131 ? 9.69131 -16.82951 -6.54372 1.000 78.20971 432 HIS B O 1
ATOM 3259 N N . THR B 1 132 ? 9.21069 -17.08284 -4.36160 1.000 74.76916 433 THR B N 1
ATOM 3260 C CA . THR B 1 132 ? 7.78632 -17.27425 -4.59001 1.000 80.13168 433 THR B CA 1
ATOM 3261 C C . THR B 1 132 ? 6.98937 -16.45619 -3.58307 1.000 83.53750 433 THR B C 1
ATOM 3262 O O . THR B 1 132 ? 7.53608 -15.87965 -2.63882 1.000 86.44919 433 THR B O 1
ATOM 3266 N N . VAL B 1 133 ? 5.67844 -16.41291 -3.80162 1.000 84.40799 434 VAL B N 1
ATOM 3267 C CA . VAL B 1 133 ? 4.74106 -15.72555 -2.91627 1.000 88.43516 434 VAL B CA 1
ATOM 3268 C C . VAL B 1 133 ? 3.54170 -16.64099 -2.69336 1.000 91.39403 434 VAL B C 1
ATOM 3269 O O . VAL B 1 133 ? 2.97954 -17.16061 -3.66839 1.000 94.25698 434 VAL B O 1
ATOM 3273 N N . PRO B 1 134 ? 3.10772 -16.87580 -1.44246 1.000 95.13906 435 PRO B N 1
ATOM 3274 C CA . PRO B 1 134 ? 3.62633 -16.34095 -0.16919 1.000 89.82140 435 PRO B CA 1
ATOM 3275 C C . PRO B 1 134 ? 5.04280 -16.80630 0.15677 1.000 87.31282 435 PRO B C 1
ATOM 3276 O O . PRO B 1 134 ? 5.54890 -17.76062 -0.42955 1.000 83.40656 435 PRO B O 1
ATOM 3280 N N . VAL B 1 135 ? 5.69807 -16.13030 1.10149 1.000 83.46417 436 VAL B N 1
ATOM 3281 C CA . VAL B 1 135 ? 7.07566 -16.45420 1.44602 1.000 75.75614 436 VAL B CA 1
ATOM 3282 C C . VAL B 1 135 ? 7.14116 -17.83890 2.07590 1.000 77.76238 436 VAL B C 1
ATOM 3283 O O . VAL B 1 135 ? 6.30203 -18.20766 2.91009 1.000 75.41350 436 VAL B O 1
ATOM 3287 N N . TYR B 1 136 ? 8.13216 -18.62198 1.66295 1.000 75.66061 437 TYR B N 1
ATOM 3288 C CA . TYR B 1 136 ? 8.37967 -19.93320 2.23832 1.000 68.41798 437 TYR B CA 1
ATOM 3289 C C . TYR B 1 136 ? 9.57654 -19.87742 3.17698 1.000 64.87301 437 TYR B C 1
ATOM 3290 O O . TYR B 1 136 ? 10.49561 -19.07381 2.99976 1.000 64.87485 437 TYR B O 1
ATOM 3299 N N . ILE B 1 137 ? 9.54791 -20.74083 4.18721 1.000 53.28339 438 ILE B N 1
ATOM 3300 C CA . ILE B 1 137 ? 10.50049 -20.70880 5.28758 1.000 58.34502 438 ILE B CA 1
ATOM 3301 C C . ILE B 1 137 ? 11.14641 -22.08087 5.41448 1.000 58.15690 438 ILE B C 1
ATOM 3302 O O . ILE B 1 137 ? 10.47326 -23.10866 5.28039 1.000 65.32827 438 ILE B O 1
ATOM 3307 N N . HIS B 1 138 ? 12.45795 -22.09557 5.66505 1.000 51.75000 439 HIS B N 1
ATOM 3308 C CA . HIS B 1 138 ? 13.15266 -23.35834 5.89583 1.000 56.36840 439 HIS B CA 1
ATOM 3309 C C . HIS B 1 138 ? 12.73900 -23.97385 7.22868 1.000 59.52762 439 HIS B C 1
ATOM 3310 O O . HIS B 1 138 ? 12.47337 -25.17863 7.30746 1.000 69.86333 439 HIS B O 1
ATOM 3317 N N . ARG B 1 139 ? 12.68844 -23.16053 8.28328 1.000 53.55348 440 ARG B N 1
ATOM 3318 C CA . ARG B 1 139 ? 12.20784 -23.51116 9.61971 1.000 66.17591 440 ARG B CA 1
ATOM 3319 C C . ARG B 1 139 ? 13.05101 -24.57417 10.31612 1.000 58.15610 440 ARG B C 1
ATOM 3320 O O . ARG B 1 139 ? 12.61196 -25.13316 11.32745 1.000 69.78351 440 ARG B O 1
ATOM 3328 N N . ASP B 1 140 ? 14.24807 -24.86867 9.81818 1.000 57.55049 441 ASP B N 1
ATOM 3329 C CA . ASP B 1 140 ? 15.15859 -25.77104 10.51806 1.000 52.54301 441 ASP B CA 1
ATOM 3330 C C . ASP B 1 140 ? 16.59199 -25.49821 10.07525 1.000 50.81859 441 ASP B C 1
ATOM 3331 O O . ASP B 1 140 ? 17.34870 -26.41104 9.74201 1.000 49.11017 441 ASP B O 1
ATOM 3336 N N . VAL B 1 141 ? 16.97810 -24.22661 10.07536 1.000 45.28667 442 VAL B N 1
ATOM 3337 C CA . VAL B 1 141 ? 18.33371 -23.84184 9.70412 1.000 51.05086 442 VAL B CA 1
ATOM 3338 C C . VAL B 1 141 ? 19.27368 -24.18030 10.85311 1.000 48.87808 442 VAL B C 1
ATOM 3339 O O . VAL B 1 141 ? 19.02851 -23.80265 12.00507 1.000 47.69049 442 VAL B O 1
ATOM 3343 N N . LYS B 1 142 ? 20.35335 -24.89294 10.54214 1.000 50.09600 443 LYS B N 1
ATOM 3344 C CA . LYS B 1 142 ? 21.34762 -25.27035 11.53881 1.000 56.92168 443 LYS B CA 1
ATOM 3345 C C . LYS B 1 142 ? 22.61425 -25.70224 10.81360 1.000 64.03749 443 LYS B C 1
ATOM 3346 O O . LYS B 1 142 ? 22.61122 -25.93141 9.60155 1.000 60.40196 443 LYS B O 1
ATOM 3352 N N . SER B 1 143 ? 23.70603 -25.81007 11.57751 1.000 55.86616 444 SER B N 1
ATOM 3353 C CA . SER B 1 143 ? 24.98953 -26.18314 10.99242 1.000 57.46853 444 SER B CA 1
ATOM 3354 C C . SER B 1 143 ? 24.96398 -27.57876 10.38569 1.000 58.31320 444 SER B C 1
ATOM 3355 O O . SER B 1 143 ? 25.77520 -27.87248 9.50104 1.000 65.27318 444 SER B O 1
ATOM 3358 N N . ALA B 1 144 ? 24.05524 -28.44245 10.83749 1.000 60.98602 445 ALA B N 1
ATOM 3359 C CA . ALA B 1 144 ? 23.90741 -29.76945 10.25619 1.000 63.14649 445 ALA B CA 1
ATOM 3360 C C . ALA B 1 144 ? 23.13271 -29.75866 8.94504 1.000 62.73133 445 ALA B C 1
ATOM 3361 O O . ALA B 1 144 ? 23.05271 -30.80038 8.28493 1.000 60.37036 445 ALA B O 1
ATOM 3363 N N . ASN B 1 145 ? 22.55943 -28.61773 8.55719 1.000 54.67179 446 ASN B N 1
ATOM 3364 C CA . ASN B 1 145 ? 21.84088 -28.48237 7.29593 1.000 64.54558 446 ASN B CA 1
ATOM 3365 C C . ASN B 1 145 ? 22.60314 -27.63507 6.28172 1.000 62.51373 446 ASN B C 1
ATOM 3366 O O . ASN B 1 145 ? 22.00754 -27.13842 5.32086 1.000 68.64349 446 ASN B O 1
ATOM 3371 N N . ILE B 1 146 ? 23.90602 -27.45834 6.47707 1.000 66.79018 447 ILE B N 1
ATOM 3372 C CA . ILE B 1 146 ? 24.75476 -26.70620 5.56018 1.000 58.96491 447 ILE B CA 1
ATOM 3373 C C . ILE B 1 146 ? 25.86000 -27.65479 5.11911 1.000 67.48596 447 ILE B C 1
ATOM 3374 O O . ILE B 1 146 ? 26.81994 -27.89617 5.86073 1.000 73.97685 447 ILE B O 1
ATOM 3379 N N . LEU B 1 147 ? 25.72746 -28.20053 3.91568 1.000 72.42208 448 LEU B N 1
ATOM 3380 C CA . LEU B 1 147 ? 26.67141 -29.18092 3.40508 1.000 73.62903 448 LEU B CA 1
ATOM 3381 C C . LEU B 1 147 ? 27.82545 -28.49005 2.68990 1.000 80.54900 448 LEU B C 1
ATOM 3382 O O . LEU B 1 147 ? 27.65320 -27.45352 2.04338 1.000 75.94621 448 LEU B O 1
ATOM 3387 N N . ILE B 1 148 ? 29.01049 -29.08066 2.81520 1.000 87.19703 449 ILE B N 1
ATOM 3388 C CA . ILE B 1 148 ? 30.24675 -28.51870 2.28347 1.000 86.91679 449 ILE B CA 1
ATOM 3389 C C . ILE B 1 148 ? 30.73272 -29.42483 1.16138 1.000 97.04619 449 ILE B C 1
ATOM 3390 O O . ILE B 1 148 ? 30.92092 -30.62971 1.36724 1.000 101.36874 449 ILE B O 1
ATOM 3395 N N . ASP B 1 149 ? 30.94413 -28.84949 -0.02002 1.000 96.44721 450 ASP B N 1
ATOM 3396 C CA . ASP B 1 149 ? 31.41619 -29.60991 -1.16688 1.000 99.42778 450 ASP B CA 1
ATOM 3397 C C . ASP B 1 149 ? 32.94430 -29.66170 -1.15627 1.000 105.06707 450 ASP B C 1
ATOM 3398 O O . ASP B 1 149 ? 33.59759 -29.24150 -0.19735 1.000 97.91116 450 ASP B O 1
ATOM 3403 N N . LYS B 1 150 ? 33.53204 -30.18156 -2.23638 1.000 106.58047 451 LYS B N 1
ATOM 3404 C CA . LYS B 1 150 ? 34.98134 -30.31575 -2.32345 1.000 112.51066 451 LYS B CA 1
ATOM 3405 C C . LYS B 1 150 ? 35.69238 -28.98199 -2.51190 1.000 113.60255 451 LYS B C 1
ATOM 3406 O O . LYS B 1 150 ? 36.91865 -28.92912 -2.36580 1.000 109.12604 451 LYS B O 1
ATOM 3412 N N . ASN B 1 151 ? 34.96437 -27.91473 -2.83444 1.000 102.47826 452 ASN B N 1
ATOM 3413 C CA . ASN B 1 151 ? 35.53841 -26.58391 -2.97001 1.000 98.26297 452 ASN B CA 1
ATOM 3414 C C . ASN B 1 151 ? 35.33442 -25.73592 -1.72246 1.000 102.59742 452 ASN B C 1
ATOM 3415 O O . ASN B 1 151 ? 35.58524 -24.52656 -1.76056 1.000 98.02615 452 ASN B O 1
ATOM 3420 N N . LEU B 1 152 ? 34.88180 -26.34553 -0.62391 1.000 99.98181 453 LEU B N 1
ATOM 3421 C CA . LEU B 1 152 ? 34.60620 -25.64272 0.62998 1.000 89.97916 453 LEU B CA 1
ATOM 3422 C C . LEU B 1 152 ? 33.56178 -24.54484 0.42904 1.000 85.77014 453 LEU B C 1
ATOM 3423 O O . LEU B 1 152 ? 33.72703 -23.40539 0.86960 1.000 81.51323 453 LEU B O 1
ATOM 3428 N N . ARG B 1 153 ? 32.47213 -24.90273 -0.24703 1.000 86.75021 454 ARG B N 1
ATOM 3429 C CA . ARG B 1 153 ? 31.34944 -24.00567 -0.47288 1.000 79.56353 454 ARG B CA 1
ATOM 3430 C C . ARG B 1 153 ? 30.07379 -24.65327 0.05077 1.000 75.80664 454 ARG B C 1
ATOM 3431 O O . ARG B 1 153 ? 29.91703 -25.87723 0.00754 1.000 78.53892 454 ARG B O 1
ATOM 3439 N N . GLY B 1 154 ? 29.16314 -23.82229 0.54736 1.000 67.45861 455 GLY B N 1
ATOM 3440 C CA . GLY B 1 154 ? 28.02341 -24.29098 1.32006 1.000 70.06481 455 GLY B CA 1
ATOM 3441 C C . GLY B 1 154 ? 26.74650 -24.40509 0.50355 1.000 71.21768 455 GLY B C 1
ATOM 3442 O O . GLY B 1 154 ? 26.49196 -23.60090 -0.39305 1.000 74.97573 455 GLY B O 1
ATOM 3443 N N . LYS B 1 155 ? 25.94703 -25.41697 0.83890 1.000 71.29527 456 LYS B N 1
ATOM 3444 C CA . LYS B 1 155 ? 24.62633 -25.62822 0.26005 1.000 75.53229 456 LYS B CA 1
ATOM 3445 C C . LYS B 1 155 ? 23.64177 -25.90385 1.38699 1.000 70.02774 456 LYS B C 1
ATOM 3446 O O . LYS B 1 155 ? 23.92898 -26.70649 2.28097 1.000 63.58201 456 LYS B O 1
ATOM 3452 N N . VAL B 1 156 ? 22.48866 -25.24263 1.34488 1.000 64.65308 457 VAL B N 1
ATOM 3453 C CA . VAL B 1 156 ? 21.45439 -25.44514 2.35458 1.000 64.47153 457 VAL B CA 1
ATOM 3454 C C . VAL B 1 156 ? 20.72140 -26.74663 2.05991 1.000 67.46848 457 VAL B C 1
ATOM 3455 O O . VAL B 1 156 ? 20.29650 -26.99131 0.92433 1.000 72.56648 457 VAL B O 1
ATOM 3459 N N . ALA B 1 157 ? 20.56505 -27.58229 3.08206 1.000 67.70989 458 ALA B N 1
ATOM 3460 C CA . ALA B 1 157 ? 19.97203 -28.90151 2.93145 1.000 70.76428 458 ALA B CA 1
ATOM 3461 C C . ALA B 1 157 ? 18.62894 -28.98173 3.64537 1.000 63.63036 458 ALA B C 1
ATOM 3462 O O . ALA B 1 157 ? 18.30045 -28.15363 4.49960 1.000 59.93593 458 ALA B O 1
ATOM 3464 N N . ASN B 1 158 ? 17.84975 -29.99774 3.26354 1.000 69.18721 459 ASN B N 1
ATOM 3465 C CA . ASN B 1 158 ? 16.60048 -30.35146 3.94248 1.000 77.44023 459 ASN B CA 1
ATOM 3466 C C . ASN B 1 158 ? 15.61713 -29.18358 3.97612 1.000 74.96477 459 ASN B C 1
ATOM 3467 O O . ASN B 1 158 ? 14.93457 -28.95261 4.97615 1.000 80.29392 459 ASN B O 1
ATOM 3472 N N . PHE B 1 159 ? 15.53563 -28.44476 2.87327 1.000 75.15933 460 PHE B N 1
ATOM 3473 C CA . PHE B 1 159 ? 14.62781 -27.30805 2.80971 1.000 75.22095 460 PHE B CA 1
ATOM 3474 C C . PHE B 1 159 ? 13.18102 -27.77978 2.74437 1.000 78.78613 460 PHE B C 1
ATOM 3475 O O . PHE B 1 159 ? 12.83241 -28.64558 1.93562 1.000 82.56001 460 PHE B O 1
ATOM 3483 N N . GLY B 1 160 ? 12.33929 -27.20334 3.59933 1.000 72.19952 461 GLY B N 1
ATOM 3484 C CA . GLY B 1 160 ? 10.91222 -27.43390 3.53675 1.000 86.49613 461 GLY B CA 1
ATOM 3485 C C . GLY B 1 160 ? 10.42915 -28.73864 4.12398 1.000 97.63661 461 GLY B C 1
ATOM 3486 O O . GLY B 1 160 ? 9.26495 -29.09636 3.91155 1.000 101.97112 461 GLY B O 1
ATOM 3487 N N . LEU B 1 161 ? 11.27882 -29.46796 4.85102 1.000 92.36474 462 LEU B N 1
ATOM 3488 C CA . LEU B 1 161 ? 10.82130 -30.69001 5.50080 1.000 100.33595 462 LEU B CA 1
ATOM 3489 C C . LEU B 1 161 ? 9.83249 -30.40420 6.62112 1.000 103.69567 462 LEU B C 1
ATOM 3490 O O . LEU B 1 161 ? 9.02088 -31.27441 6.95330 1.000 109.85452 462 LEU B O 1
ATOM 3495 N N . THR B 1 162 ? 9.88081 -29.20484 7.20272 1.000 101.18049 463 THR B N 1
ATOM 3496 C CA . THR B 1 162 ? 8.94888 -28.85147 8.26753 1.000 103.15526 463 THR B CA 1
ATOM 3497 C C . THR B 1 162 ? 7.52019 -28.76441 7.74448 1.000 107.95103 463 THR B C 1
ATOM 3498 O O . THR B 1 162 ? 6.60562 -29.38236 8.30270 1.000 111.58425 463 THR B O 1
ATOM 3502 N N . LYS B 1 163 ? 7.30894 -27.99993 6.66933 1.000 106.76616 464 LYS B N 1
ATOM 3503 C CA . LYS B 1 163 ? 5.96066 -27.83447 6.13765 1.000 107.44311 464 LYS B CA 1
ATOM 3504 C C . LYS B 1 163 ? 5.39886 -29.14667 5.60899 1.000 109.17057 464 LYS B C 1
ATOM 3505 O O . LYS B 1 163 ? 4.19110 -29.38666 5.71044 1.000 113.11513 464 LYS B O 1
ATOM 3511 N N . LEU B 1 164 ? 6.25213 -30.00910 5.05083 1.000 104.82975 465 LEU B N 1
ATOM 3512 C CA . LEU B 1 164 ? 5.77706 -31.29984 4.56368 1.000 105.11786 465 LEU B CA 1
ATOM 3513 C C . LEU B 1 164 ? 5.29477 -32.18936 5.70151 1.000 109.27722 465 LEU B C 1
ATOM 3514 O O . LEU B 1 164 ? 4.35070 -32.96667 5.51993 1.000 115.59096 465 LEU B O 1
ATOM 3519 N N . ILE B 1 165 ? 5.92345 -32.09148 6.87434 1.000 106.78740 466 ILE B N 1
ATOM 3520 C CA . ILE B 1 165 ? 5.49704 -32.89765 8.01350 1.000 111.36303 466 ILE B CA 1
ATOM 3521 C C . ILE B 1 165 ? 4.16853 -32.39073 8.56145 1.000 113.55789 466 ILE B C 1
ATOM 3522 O O . ILE B 1 165 ? 3.27728 -33.18082 8.89507 1.000 120.93685 466 ILE B O 1
ATOM 3527 N N . GLU B 1 166 ? 4.00637 -31.06882 8.64926 1.000 106.00747 467 GLU B N 1
ATOM 3528 C CA . GLU B 1 166 ? 2.81130 -30.50931 9.27390 1.000 107.77116 467 GLU B CA 1
ATOM 3529 C C . GLU B 1 166 ? 1.57819 -30.70727 8.39938 1.000 116.62800 467 GLU B C 1
ATOM 3530 O O . GLU B 1 166 ? 0.55456 -31.22303 8.86364 1.000 125.02771 467 GLU B O 1
ATOM 3536 N N . VAL B 1 167 ? 1.65309 -30.30548 7.12746 1.000 112.36367 468 VAL B N 1
ATOM 3537 C CA . VAL B 1 167 ? 0.50213 -30.43131 6.23866 1.000 118.33404 468 VAL B CA 1
ATOM 3538 C C . VAL B 1 167 ? 0.18515 -31.87473 5.88398 1.000 118.64119 468 VAL B C 1
ATOM 3539 O O . VAL B 1 167 ? -0.88417 -32.14367 5.32503 1.000 118.06508 468 VAL B O 1
ATOM 3543 N N . GLY B 1 168 ? 1.08025 -32.80921 6.19370 1.000 116.89889 469 GLY B N 1
ATOM 3544 C CA . GLY B 1 168 ? 0.85220 -34.20496 5.87995 1.000 126.05403 469 GLY B CA 1
ATOM 3545 C C . GLY B 1 168 ? 0.37967 -35.02086 7.06503 1.000 127.58455 469 GLY B C 1
ATOM 3546 O O . GLY B 1 168 ? -0.41479 -35.95258 6.90625 1.000 120.17756 469 GLY B O 1
ATOM 3547 N N . ASN B 1 169 ? 0.86174 -34.68188 8.26077 1.000 123.31236 470 ASN B N 1
ATOM 3548 C CA . ASN B 1 169 ? 0.47772 -35.39964 9.47061 1.000 130.07321 470 ASN B CA 1
ATOM 3549 C C . ASN B 1 169 ? -0.71486 -34.75181 10.16688 1.000 135.92071 470 ASN B C 1
ATOM 3550 O O . ASN B 1 169 ? -1.72092 -35.41896 10.42746 1.000 145.59662 470 ASN B O 1
ATOM 3555 N N . SER B 1 170 ? -0.61791 -33.46204 10.47412 1.000 134.81579 471 SER B N 1
ATOM 3556 C CA . SER B 1 170 ? -1.69645 -32.75344 11.15476 1.000 141.71308 471 SER B CA 1
ATOM 3557 C C . SER B 1 170 ? -2.92572 -32.62792 10.26011 1.000 144.39337 471 SER B C 1
ATOM 3558 O O . SER B 1 170 ? -3.83764 -33.45294 10.32337 1.000 141.16576 471 SER B O 1
ATOM 3561 N N . VAL B 1 177 ? 8.90331 -29.22230 16.17049 1.000 135.82061 478 VAL B N 1
ATOM 3562 C CA . VAL B 1 177 ? 9.60349 -28.69965 15.00372 1.000 150.04131 478 VAL B CA 1
ATOM 3563 C C . VAL B 1 177 ? 10.65023 -27.67301 15.42008 1.000 138.39798 478 VAL B C 1
ATOM 3564 O O . VAL B 1 177 ? 10.36029 -26.74683 16.17741 1.000 146.46127 478 VAL B O 1
ATOM 3568 N N . GLY B 1 178 ? 11.86280 -27.84115 14.91694 1.000 101.29357 479 GLY B N 1
ATOM 3569 C CA . GLY B 1 178 ? 12.96783 -26.97077 15.24951 1.000 88.49267 479 GLY B CA 1
ATOM 3570 C C . GLY B 1 178 ? 14.00898 -27.68103 16.10048 1.000 76.29261 479 GLY B C 1
ATOM 3571 O O . GLY B 1 178 ? 13.74103 -28.68524 16.76539 1.000 75.33134 479 GLY B O 1
ATOM 3572 N N . THR B 1 179 ? 15.22169 -27.14049 16.06959 1.000 62.56910 480 THR B N 1
ATOM 3573 C CA . THR B 1 179 ? 16.34496 -27.69571 16.80713 1.000 56.73277 480 THR B CA 1
ATOM 3574 C C . THR B 1 179 ? 16.69465 -26.77854 17.97004 1.000 62.56692 480 THR B C 1
ATOM 3575 O O . THR B 1 179 ? 16.73233 -25.55317 17.81557 1.000 55.94825 480 THR B O 1
ATOM 3579 N N . PHE B 1 180 ? 16.93526 -27.38195 19.13430 1.000 60.64090 481 PHE B N 1
ATOM 3580 C CA . PHE B 1 180 ? 17.29556 -26.62242 20.32442 1.000 57.07325 481 PHE B CA 1
ATOM 3581 C C . PHE B 1 180 ? 18.53518 -25.77653 20.06140 1.000 66.02993 481 PHE B C 1
ATOM 3582 O O . PHE B 1 180 ? 19.52238 -26.25548 19.49497 1.000 60.08099 481 PHE B O 1
ATOM 3590 N N . GLY B 1 181 ? 18.47713 -24.50986 20.47154 1.000 59.11482 482 GLY B N 1
ATOM 3591 C CA . GLY B 1 181 ? 19.54452 -23.56946 20.23093 1.000 60.40334 482 GLY B CA 1
ATOM 3592 C C . GLY B 1 181 ? 19.40044 -22.75690 18.96201 1.000 55.93798 482 GLY B C 1
ATOM 3593 O O . GLY B 1 181 ? 20.07776 -21.73297 18.81811 1.000 65.38100 482 GLY B O 1
ATOM 3594 N N . TYR B 1 182 ? 18.53948 -23.18193 18.03942 1.000 45.57300 483 TYR B N 1
ATOM 3595 C CA . TYR B 1 182 ? 18.29768 -22.46061 16.79938 1.000 51.79967 483 TYR B CA 1
ATOM 3596 C C . TYR B 1 182 ? 16.91281 -21.83534 16.73885 1.000 48.12750 483 TYR B C 1
ATOM 3597 O O . TYR B 1 182 ? 16.59172 -21.17118 15.74851 1.000 55.74406 483 TYR B O 1
ATOM 3606 N N . MET B 1 183 ? 16.08931 -22.02977 17.75592 1.000 41.64979 484 MET B N 1
ATOM 3607 C CA . MET B 1 183 ? 14.72016 -21.53132 17.71325 1.000 47.40404 484 MET B CA 1
ATOM 3608 C C . MET B 1 183 ? 14.63819 -20.16084 18.37292 1.000 52.04455 484 MET B C 1
ATOM 3609 O O . MET B 1 183 ? 15.06707 -20.00811 19.52283 1.000 57.04164 484 MET B O 1
ATOM 3614 N N . PRO B 1 184 ? 14.10353 -19.15453 17.68790 1.000 59.62332 485 PRO B N 1
ATOM 3615 C CA . PRO B 1 184 ? 13.94244 -17.83368 18.30385 1.000 54.16878 485 PRO B CA 1
ATOM 3616 C C . PRO B 1 184 ? 12.93378 -17.88657 19.43671 1.000 53.03347 485 PRO B C 1
ATOM 3617 O O . PRO B 1 184 ? 12.11398 -18.81538 19.50396 1.000 54.10678 485 PRO B O 1
ATOM 3621 N N . PRO B 1 185 ? 12.96180 -16.90954 20.34984 1.000 54.92943 486 PRO B N 1
ATOM 3622 C CA . PRO B 1 185 ? 12.06321 -16.98124 21.51588 1.000 57.10238 486 PRO B CA 1
ATOM 3623 C C . PRO B 1 185 ? 10.58806 -16.98685 21.15395 1.000 61.72678 486 PRO B C 1
ATOM 3624 O O . PRO B 1 185 ? 9.80619 -17.70923 21.78535 1.000 60.95888 486 PRO B O 1
ATOM 3628 N N . GLU B 1 186 ? 10.18058 -16.20206 20.15270 1.000 52.42736 487 GLU B N 1
ATOM 3629 C CA . GLU B 1 186 ? 8.76302 -16.10330 19.82564 1.000 48.09788 487 GLU B CA 1
ATOM 3630 C C . GLU B 1 186 ? 8.22084 -17.38168 19.20239 1.000 56.91016 487 GLU B C 1
ATOM 3631 O O . GLU B 1 186 ? 7.00304 -17.59332 19.21559 1.000 50.86178 487 GLU B O 1
ATOM 3637 N N . TYR B 1 187 ? 9.08857 -18.23574 18.66100 1.000 54.46386 488 TYR B N 1
ATOM 3638 C CA . TYR B 1 187 ? 8.63915 -19.49182 18.07549 1.000 57.58485 488 TYR B CA 1
ATOM 3639 C C . TYR B 1 187 ? 8.67291 -20.63436 19.08374 1.000 54.97904 488 TYR B C 1
ATOM 3640 O O . TYR B 1 187 ? 7.72096 -21.41577 19.17086 1.000 54.52866 488 TYR B O 1
ATOM 3649 N N . ALA B 1 188 ? 9.76093 -20.74135 19.84947 1.000 57.01828 489 ALA B N 1
ATOM 3650 C CA . ALA B 1 188 ? 9.88437 -21.83027 20.81298 1.000 59.72420 489 ALA B CA 1
ATOM 3651 C C . ALA B 1 188 ? 8.79305 -21.76168 21.87290 1.000 55.77927 489 ALA B C 1
ATOM 3652 O O . ALA B 1 188 ? 8.25869 -22.79513 22.29173 1.000 62.25751 489 ALA B O 1
ATOM 3654 N N . GLN B 1 189 ? 8.44035 -20.55421 22.31116 1.000 53.02036 490 GLN B N 1
ATOM 3655 C CA . GLN B 1 189 ? 7.46797 -20.39407 23.38427 1.000 55.50348 490 GLN B CA 1
ATOM 3656 C C . GLN B 1 189 ? 6.04207 -20.21691 22.88418 1.000 57.78009 490 GLN B C 1
ATOM 3657 O O . GLN B 1 189 ? 5.09767 -20.54737 23.60996 1.000 63.28832 490 GLN B O 1
ATOM 3663 N N . TYR B 1 190 ? 5.85587 -19.70593 21.66658 1.000 61.96503 491 TYR B N 1
ATOM 3664 C CA . TYR B 1 190 ? 4.52611 -19.35527 21.18964 1.000 59.07456 491 TYR B CA 1
ATOM 3665 C C . TYR B 1 190 ? 4.18931 -19.88810 19.80519 1.000 52.24558 491 TYR B C 1
ATOM 3666 O O . TYR B 1 190 ? 3.03555 -19.75349 19.38403 1.000 54.21636 491 TYR B O 1
ATOM 3675 N N . GLY B 1 191 ? 5.13804 -20.48607 19.08966 1.000 49.93042 492 GLY B N 1
ATOM 3676 C CA . GLY B 1 191 ? 4.84170 -21.00516 17.77045 1.000 58.25692 492 GLY B CA 1
ATOM 3677 C C . GLY B 1 191 ? 4.69494 -19.96699 16.68234 1.000 57.44711 492 GLY B C 1
ATOM 3678 O O . GLY B 1 191 ? 4.17184 -20.28825 15.61124 1.000 58.16713 492 GLY B O 1
ATOM 3679 N N . ASP B 1 192 ? 5.13154 -18.73160 16.92131 1.000 60.19580 493 ASP B N 1
ATOM 3680 C CA . ASP B 1 192 ? 5.08002 -17.70153 15.89131 1.000 54.29026 493 ASP B CA 1
ATOM 3681 C C . ASP B 1 192 ? 6.00361 -18.07037 14.74051 1.000 54.88195 493 ASP B C 1
ATOM 3682 O O . ASP B 1 192 ? 7.21398 -18.22601 14.92995 1.000 58.13763 493 ASP B O 1
ATOM 3687 N N . VAL B 1 193 ? 5.43242 -18.21185 13.54781 1.000 56.51051 494 VAL B N 1
ATOM 3688 C CA . VAL B 1 193 ? 6.17145 -18.61113 12.35634 1.000 56.52834 494 VAL B CA 1
ATOM 3689 C C . VAL B 1 193 ? 6.31710 -17.40030 11.44633 1.000 55.33835 494 VAL B C 1
ATOM 3690 O O . VAL B 1 193 ? 5.32279 -16.74921 11.10240 1.000 52.99864 494 VAL B O 1
ATOM 3694 N N . SER B 1 194 ? 7.55488 -17.10102 11.06373 1.000 51.17468 495 SER B N 1
ATOM 3695 C CA . SER B 1 194 ? 7.86466 -16.01126 10.14934 1.000 48.47962 495 SER B CA 1
ATOM 3696 C C . SER B 1 194 ? 9.28300 -16.21733 9.63524 1.000 51.22961 495 SER B C 1
ATOM 3697 O O . SER B 1 194 ? 10.06186 -16.95956 10.24632 1.000 50.22557 495 SER B O 1
ATOM 3700 N N . PRO B 1 195 ? 9.64420 -15.59018 8.50916 1.000 50.71292 496 PRO B N 1
ATOM 3701 C CA . PRO B 1 195 ? 11.01567 -15.74537 7.98883 1.000 47.98849 496 PRO B CA 1
ATOM 3702 C C . PRO B 1 195 ? 12.09947 -15.37771 8.98631 1.000 44.90138 496 PRO B C 1
ATOM 3703 O O . PRO B 1 195 ? 13.24993 -15.79960 8.81307 1.000 48.14498 496 PRO B O 1
ATOM 3707 N N . LYS B 1 196 ? 11.77190 -14.61059 10.02743 1.000 51.02329 497 LYS B N 1
ATOM 3708 C CA . LYS B 1 196 ? 12.75700 -14.28082 11.04902 1.000 49.12221 497 LYS B CA 1
ATOM 3709 C C . LYS B 1 196 ? 13.24230 -15.51207 11.80150 1.000 44.94745 497 LYS B C 1
ATOM 3710 O O . LYS B 1 196 ? 14.30027 -15.45672 12.43802 1.000 44.94339 497 LYS B O 1
ATOM 3716 N N . ILE B 1 197 ? 12.49382 -16.61652 11.74711 1.000 44.02399 498 ILE B N 1
ATOM 3717 C CA . ILE B 1 197 ? 12.97876 -17.87534 12.30704 1.000 45.98394 498 ILE B CA 1
ATOM 3718 C C . ILE B 1 197 ? 14.27700 -18.28691 11.62562 1.000 48.18358 498 ILE B C 1
ATOM 3719 O O . ILE B 1 197 ? 15.27133 -18.61161 12.28587 1.000 49.56643 498 ILE B O 1
ATOM 3724 N N . ASP B 1 198 ? 14.28579 -18.27709 10.28906 1.000 49.72894 499 ASP B N 1
ATOM 3725 C CA . ASP B 1 198 ? 15.50489 -18.59994 9.55489 1.000 42.15389 499 ASP B CA 1
ATOM 3726 C C . ASP B 1 198 ? 16.60870 -17.59404 9.85203 1.000 39.92281 499 ASP B C 1
ATOM 3727 O O . ASP B 1 198 ? 17.77707 -17.97042 10.00182 1.000 40.23118 499 ASP B O 1
ATOM 3732 N N . VAL B 1 199 ? 16.25649 -16.30906 9.94145 1.000 42.21278 500 VAL B N 1
ATOM 3733 C CA . VAL B 1 199 ? 17.24741 -15.27982 10.24950 1.000 40.54781 500 VAL B CA 1
ATOM 3734 C C . VAL B 1 199 ? 17.88450 -15.54495 11.60830 1.000 50.00795 500 VAL B C 1
ATOM 3735 O O . VAL B 1 199 ? 19.10983 -15.47534 11.76371 1.000 52.32526 500 VAL B O 1
ATOM 3739 N N . TYR B 1 200 ? 17.06074 -15.85612 12.61276 1.000 43.47220 501 TYR B N 1
ATOM 3740 C CA . TYR B 1 200 ? 17.58977 -16.13766 13.94379 1.000 42.56502 501 TYR B CA 1
ATOM 3741 C C . TYR B 1 200 ? 18.52917 -17.33656 13.91379 1.000 45.28106 501 TYR B C 1
ATOM 3742 O O . TYR B 1 200 ? 19.66337 -17.26542 14.40119 1.000 47.81801 501 TYR B O 1
ATOM 3751 N N . ALA B 1 201 ? 18.07017 -18.45121 13.34000 1.000 44.13922 502 ALA B N 1
ATOM 3752 C CA . ALA B 1 201 ? 18.89597 -19.65147 13.28653 1.000 41.93234 502 ALA B CA 1
ATOM 3753 C C . ALA B 1 201 ? 20.17184 -19.42312 12.48793 1.000 50.43027 502 ALA B C 1
ATOM 3754 O O . ALA B 1 201 ? 21.21038 -20.01823 12.79758 1.000 57.15049 502 ALA B O 1
ATOM 3756 N N . PHE B 1 202 ? 20.11975 -18.56667 11.46405 1.000 50.15292 503 PHE B N 1
ATOM 3757 C CA . PHE B 1 202 ? 21.32484 -18.27150 10.69590 1.000 50.91064 503 PHE B CA 1
ATOM 3758 C C . PHE B 1 202 ? 22.33321 -17.49499 11.53151 1.000 47.63615 503 PHE B C 1
ATOM 3759 O O . PHE B 1 202 ? 23.54575 -17.69690 11.39560 1.000 51.64280 503 PHE B O 1
ATOM 3767 N N . GLY B 1 203 ? 21.85323 -16.59607 12.39278 1.000 45.25021 504 GLY B N 1
ATOM 3768 C CA . GLY B 1 203 ? 22.75948 -15.88142 13.27646 1.000 50.43139 504 GLY B CA 1
ATOM 3769 C C . GLY B 1 203 ? 23.54018 -16.81375 14.18182 1.000 55.97563 504 GLY B C 1
ATOM 3770 O O . GLY B 1 203 ? 24.73119 -16.60409 14.42637 1.000 56.03021 504 GLY B O 1
ATOM 3771 N N . VAL B 1 204 ? 22.88073 -17.86164 14.68524 1.000 49.25826 505 VAL B N 1
ATOM 3772 C CA . VAL B 1 204 ? 23.57164 -18.87008 15.48329 1.000 48.63964 505 VAL B CA 1
ATOM 3773 C C . VAL B 1 204 ? 24.61898 -19.59060 14.64630 1.000 56.25695 505 VAL B C 1
ATOM 3774 O O . VAL B 1 204 ? 25.68121 -19.96877 15.15623 1.000 57.41289 505 VAL B O 1
ATOM 3778 N N . VAL B 1 205 ? 24.34731 -19.78684 13.35316 1.000 56.65816 506 VAL B N 1
ATOM 3779 C CA . VAL B 1 205 ? 25.33407 -20.40753 12.47248 1.000 52.88449 506 VAL B CA 1
ATOM 3780 C C . VAL B 1 205 ? 26.56694 -19.52197 12.34861 1.000 53.10362 506 VAL B C 1
ATOM 3781 O O . VAL B 1 205 ? 27.70449 -20.00979 12.36330 1.000 54.87073 506 VAL B O 1
ATOM 3785 N N . LEU B 1 206 ? 26.36279 -18.20722 12.22537 1.000 47.39382 507 LEU B N 1
ATOM 3786 C CA . LEU B 1 206 ? 27.49081 -17.28146 12.24229 1.000 51.14184 507 LEU B CA 1
ATOM 3787 C C . LEU B 1 206 ? 28.27666 -17.40657 13.54009 1.000 57.10870 507 LEU B C 1
ATOM 3788 O O . LEU B 1 206 ? 29.51293 -17.37643 13.53269 1.000 59.84273 507 LEU B O 1
ATOM 3793 N N . TYR B 1 207 ? 27.57243 -17.55142 14.66589 1.000 57.97193 508 TYR B N 1
ATOM 3794 C CA . TYR B 1 207 ? 28.24494 -17.75721 15.94377 1.000 50.90350 508 TYR B CA 1
ATOM 3795 C C . TYR B 1 207 ? 29.06774 -19.03915 15.93383 1.000 56.41826 508 TYR B C 1
ATOM 3796 O O . TYR B 1 207 ? 30.19374 -19.06674 16.44479 1.000 59.74513 508 TYR B O 1
ATOM 3805 N N . GLU B 1 208 ? 28.51947 -20.11476 15.36098 1.000 58.43632 509 GLU B N 1
ATOM 3806 C CA . GLU B 1 208 ? 29.26723 -21.36559 15.27767 1.000 65.93612 509 GLU B CA 1
ATOM 3807 C C . GLU B 1 208 ? 30.51601 -21.20242 14.42259 1.000 63.84192 509 GLU B C 1
ATOM 3808 O O . GLU B 1 208 ? 31.59531 -21.67887 14.79092 1.000 64.54689 509 GLU B O 1
ATOM 3814 N N . LEU B 1 209 ? 30.38547 -20.53828 13.27104 1.000 64.53906 510 LEU B N 1
ATOM 3815 C CA . LEU B 1 209 ? 31.53839 -20.32360 12.40113 1.000 62.79446 510 LEU B CA 1
ATOM 3816 C C . LEU B 1 209 ? 32.64184 -19.56179 13.12325 1.000 65.31635 510 LEU B C 1
ATOM 3817 O O . LEU B 1 209 ? 33.82825 -19.87398 12.96701 1.000 69.50356 510 LEU B O 1
ATOM 3822 N N . ILE B 1 210 ? 32.26849 -18.56604 13.92783 1.000 64.91346 511 ILE B N 1
ATOM 3823 C CA . ILE B 1 210 ? 33.25997 -17.79984 14.67436 1.000 61.19732 511 ILE B CA 1
ATOM 3824 C C . ILE B 1 210 ? 33.91062 -18.66222 15.74807 1.000 69.27675 511 ILE B C 1
ATOM 3825 O O . ILE B 1 210 ? 35.13523 -18.64392 15.92113 1.000 79.29958 511 ILE B O 1
ATOM 3830 N N . THR B 1 211 ? 33.10828 -19.44021 16.47599 1.000 72.55143 512 THR B N 1
ATOM 3831 C CA . THR B 1 211 ? 33.56614 -20.09010 17.69677 1.000 73.94822 512 THR B CA 1
ATOM 3832 C C . THR B 1 211 ? 33.84403 -21.57899 17.54813 1.000 73.77496 512 THR B C 1
ATOM 3833 O O . THR B 1 211 ? 34.60032 -22.12692 18.35778 1.000 85.83747 512 THR B O 1
ATOM 3837 N N . ALA B 1 212 ? 33.25007 -22.24332 16.55405 1.000 72.07742 513 ALA B N 1
ATOM 3838 C CA . ALA B 1 212 ? 33.29450 -23.70338 16.43332 1.000 74.21571 513 ALA B CA 1
ATOM 3839 C C . ALA B 1 212 ? 32.71229 -24.38416 17.66966 1.000 79.05711 513 ALA B C 1
ATOM 3840 O O . ALA B 1 212 ? 33.07257 -25.51703 17.99955 1.000 83.94021 513 ALA B O 1
ATOM 3842 N N . LYS B 1 213 ? 31.81290 -23.69247 18.36225 1.000 73.73917 514 LYS B N 1
ATOM 3843 C CA . LYS B 1 213 ? 31.08290 -24.24551 19.49135 1.000 70.98506 514 LYS B CA 1
ATOM 3844 C C . LYS B 1 213 ? 29.65194 -24.55676 19.07330 1.000 68.56689 514 LYS B C 1
ATOM 3845 O O . LYS B 1 213 ? 29.09173 -23.91247 18.18298 1.000 73.20909 514 LYS B O 1
ATOM 3851 N N . ASN B 1 214 ? 29.06544 -25.55575 19.72444 1.000 70.60509 515 ASN B N 1
ATOM 3852 C CA . ASN B 1 214 ? 27.71965 -25.98097 19.37737 1.000 73.52890 515 ASN B CA 1
ATOM 3853 C C . ASN B 1 214 ? 26.69614 -24.92444 19.78633 1.000 68.13778 515 ASN B C 1
ATOM 3854 O O . ASN B 1 214 ? 26.94832 -24.06911 20.63990 1.000 66.35783 515 ASN B O 1
ATOM 3859 N N . ALA B 1 215 ? 25.52434 -24.98750 19.14726 1.000 68.32421 516 ALA B N 1
ATOM 3860 C CA . ALA B 1 215 ? 24.44495 -24.06880 19.49390 1.000 63.35838 516 ALA B CA 1
ATOM 3861 C C . ALA B 1 215 ? 23.98113 -24.27555 20.92867 1.000 62.87866 516 ALA B C 1
ATOM 3862 O O . ALA B 1 215 ? 23.59764 -23.31297 21.60338 1.000 64.55027 516 ALA B O 1
ATOM 3864 N N . VAL B 1 216 ? 24.00333 -25.51514 21.40704 1.000 73.92472 517 VAL B N 1
ATOM 3865 C CA . VAL B 1 216 ? 23.80783 -25.83135 22.81649 1.000 65.05641 517 VAL B CA 1
ATOM 3866 C C . VAL B 1 216 ? 25.16388 -26.25628 23.36006 1.000 68.63301 517 VAL B C 1
ATOM 3867 O O . VAL B 1 216 ? 25.67590 -27.32740 23.01063 1.000 69.68025 517 VAL B O 1
ATOM 3871 N N . LEU B 1 217 ? 25.74984 -25.41401 24.20722 1.000 79.07039 518 LEU B N 1
ATOM 3872 C CA . LEU B 1 217 ? 27.10258 -25.64422 24.68973 1.000 86.87558 518 LEU B CA 1
ATOM 3873 C C . LEU B 1 217 ? 27.17332 -26.91683 25.53023 1.000 91.40084 518 LEU B C 1
ATOM 3874 O O . LEU B 1 217 ? 26.18225 -27.37531 26.10543 1.000 78.94920 518 LEU B O 1
ATOM 3879 N N . LYS B 1 218 ? 28.37488 -27.48687 25.59365 1.000 103.46746 519 LYS B N 1
ATOM 3880 C CA . LYS B 1 218 ? 28.59957 -28.72807 26.32135 1.000 106.52091 519 LYS B CA 1
ATOM 3881 C C . LYS B 1 218 ? 28.62669 -28.46469 27.82153 1.000 108.93566 519 LYS B C 1
ATOM 3882 O O . LYS B 1 218 ? 29.31622 -27.55139 28.28719 1.000 104.78648 519 LYS B O 1
ATOM 3888 N N . THR B 1 219 ? 27.87955 -29.27352 28.57096 1.000 115.49802 520 THR B N 1
ATOM 3889 C CA . THR B 1 219 ? 27.81028 -29.18486 30.03028 1.000 110.02028 520 THR B CA 1
ATOM 3890 C C . THR B 1 219 ? 27.44910 -27.77897 30.50351 1.000 110.63890 520 THR B C 1
ATOM 3891 O O . THR B 1 219 ? 26.27867 -27.47108 30.72847 1.000 104.67511 520 THR B O 1
ATOM 3895 N N . VAL B 1 223 ? 25.90334 -30.71072 35.29047 1.000 124.90188 524 VAL B N 1
ATOM 3896 C CA . VAL B 1 223 ? 25.26528 -29.41114 35.12535 1.000 124.52042 524 VAL B CA 1
ATOM 3897 C C . VAL B 1 223 ? 23.76075 -29.57608 34.94683 1.000 124.52063 524 VAL B C 1
ATOM 3898 O O . VAL B 1 223 ? 22.97345 -28.99952 35.69964 1.000 127.12257 524 VAL B O 1
ATOM 3902 N N . ALA B 1 224 ? 23.38022 -30.35057 33.92567 1.000 120.08634 525 ALA B N 1
ATOM 3903 C CA . ALA B 1 224 ? 21.98965 -30.62753 33.56835 1.000 115.36241 525 ALA B CA 1
ATOM 3904 C C . ALA B 1 224 ? 21.25713 -29.38056 33.08027 1.000 112.08860 525 ALA B C 1
ATOM 3905 O O . ALA B 1 224 ? 20.11439 -29.46971 32.61908 1.000 93.11517 525 ALA B O 1
ATOM 3907 N N . GLU B 1 225 ? 21.90096 -28.21975 33.16798 1.000 117.98126 526 GLU B N 1
ATOM 3908 C CA . GLU B 1 225 ? 21.33916 -26.96622 32.68300 1.000 104.95056 526 GLU B CA 1
ATOM 3909 C C . GLU B 1 225 ? 21.96452 -26.63592 31.33439 1.000 97.72290 526 GLU B C 1
ATOM 3910 O O . GLU B 1 225 ? 23.19032 -26.52256 31.22452 1.000 102.65754 526 GLU B O 1
ATOM 3916 N N . SER B 1 226 ? 21.12425 -26.48179 30.31655 1.000 86.02509 527 SER B N 1
ATOM 3917 C CA . SER B 1 226 ? 21.58887 -26.20017 28.96695 1.000 84.31427 527 SER B CA 1
ATOM 3918 C C . SER B 1 226 ? 21.77551 -24.69983 28.78441 1.000 83.41735 527 SER B C 1
ATOM 3919 O O . SER B 1 226 ? 20.85405 -23.91684 29.03651 1.000 86.11665 527 SER B O 1
ATOM 3922 N N . LYS B 1 227 ? 22.96965 -24.30539 28.35398 1.000 79.69615 528 LYS B N 1
ATOM 3923 C CA . LYS B 1 227 ? 23.27904 -22.91818 28.04442 1.000 82.88592 528 LYS B CA 1
ATOM 3924 C C . LYS B 1 227 ? 23.38044 -22.75244 26.53508 1.000 83.25423 528 LYS B C 1
ATOM 3925 O O . LYS B 1 227 ? 23.87492 -23.64226 25.83558 1.000 81.47368 528 LYS B O 1
ATOM 3931 N N . GLY B 1 228 ? 22.90946 -21.61449 26.03710 1.000 83.05144 529 GLY B N 1
ATOM 3932 C CA . GLY B 1 228 ? 22.91301 -21.35887 24.61276 1.000 82.86411 529 GLY B CA 1
ATOM 3933 C C . GLY B 1 228 ? 24.13134 -20.57633 24.15624 1.000 69.15440 529 GLY B C 1
ATOM 3934 O O . GLY B 1 228 ? 24.71522 -19.79924 24.90699 1.000 72.09359 529 GLY B O 1
ATOM 3935 N N . LEU B 1 229 ? 24.51199 -20.80200 22.89681 1.000 66.82260 530 LEU B N 1
ATOM 3936 C CA . LEU B 1 229 ? 25.61245 -20.04609 22.30988 1.000 63.67060 530 LEU B CA 1
ATOM 3937 C C . LEU B 1 229 ? 25.24473 -18.57853 22.12993 1.000 59.76338 530 LEU B C 1
ATOM 3938 O O . LEU B 1 229 ? 26.12404 -17.71044 22.17181 1.000 57.19589 530 LEU B O 1
ATOM 3943 N N . VAL B 1 230 ? 23.95649 -18.28545 21.93434 1.000 62.69212 531 VAL B N 1
ATOM 3944 C CA . VAL B 1 230 ? 23.50502 -16.89894 21.84100 1.000 53.00171 531 VAL B CA 1
ATOM 3945 C C . VAL B 1 230 ? 23.79620 -16.16016 23.14069 1.000 67.44789 531 VAL B C 1
ATOM 3946 O O . VAL B 1 230 ? 24.31115 -15.03577 23.13645 1.000 76.47855 531 VAL B O 1
ATOM 3950 N N . GLN B 1 231 ? 23.47178 -16.78630 24.27557 1.000 77.64932 532 GLN B N 1
ATOM 3951 C CA . GLN B 1 231 ? 23.76074 -16.17821 25.57021 1.000 83.14799 532 GLN B CA 1
ATOM 3952 C C . GLN B 1 231 ? 25.25902 -16.00460 25.78464 1.000 84.47083 532 GLN B C 1
ATOM 3953 O O . GLN B 1 231 ? 25.68431 -15.06894 26.47236 1.000 88.19499 532 GLN B O 1
ATOM 3959 N N . LEU B 1 232 ? 26.07273 -16.88409 25.19647 1.000 69.75159 533 LEU B N 1
ATOM 3960 C CA . LEU B 1 232 ? 27.51853 -16.78220 25.36336 1.000 73.66085 533 LEU B CA 1
ATOM 3961 C C . LEU B 1 232 ? 28.06711 -15.52542 24.69626 1.000 85.10411 533 LEU B C 1
ATOM 3962 O O . LEU B 1 232 ? 29.00391 -14.90304 25.20985 1.000 86.25608 533 LEU B O 1
ATOM 3967 N N . PHE B 1 233 ? 27.49831 -15.13547 23.55187 1.000 78.88965 534 PHE B N 1
ATOM 3968 C CA . PHE B 1 233 ? 27.92087 -13.90366 22.89366 1.000 78.64427 534 PHE B CA 1
ATOM 3969 C C . PHE B 1 233 ? 27.39154 -12.66558 23.60394 1.000 87.69711 534 PHE B C 1
ATOM 3970 O O . PHE B 1 233 ? 28.03287 -11.60946 23.55763 1.000 98.51739 534 PHE B O 1
ATOM 3978 N N . GLU B 1 234 ? 26.22929 -12.77098 24.25312 1.000 84.93900 535 GLU B N 1
ATOM 3979 C CA . GLU B 1 234 ? 25.70520 -11.64553 25.01977 1.000 96.23061 535 GLU B CA 1
ATOM 3980 C C . GLU B 1 234 ? 26.64659 -11.27083 26.15789 1.000 103.83731 535 GLU B C 1
ATOM 3981 O O . GLU B 1 234 ? 26.82897 -10.08566 26.46063 1.000 109.89566 535 GLU B O 1
ATOM 3987 N N . GLU B 1 235 ? 27.26515 -12.26925 26.79069 1.000 93.82029 536 GLU B N 1
ATOM 3988 C CA . GLU B 1 235 ? 28.16410 -12.01016 27.90875 1.000 104.89328 536 GLU B CA 1
ATOM 3989 C C . GLU B 1 235 ? 29.53776 -11.54124 27.44727 1.000 110.43425 536 GLU B C 1
ATOM 3990 O O . GLU B 1 235 ? 30.20376 -10.78842 28.16681 1.000 116.84008 536 GLU B O 1
ATOM 3996 N N . ALA B 1 236 ? 29.97569 -11.96883 26.26173 1.000 104.95733 537 ALA B N 1
ATOM 3997 C CA . ALA B 1 236 ? 31.30929 -11.60977 25.79075 1.000 113.76267 537 ALA B CA 1
ATOM 3998 C C . ALA B 1 236 ? 31.37435 -10.14515 25.37705 1.000 119.67919 537 ALA B C 1
ATOM 3999 O O . ALA B 1 236 ? 32.28113 -9.41254 25.78967 1.000 121.93423 537 ALA B O 1
ATOM 4001 N N . LEU B 1 237 ? 30.42109 -9.69916 24.55896 1.000 120.39541 538 LEU B N 1
ATOM 4002 C CA . LEU B 1 237 ? 30.41438 -8.31665 24.09641 1.000 127.64706 538 LEU B CA 1
ATOM 4003 C C . LEU B 1 237 ? 29.99353 -7.32878 25.17651 1.000 141.91666 538 LEU B C 1
ATOM 4004 O O . LEU B 1 237 ? 30.01454 -6.11935 24.92168 1.000 153.62268 538 LEU B O 1
ATOM 4009 N N . HIS B 1 238 ? 29.61766 -7.80292 26.36400 1.000 131.86749 539 HIS B N 1
ATOM 4010 C CA . HIS B 1 238 ? 29.25459 -6.91747 27.46328 1.000 134.89546 539 HIS B CA 1
ATOM 4011 C C . HIS B 1 238 ? 30.34729 -6.88753 28.52413 1.000 136.43677 539 HIS B C 1
ATOM 4012 O O . HIS B 1 238 ? 30.06937 -7.07514 29.71290 1.000 134.67527 539 HIS B O 1
ATOM 4019 N N . ARG B 1 239 ? 31.59078 -6.65565 28.10792 1.000 137.96824 540 ARG B N 1
ATOM 4020 C CA . ARG B 1 239 ? 32.70770 -6.55031 29.03451 1.000 143.07783 540 ARG B CA 1
ATOM 4021 C C . ARG B 1 239 ? 33.58551 -5.37794 28.62272 1.000 145.37444 540 ARG B C 1
ATOM 4022 O O . ARG B 1 239 ? 33.47559 -4.85317 27.51093 1.000 137.64656 540 ARG B O 1
ATOM 4030 N N . MET B 1 240 ? 34.47573 -4.98574 29.53903 1.000 150.90613 541 MET B N 1
ATOM 4031 C CA . MET B 1 240 ? 35.33665 -3.81318 29.40286 1.000 156.75539 541 MET B CA 1
ATOM 4032 C C . MET B 1 240 ? 35.95057 -3.68105 28.01303 1.000 148.94391 541 MET B C 1
ATOM 4033 O O . MET B 1 240 ? 36.10064 -2.56718 27.50029 1.000 149.62514 541 MET B O 1
ATOM 4038 N N . ASP B 1 241 ? 36.30274 -4.80465 27.39360 1.000 140.99520 542 ASP B N 1
ATOM 4039 C CA . ASP B 1 241 ? 36.84803 -4.81514 26.03740 1.000 139.49660 542 ASP B CA 1
ATOM 4040 C C . ASP B 1 241 ? 36.02642 -5.77208 25.18391 1.000 130.81746 542 ASP B C 1
ATOM 4041 O O . ASP B 1 241 ? 36.22632 -6.99785 25.25292 1.000 129.82530 542 ASP B O 1
ATOM 4046 N N . PRO B 1 242 ? 35.09491 -5.26001 24.37566 1.000 127.12914 543 PRO B N 1
ATOM 4047 C CA . PRO B 1 242 ? 34.34347 -6.14552 23.47129 1.000 126.01838 543 PRO B CA 1
ATOM 4048 C C . PRO B 1 242 ? 35.22041 -6.84496 22.44932 1.000 121.74043 543 PRO B C 1
ATOM 4049 O O . PRO B 1 242 ? 34.80211 -7.86713 21.89148 1.000 118.61861 543 PRO B O 1
ATOM 4053 N N . LEU B 1 243 ? 36.42089 -6.32647 22.18262 1.000 122.09808 544 LEU B N 1
ATOM 4054 C CA . LEU B 1 243 ? 37.33888 -6.99662 21.26898 1.000 117.04716 544 LEU B CA 1
ATOM 4055 C C . LEU B 1 243 ? 38.07871 -8.13575 21.95968 1.000 120.40237 544 LEU B C 1
ATOM 4056 O O . LEU B 1 243 ? 38.23799 -9.21585 21.37994 1.000 112.30407 544 LEU B O 1
ATOM 4061 N N . GLU B 1 244 ? 38.53946 -7.91326 23.19386 1.000 123.87763 545 GLU B N 1
ATOM 4062 C CA . GLU B 1 244 ? 39.19831 -8.98222 23.93768 1.000 122.89089 545 GLU B CA 1
ATOM 4063 C C . GLU B 1 244 ? 38.21909 -10.09684 24.28096 1.000 123.08764 545 GLU B C 1
ATOM 4064 O O . GLU B 1 244 ? 38.56204 -11.28172 24.19202 1.000 123.63112 545 GLU B O 1
ATOM 4070 N N . GLY B 1 245 ? 36.99463 -9.73808 24.67218 1.000 117.71313 546 GLY B N 1
ATOM 4071 C CA . GLY B 1 245 ? 35.97624 -10.73952 24.92866 1.000 112.37085 546 GLY B CA 1
ATOM 4072 C C . GLY B 1 245 ? 35.58626 -11.53374 23.70205 1.000 105.37471 546 GLY B C 1
ATOM 4073 O O . GLY B 1 245 ? 34.98902 -12.60746 23.83080 1.000 110.05958 546 GLY B O 1
ATOM 4074 N N . LEU B 1 246 ? 35.91123 -11.03074 22.51243 1.000 104.72721 547 LEU B N 1
ATOM 4075 C CA . LEU B 1 246 ? 35.63597 -11.73850 21.26997 1.000 97.37290 547 LEU B CA 1
ATOM 4076 C C . LEU B 1 246 ? 36.77977 -12.66593 20.87541 1.000 93.83969 547 LEU B C 1
ATOM 4077 O O . LEU B 1 246 ? 36.53455 -13.76691 20.37129 1.000 95.23445 547 LEU B O 1
ATOM 4082 N N . ARG B 1 247 ? 38.02862 -12.24544 21.09911 1.000 92.16003 548 ARG B N 1
ATOM 4083 C CA . ARG B 1 247 ? 39.16989 -13.10244 20.79557 1.000 97.81330 548 ARG B CA 1
ATOM 4084 C C . ARG B 1 247 ? 39.21622 -14.33915 21.68313 1.000 98.76073 548 ARG B C 1
ATOM 4085 O O . ARG B 1 247 ? 39.80463 -15.35057 21.28537 1.000 95.20427 548 ARG B O 1
ATOM 4093 N N . LYS B 1 248 ? 38.61478 -14.28219 22.87395 1.000 103.20222 549 LYS B N 1
ATOM 4094 C CA . LYS B 1 248 ? 38.49634 -15.48296 23.69253 1.000 86.90369 549 LYS B CA 1
ATOM 4095 C C . LYS B 1 248 ? 37.51789 -16.47828 23.08314 1.000 86.80772 549 LYS B C 1
ATOM 4096 O O . LYS B 1 248 ? 37.65438 -17.68818 23.29556 1.000 94.43361 549 LYS B O 1
ATOM 4102 N N . LEU B 1 249 ? 36.53361 -15.99409 22.32451 1.000 83.28757 550 LEU B N 1
ATOM 4103 C CA . LEU B 1 249 ? 35.53330 -16.86260 21.71843 1.000 89.47766 550 LEU B CA 1
ATOM 4104 C C . LEU B 1 249 ? 35.95211 -17.42012 20.36554 1.000 91.81570 550 LEU B C 1
ATOM 4105 O O . LEU B 1 249 ? 35.39268 -18.43506 19.93557 1.000 93.96969 550 LEU B O 1
ATOM 4110 N N . VAL B 1 250 ? 36.90884 -16.78445 19.68353 1.000 88.30902 551 VAL B N 1
ATOM 4111 C CA . VAL B 1 250 ? 37.31065 -17.24822 18.36119 1.000 87.53361 551 VAL B CA 1
ATOM 4112 C C . VAL B 1 250 ? 37.90994 -18.64417 18.46282 1.000 87.51396 551 VAL B C 1
ATOM 4113 O O . VAL B 1 250 ? 38.65052 -18.95870 19.40404 1.000 87.75084 551 VAL B O 1
ATOM 4117 N N . ASP B 1 251 ? 37.57065 -19.49184 17.49186 1.000 85.86183 552 ASP B N 1
ATOM 4118 C CA . ASP B 1 251 ? 38.02481 -20.87245 17.42101 1.000 89.46365 552 ASP B CA 1
ATOM 4119 C C . ASP B 1 251 ? 39.53783 -20.95388 17.62659 1.000 97.47007 552 ASP B C 1
ATOM 4120 O O . ASP B 1 251 ? 40.29416 -20.33322 16.86401 1.000 99.12402 552 ASP B O 1
ATOM 4125 N N . PRO B 1 252 ? 40.01189 -21.68408 18.64029 1.000 92.95343 553 PRO B N 1
ATOM 4126 C CA . PRO B 1 252 ? 41.46555 -21.81419 18.83691 1.000 99.73744 553 PRO B CA 1
ATOM 4127 C C . PRO B 1 252 ? 42.18859 -22.42875 17.65260 1.000 101.69155 553 PRO B C 1
ATOM 4128 O O . PRO B 1 252 ? 43.39542 -22.20287 17.49918 1.000 103.77196 553 PRO B O 1
ATOM 4132 N N . ARG B 1 253 ? 41.49367 -23.19876 16.81179 1.000 95.42129 554 ARG B N 1
ATOM 4133 C CA . ARG B 1 253 ? 42.11929 -23.76866 15.62508 1.000 94.43722 554 ARG B CA 1
ATOM 4134 C C . ARG B 1 253 ? 42.53706 -22.70105 14.62229 1.000 101.03836 554 ARG B C 1
ATOM 4135 O O . ARG B 1 253 ? 43.40739 -22.96211 13.78492 1.000 107.59943 554 ARG B O 1
ATOM 4143 N N . LEU B 1 254 ? 41.94399 -21.50757 14.69121 1.000 99.39960 555 LEU B N 1
ATOM 4144 C CA . LEU B 1 254 ? 42.30352 -20.42894 13.78025 1.000 94.01570 555 LEU B CA 1
ATOM 4145 C C . LEU B 1 254 ? 43.55631 -19.68017 14.21386 1.000 108.49056 555 LEU B C 1
ATOM 4146 O O . LEU B 1 254 ? 44.15690 -18.98362 13.38749 1.000 110.71987 555 LEU B O 1
ATOM 4151 N N . LYS B 1 255 ? 43.95911 -19.80898 15.48011 1.000 105.82465 556 LYS B N 1
ATOM 4152 C CA . LYS B 1 255 ? 45.12519 -19.11596 16.03963 1.000 113.34588 556 LYS B CA 1
ATOM 4153 C C . LYS B 1 255 ? 44.90622 -17.61884 15.85552 1.000 119.50428 556 LYS B C 1
ATOM 4154 O O . LYS B 1 255 ? 43.97300 -17.07345 16.46964 1.000 121.06753 556 LYS B O 1
ATOM 4160 N N . GLU B 1 256 ? 45.71101 -16.92129 15.05162 1.000 116.17426 557 GLU B N 1
ATOM 4161 C CA . GLU B 1 256 ? 45.50080 -15.50793 14.75785 1.000 123.58040 557 GLU B CA 1
ATOM 4162 C C . GLU B 1 256 ? 45.24778 -15.26947 13.27338 1.000 124.81713 557 GLU B C 1
ATOM 4163 O O . GLU B 1 256 ? 45.33777 -14.12961 12.80601 1.000 116.59271 557 GLU B O 1
ATOM 4169 N N . ASN B 1 257 ? 44.92816 -16.32399 12.52249 1.000 118.64116 558 ASN B N 1
ATOM 4170 C CA . ASN B 1 257 ? 44.74833 -16.22888 11.07449 1.000 112.23902 558 ASN B CA 1
ATOM 4171 C C . ASN B 1 257 ? 43.34221 -15.72673 10.73555 1.000 102.94971 558 ASN B C 1
ATOM 4172 O O . ASN B 1 257 ? 42.54226 -16.39834 10.08474 1.000 102.35155 558 ASN B O 1
ATOM 4177 N N . TYR B 1 258 ? 43.05175 -14.51002 11.19271 1.000 100.34064 559 TYR B N 1
ATOM 4178 C CA . TYR B 1 258 ? 41.75765 -13.88886 10.94852 1.000 95.31664 559 TYR B CA 1
ATOM 4179 C C . TYR B 1 258 ? 41.88982 -12.39115 11.16127 1.000 101.73414 559 TYR B C 1
ATOM 4180 O O . TYR B 1 258 ? 42.65958 -11.95822 12.02642 1.000 98.83645 559 TYR B O 1
ATOM 4189 N N . PRO B 1 259 ? 41.17469 -11.57544 10.38273 1.000 104.97210 560 PRO B N 1
ATOM 4190 C CA . PRO B 1 259 ? 41.09267 -10.13721 10.67897 1.000 101.58301 560 PRO B CA 1
ATOM 4191 C C . PRO B 1 259 ? 40.09485 -9.90058 11.80335 1.000 91.34866 560 PRO B C 1
ATOM 4192 O O . PRO B 1 259 ? 38.93972 -10.32324 11.71892 1.000 88.08289 560 PRO B O 1
ATOM 4196 N N . ILE B 1 260 ? 40.54610 -9.22619 12.86353 1.000 92.85778 561 ILE B N 1
ATOM 4197 C CA . ILE B 1 260 ? 39.68095 -8.99417 14.01742 1.000 89.59616 561 ILE B CA 1
ATOM 4198 C C . ILE B 1 260 ? 38.48447 -8.13494 13.62532 1.000 90.08934 561 ILE B C 1
ATOM 4199 O O . ILE B 1 260 ? 37.36558 -8.34433 14.11072 1.000 85.66037 561 ILE B O 1
ATOM 4204 N N . ASP B 1 261 ? 38.69334 -7.16716 12.72884 1.000 84.07938 562 ASP B N 1
ATOM 4205 C CA . ASP B 1 261 ? 37.58128 -6.34359 12.26668 1.000 90.76310 562 ASP B CA 1
ATOM 4206 C C . ASP B 1 261 ? 36.60412 -7.14680 11.41872 1.000 91.39692 562 ASP B C 1
ATOM 4207 O O . ASP B 1 261 ? 35.40746 -6.83617 11.39231 1.000 84.26940 562 ASP B O 1
ATOM 4212 N N . SER B 1 262 ? 37.08891 -8.17869 10.72462 1.000 94.32506 563 SER B N 1
ATOM 4213 C CA . SER B 1 262 ? 36.18878 -9.04340 9.96985 1.000 88.13695 563 SER B CA 1
ATOM 4214 C C . SER B 1 262 ? 35.38016 -9.93864 10.89974 1.000 77.02548 563 SER B C 1
ATOM 4215 O O . SER B 1 262 ? 34.17673 -10.13287 10.69182 1.000 75.26466 563 SER B O 1
ATOM 4218 N N . VAL B 1 263 ? 36.02282 -10.49258 11.93100 1.000 81.98554 564 VAL B N 1
ATOM 4219 C CA . VAL B 1 263 ? 35.29904 -11.32075 12.89044 1.000 81.80490 564 VAL B CA 1
ATOM 4220 C C . VAL B 1 263 ? 34.36276 -10.46749 13.73451 1.000 74.60722 564 VAL B C 1
ATOM 4221 O O . VAL B 1 263 ? 33.27009 -10.91347 14.10744 1.000 72.95127 564 VAL B O 1
ATOM 4225 N N . LEU B 1 264 ? 34.76530 -9.23347 14.04728 1.000 73.15884 565 LEU B N 1
ATOM 4226 C CA . LEU B 1 264 ? 33.88807 -8.33724 14.79252 1.000 79.14344 565 LEU B CA 1
ATOM 4227 C C . LEU B 1 264 ? 32.62013 -8.02961 14.00698 1.000 84.33544 565 LEU B C 1
ATOM 4228 O O . LEU B 1 264 ? 31.52326 -7.98362 14.57648 1.000 84.73289 565 LEU B O 1
ATOM 4233 N N . LYS B 1 265 ? 32.74969 -7.82788 12.69332 1.000 83.92284 566 LYS B N 1
ATOM 4234 C CA . LYS B 1 265 ? 31.59162 -7.47601 11.87835 1.000 77.24143 566 LYS B CA 1
ATOM 4235 C C . LYS B 1 265 ? 30.60748 -8.63556 11.78061 1.000 73.54890 566 LYS B C 1
ATOM 4236 O O . LYS B 1 265 ? 29.38971 -8.42153 11.74882 1.000 73.03979 566 LYS B O 1
ATOM 4242 N N . MET B 1 266 ? 31.11265 -9.87073 11.72804 1.000 74.22312 567 MET B N 1
ATOM 4243 C CA . MET B 1 266 ? 30.21927 -11.02303 11.66310 1.000 68.28401 567 MET B CA 1
ATOM 4244 C C . MET B 1 266 ? 29.51539 -11.24982 12.99515 1.000 65.98910 567 MET B C 1
ATOM 4245 O O . MET B 1 266 ? 28.33299 -11.61133 13.02437 1.000 63.19566 567 MET B O 1
ATOM 4250 N N . ALA B 1 267 ? 30.22467 -11.04236 14.10805 1.000 67.13160 568 ALA B N 1
ATOM 4251 C CA . ALA B 1 267 ? 29.59585 -11.17322 15.41839 1.000 68.18377 568 ALA B CA 1
ATOM 4252 C C . ALA B 1 267 ? 28.49261 -10.14020 15.60123 1.000 65.57616 568 ALA B C 1
ATOM 4253 O O . ALA B 1 267 ? 27.40875 -10.46040 16.10329 1.000 60.44325 568 ALA B O 1
ATOM 4255 N N . GLN B 1 268 ? 28.75125 -8.89272 15.19907 1.000 68.85999 569 GLN B N 1
ATOM 4256 C CA . GLN B 1 268 ? 27.70086 -7.88081 15.20785 1.000 68.20026 569 GLN B CA 1
ATOM 4257 C C . GLN B 1 268 ? 26.54216 -8.28040 14.30640 1.000 64.89584 569 GLN B C 1
ATOM 4258 O O . GLN B 1 268 ? 25.38431 -7.96585 14.60461 1.000 61.54466 569 GLN B O 1
ATOM 4264 N N . LEU B 1 269 ? 26.83263 -8.97567 13.20482 1.000 64.11079 570 LEU B N 1
ATOM 4265 C CA . LEU B 1 269 ? 25.76834 -9.45532 12.33197 1.000 60.14925 570 LEU B CA 1
ATOM 4266 C C . LEU B 1 269 ? 24.98949 -10.58743 12.99027 1.000 58.65578 570 LEU B C 1
ATOM 4267 O O . LEU B 1 269 ? 23.76376 -10.66964 12.84934 1.000 57.02761 570 LEU B O 1
ATOM 4272 N N . GLY B 1 270 ? 25.68186 -11.47006 13.71352 1.000 59.07085 571 GLY B N 1
ATOM 4273 C CA . GLY B 1 270 ? 24.98674 -12.48887 14.48026 1.000 57.58421 571 GLY B CA 1
ATOM 4274 C C . GLY B 1 270 ? 24.18137 -11.91441 15.62786 1.000 53.67082 571 GLY B C 1
ATOM 4275 O O . GLY B 1 270 ? 23.13171 -12.45676 15.98617 1.000 56.11110 571 GLY B O 1
ATOM 4276 N N . ARG B 1 271 ? 24.65619 -10.81460 16.21769 1.000 46.00106 572 ARG B N 1
ATOM 4277 C CA . ARG B 1 271 ? 23.89843 -10.14086 17.26737 1.000 57.34202 572 ARG B CA 1
ATOM 4278 C C . ARG B 1 271 ? 22.55767 -9.64408 16.74298 1.000 64.50504 572 ARG B C 1
ATOM 4279 O O . ARG B 1 271 ? 21.51165 -9.87458 17.36091 1.000 61.09825 572 ARG B O 1
ATOM 4287 N N . ALA B 1 272 ? 22.57041 -8.95764 15.59733 1.000 63.29464 573 ALA B N 1
ATOM 4288 C CA . ALA B 1 272 ? 21.32945 -8.43571 15.03534 1.000 56.71870 573 ALA B CA 1
ATOM 4289 C C . ALA B 1 272 ? 20.40219 -9.56246 14.60028 1.000 52.80583 573 ALA B C 1
ATOM 4290 O O . ALA B 1 272 ? 19.17818 -9.45483 14.74054 1.000 56.18931 573 ALA B O 1
ATOM 4292 N N . CYS B 1 273 ? 20.96648 -10.65290 14.07489 1.000 46.40864 574 CYS B N 1
ATOM 4293 C CA . CYS B 1 273 ? 20.14155 -11.76754 13.62156 1.000 49.71611 574 CYS B CA 1
ATOM 4294 C C . CYS B 1 273 ? 19.41455 -12.44391 14.77421 1.000 49.58762 574 CYS B C 1
ATOM 4295 O O . CYS B 1 273 ? 18.28985 -12.92335 14.59605 1.000 49.47457 574 CYS B O 1
ATOM 4298 N N . THR B 1 274 ? 20.03094 -12.49435 15.95554 1.000 56.42904 575 THR B N 1
ATOM 4299 C CA . THR B 1 274 ? 19.48694 -13.22982 17.08962 1.000 50.15740 575 THR B CA 1
ATOM 4300 C C . THR B 1 274 ? 18.82783 -12.31810 18.11949 1.000 58.34703 575 THR B C 1
ATOM 4301 O O . THR B 1 274 ? 18.77151 -12.66282 19.30478 1.000 65.04934 575 THR B O 1
ATOM 4305 N N . ARG B 1 275 ? 18.32632 -11.16210 17.69393 1.000 55.56418 576 ARG B N 1
ATOM 4306 C CA . ARG B 1 275 ? 17.59414 -10.29425 18.60372 1.000 61.08198 576 ARG B CA 1
ATOM 4307 C C . ARG B 1 275 ? 16.27215 -10.93989 19.00540 1.000 64.51612 576 ARG B C 1
ATOM 4308 O O . ARG B 1 275 ? 15.69883 -11.74727 18.26860 1.000 62.10502 576 ARG B O 1
ATOM 4316 N N . ASP B 1 276 ? 15.79337 -10.58027 20.19874 1.000 61.94255 577 ASP B N 1
ATOM 4317 C CA . ASP B 1 276 ? 14.56658 -11.18053 20.71530 1.000 68.79373 577 ASP B CA 1
ATOM 4318 C C . ASP B 1 276 ? 13.35879 -10.77581 19.87963 1.000 58.29854 577 ASP B C 1
ATOM 4319 O O . ASP B 1 276 ? 12.57124 -11.63009 19.45650 1.000 61.50935 577 ASP B O 1
ATOM 4324 N N . ASN B 1 277 ? 13.19251 -9.48312 19.63766 1.000 52.93356 578 ASN B N 1
ATOM 4325 C CA . ASN B 1 277 ? 12.10377 -9.01471 18.78878 1.000 56.11404 578 ASN B CA 1
ATOM 4326 C C . ASN B 1 277 ? 12.41380 -9.36310 17.33876 1.000 62.48412 578 ASN B C 1
ATOM 4327 O O . ASN B 1 277 ? 13.41807 -8.88124 16.79805 1.000 59.90298 578 ASN B O 1
ATOM 4332 N N . PRO B 1 278 ? 11.59912 -10.18894 16.67555 1.000 52.53450 579 PRO B N 1
ATOM 4333 C CA . PRO B 1 278 ? 11.91082 -10.56323 15.28776 1.000 62.43616 579 PRO B CA 1
ATOM 4334 C C . PRO B 1 278 ? 11.83763 -9.40136 14.31376 1.000 63.49227 579 PRO B C 1
ATOM 4335 O O . PRO B 1 278 ? 12.49493 -9.45454 13.26741 1.000 49.15476 579 PRO B O 1
ATOM 4339 N N . LEU B 1 279 ? 11.06870 -8.35451 14.62260 1.000 58.06441 580 LEU B N 1
ATOM 4340 C CA . LEU B 1 279 ? 10.99376 -7.20686 13.72676 1.000 63.18839 580 LEU B CA 1
ATOM 4341 C C . LEU B 1 279 ? 12.32552 -6.47252 13.64191 1.000 70.57641 580 LEU B C 1
ATOM 4342 O O . LEU B 1 279 ? 12.65646 -5.91102 12.59110 1.000 81.40583 580 LEU B O 1
ATOM 4347 N N . LEU B 1 280 ? 13.09884 -6.46623 14.72616 1.000 66.43800 581 LEU B N 1
ATOM 4348 C CA . LEU B 1 280 ? 14.40447 -5.81913 14.73780 1.000 62.52128 581 LEU B CA 1
ATOM 4349 C C . LEU B 1 280 ? 15.49555 -6.66907 14.09963 1.000 58.55308 581 LEU B C 1
ATOM 4350 O O . LEU B 1 280 ? 16.65135 -6.23226 14.05829 1.000 65.86865 581 LEU B O 1
ATOM 4355 N N . ARG B 1 281 ? 15.16476 -7.86476 13.61212 1.000 54.15420 582 ARG B N 1
ATOM 4356 C CA . ARG B 1 281 ? 16.13973 -8.68582 12.91619 1.000 59.97615 582 ARG B CA 1
ATOM 4357 C C . ARG B 1 281 ? 16.20228 -8.29785 11.44117 1.000 56.85112 582 ARG B C 1
ATOM 4358 O O . ARG B 1 281 ? 15.18359 -7.94478 10.84070 1.000 58.21995 582 ARG B O 1
ATOM 4366 N N . PRO B 1 282 ? 17.38444 -8.34877 10.83926 1.000 54.42034 583 PRO B N 1
ATOM 4367 C CA . PRO B 1 282 ? 17.51434 -7.99813 9.42387 1.000 58.04663 583 PRO B CA 1
ATOM 4368 C C . PRO B 1 282 ? 16.97812 -9.10823 8.52824 1.000 53.51775 583 PRO B C 1
ATOM 4369 O O . PRO B 1 282 ? 16.76312 -10.24444 8.95121 1.000 44.39867 583 PRO B O 1
ATOM 4373 N N . SER B 1 283 ? 16.76237 -8.75181 7.26502 1.000 50.36366 584 SER B N 1
ATOM 4374 C CA . SER B 1 283 ? 16.31222 -9.72203 6.28091 1.000 51.21892 584 SER B CA 1
ATOM 4375 C C . SER B 1 283 ? 17.49917 -10.49898 5.72066 1.000 46.55182 584 SER B C 1
ATOM 4376 O O . SER B 1 283 ? 18.65647 -10.08842 5.84026 1.000 54.26765 584 SER B O 1
ATOM 4379 N N . MET B 1 284 ? 17.19696 -11.64312 5.10146 1.000 49.23664 585 MET B N 1
ATOM 4380 C CA . MET B 1 284 ? 18.25113 -12.43202 4.47261 1.000 52.79195 585 MET B CA 1
ATOM 4381 C C . MET B 1 284 ? 18.95402 -11.64738 3.37508 1.000 54.89407 585 MET B C 1
ATOM 4382 O O . MET B 1 284 ? 20.15280 -11.84190 3.14346 1.000 61.63882 585 MET B O 1
ATOM 4387 N N . ARG B 1 285 ? 18.23057 -10.75663 2.69395 1.000 54.46457 586 ARG B N 1
ATOM 4388 C CA . ARG B 1 285 ? 18.86590 -9.89513 1.70327 1.000 58.91326 586 ARG B CA 1
ATOM 4389 C C . ARG B 1 285 ? 19.86249 -8.94755 2.35817 1.000 59.48040 586 ARG B C 1
ATOM 4390 O O . ARG B 1 285 ? 20.97225 -8.75604 1.84697 1.000 61.16003 586 ARG B O 1
ATOM 4398 N N . SER B 1 286 ? 19.48774 -8.34915 3.49360 1.000 54.37165 587 SER B N 1
ATOM 4399 C CA . SER B 1 286 ? 20.41591 -7.47602 4.20531 1.000 51.37887 587 SER B CA 1
ATOM 4400 C C . SER B 1 286 ? 21.62973 -8.24482 4.70617 1.000 54.98669 587 SER B C 1
ATOM 4401 O O . SER B 1 286 ? 22.72556 -7.68086 4.80794 1.000 60.03755 587 SER B O 1
ATOM 4404 N N . ILE B 1 287 ? 21.45578 -9.52918 5.01861 1.000 53.13166 588 ILE B N 1
ATOM 4405 C CA . ILE B 1 287 ? 22.57341 -10.34048 5.48557 1.000 52.09628 588 ILE B CA 1
ATOM 4406 C C . ILE B 1 287 ? 23.56108 -10.59530 4.35434 1.000 59.84446 588 ILE B C 1
ATOM 4407 O O . ILE B 1 287 ? 24.78100 -10.56683 4.55946 1.000 60.86707 588 ILE B O 1
ATOM 4412 N N . VAL B 1 288 ? 23.05430 -10.84140 3.14371 1.000 60.45004 589 VAL B N 1
ATOM 4413 C CA . VAL B 1 288 ? 23.93257 -11.11934 2.00924 1.000 63.23740 589 VAL B CA 1
ATOM 4414 C C . VAL B 1 288 ? 24.81136 -9.91165 1.70896 1.000 55.61900 589 VAL B C 1
ATOM 4415 O O . VAL B 1 288 ? 26.03158 -10.03459 1.54607 1.000 53.33245 589 VAL B O 1
ATOM 4419 N N . VAL B 1 289 ? 24.20332 -8.72427 1.64017 1.000 55.96665 590 VAL B N 1
ATOM 4420 C CA . VAL B 1 289 ? 24.96528 -7.50859 1.36329 1.000 60.50104 590 VAL B CA 1
ATOM 4421 C C . VAL B 1 289 ? 26.00641 -7.27255 2.45007 1.000 62.47493 590 VAL B C 1
ATOM 4422 O O . VAL B 1 289 ? 27.12094 -6.81088 2.17482 1.000 64.34500 590 VAL B O 1
ATOM 4426 N N . ALA B 1 290 ? 25.66794 -7.59948 3.69895 1.000 65.71218 591 ALA B N 1
ATOM 4427 C CA . ALA B 1 290 ? 26.62098 -7.42226 4.78931 1.000 63.76230 591 ALA B CA 1
ATOM 4428 C C . ALA B 1 290 ? 27.77395 -8.41389 4.68548 1.000 61.67853 591 ALA B C 1
ATOM 4429 O O . ALA B 1 290 ? 28.93159 -8.05559 4.93034 1.000 67.31562 591 ALA B O 1
ATOM 4431 N N . LEU B 1 291 ? 27.47975 -9.66386 4.31939 1.000 63.19448 592 LEU B N 1
ATOM 4432 C CA . LEU B 1 291 ? 28.52979 -10.67326 4.22684 1.000 61.32798 592 LEU B CA 1
ATOM 4433 C C . LEU B 1 291 ? 29.46007 -10.42420 3.04555 1.000 72.75264 592 LEU B C 1
ATOM 4434 O O . LEU B 1 291 ? 30.63766 -10.79653 3.10192 1.000 81.77733 592 LEU B O 1
ATOM 4439 N N . MET B 1 292 ? 28.95894 -9.80647 1.97095 1.000 65.00726 593 MET B N 1
ATOM 4440 C CA . MET B 1 292 ? 29.81158 -9.53910 0.81536 1.000 74.52461 593 MET B CA 1
ATOM 4441 C C . MET B 1 292 ? 30.88218 -8.50148 1.12823 1.000 72.53636 593 MET B C 1
ATOM 4442 O O . MET B 1 292 ? 31.94100 -8.49687 0.49031 1.000 82.15468 593 MET B O 1
ATOM 4447 N N . THR B 1 293 ? 30.63200 -7.61899 2.09796 1.000 73.62505 594 THR B N 1
ATOM 4448 C CA . THR B 1 293 ? 31.63145 -6.62431 2.46880 1.000 79.52509 594 THR B CA 1
ATOM 4449 C C . THR B 1 293 ? 32.81353 -7.23934 3.20443 1.000 85.74300 594 THR B C 1
ATOM 4450 O O . THR B 1 293 ? 33.85379 -6.58556 3.33492 1.000 95.24635 594 THR B O 1
ATOM 4454 N N . LEU B 1 294 ? 32.67687 -8.47527 3.68353 1.000 83.98331 595 LEU B N 1
ATOM 4455 C CA . LEU B 1 294 ? 33.74120 -9.16570 4.39572 1.000 86.46475 595 LEU B CA 1
ATOM 4456 C C . LEU B 1 294 ? 34.47676 -10.18122 3.53261 1.000 94.07675 595 LEU B C 1
ATOM 4457 O O . LEU B 1 294 ? 35.53482 -10.66827 3.94516 1.000 102.36466 595 LEU B O 1
ATOM 4462 N N . SER B 1 295 ? 33.95118 -10.50725 2.35581 1.000 94.66380 596 SER B N 1
ATOM 4463 C CA . SER B 1 295 ? 34.55157 -11.52419 1.50112 1.000 94.74142 596 SER B CA 1
ATOM 4464 C C . SER B 1 295 ? 35.44055 -10.89409 0.43243 1.000 91.13376 596 SER B C 1
ATOM 4465 O O . SER B 1 295 ? 36.60075 -10.56868 0.68838 1.000 84.45364 596 SER B O 1
#

GO terms:
  GO:0016301 kinase activity (F, IDA)
  GO:0005775 vacuolar lumen (C, IDA)
  GO:0005886 plasma membrane (C, IDA)
  GO:0009609 response to symbiotic bacterium (P, IEP)
  GO:0009877 nodulation (P, IEP)
  GO:0046777 protein autophosphorylation (P, IDA)
  GO:0106310 protein serine kinase activity (F, EXP)
  GO:0009609 response to symbiotic bacterium (P, IMP)
  GO:0009877 nodulation (P, IMP)
  GO:0005515 protein binding (F, IPI)

B-factor: mean 90.79, std 33.7, range [35.27, 208.59]

Nearest PDB structures (foldseek):
  9gfz-assembly2_B  TM=1.004E+00  e=6.428E-58  Medicago truncatula
  9gfz-assembly1_A  TM=9.950E-01  e=2.490E-52  Medicago truncatula
  9gb9-assembly3_C  TM=9.381E-01  e=8.379E-43  Lotus japonicus
  9gb9-assembly4_D  TM=9.205E-01  e=1.632E-40  Lotus japonicus
  6cth-assembly1_A  TM=8.495E-01  e=1.899E-25  Theobroma cacao

Solvent-accessible surface area: 26265 Å² total; per-residue (Å²): 117,105,12,32,29,36,23,114,7,70,99,153,47,0,11,175,31,0,99,120,31,35,146,134,23,74,92,25,106,76,36,72,22,6,24,10,54,0,118,6,152,88,73,138,0,12,0,27,59,1,113,17,141,60,54,83,102,1,62,57,16,6,100,25,10,13,89,18,36,22,72,3,13,14,81,11,13,0,45,1,39,119,79,28,1,4,0,0,14,34,66,27,96,24,28,26,0,10,108,19,5,53,18,151,76,55,137,60,4,68,15,81,17,2,3,47,0,0,13,0,0,0,38,0,0,11,12,0,20,50,1,27,110,104,68,46,24,1,17,19,4,36,8,51,7,3,37,0,24,147,121,44,87,0,30,5,6,37,13,3,12,4,79,0,25,61,23,16,99,132,164,140,6,10,20,113,28,18,33,0,45,23,23,58,130,168,40,77,77,36,35,42,5,0,1,20,2,0,0,0,0,0,1,0,0,0,2,19,81,46,5,52,42,212,136,132,102,124,95,79,29,1,36,87,27,0,65,72,2,23,138,105,188,62,46,61,62,1,0,114,140,16,11,3,111,68,9,157,158,110,40,76,58,106,15,0,36,109,0,0,88,23,0,74,16,0,12,114,108,68,30,151,107,5,28,49,4,11,57,0,0,54,30,0,98,107,36,93,67,48,117,8,72,72,136,32,0,26,167,20,2,90,106,16,39,151,132,35,76,84,34,136,25,88,42,11,12,33,15,55,1,100,12,164,71,86,110,0,15,0,10,87,1,119,3,120,28,86,82,84,0,30,40,7,0,72,17,7,18,18,27,56,19,58,6,8,12,112,29,25,0,8,0,44,102,50,25,0,4,0,0,19,28,56,28,86,56,15,26,0,7,102,24,3,60,19,161,83,59,138,49,3,69,13,81,18,1,2,52,0,0,9,0,1,0,39,0,1,10,12,0,20,54,2,31,110,102,66,37,18,0,13,15,5,47,9,51,5,3,33,0,29,161,117,51,73,1,30,5,6,40,12,4,2,1,55,0,35,62,44,15,87,139,79,31,40,156,27,20,42,0,45,21,20,59,130,169,41,73,69,37,38,42,6,0,2,17,2,0,0,0,0,0,1,1,0,0,3,17,83,44,5,54,29,150,128,131,116,137,98,82,27,1,37,88,32,1,59,75,2,28,122,98,194,57,55,60,61,0,0,114,139,18,8,4,111,56,5,152,131,110,28,77,58,104,13,0,35,114,0,0,88,21,0,70,16,0,9,113,106,76,30,150,112,6,31,49,3,11,58,0,0,59,31,0,88,100,36,89

Organism: Medicago truncatula (NCBI:txid3880)